Protein 5ZIQ (pdb70)

Foldseek 3Di:
DDVVQPDDPVLLVLVLVLVVQLCPPQLVLLLQLVVVLCVVPVCVVVLVVVCPPPDSVRLVPDPSSSVNSCLLRVLVVVLSVCSVPVVVNLVSLLVLLLVCLPSPPDDLVCLVSSLVSSVVSSCVRCPPVCDPSVVVSSVVNSVVSSVSSSVSNVD/DPPLQPDDPVLLVVVLVLVVQLVVPLLVLLLQLVVVLCVVPVVVCVLVVVCPPPDSVRLVVDPVNSVNSCVVSVLVVVLSVCSVPVVVSLVSLLVLLLVCLPRPPDDLVSLVSSLVSSVRSSCVRCVVPCDPSVSVSSNRNSVSSSVSNSVSNVD/DDVVQPDDPVLLVLVLVLVVQLVVCQLVLLLQLVVVLCVVPVVVLVLPVVCPPQDSVRLVVDPVSSVNSCVVRVLVVVLSVCSVPVVVNLVSLLVLLCVCLPRPPDDLVSLVSSLVSSVSSSCVRCPVPCDPSVSVSSNVNSVVSSVSSSVSNVD/DQLDDPVLLVLVLVLVVQLVPPQLVLLLQLVVVLCVVPVVVLVLVVVSRPHDSVCLVPDPVSSVNSCLLRVLVVVLSVCSPPVVVNLVSLLVLLLVCLPSPPDDLVCLVSSLVSSLVSSCVRCPVPCDPSVNVSSVRNSVVSSVSSNVSVVD

B-factor: mean 19.45, std 9.3, range [6.14, 70.82]

Secondary structure (DSSP, 8-state):
--TTSSS-HHHHHHHHHHHHHHGGGHHHHHHHHHHHHHHH-GGGGGG-GGGTT--HHHHHT-HHHHHHHHHHHHHHHHHHHTTT-HHHHHHHHHHHHHHTTTSTT--GGGHHHHHHHHHHHHHHHHGGGS-HHHHHHHHHHHHHHHHHHHHHHH-/--TTS-S-HHHHHHHHHHHHHHGGGHHHHHHHHHHHHHHH-GGGGGG-GGGTT--HHHHHT-HHHHHHHHHHHHHHHHHHHTTT-HHHHHHHHHHHHHTTTTSTT--TTHHHHHHHHHHHHHHHHHGGG--HHHHHHHHHHHHHHHHHHHHHHH-/--TTSSS-HHHHHHHHHHHHHHGGGHHHHHHHHHHHHHHH-HHHHTTSGGGTT--HHHHHT-HHHHHHHHHHHHHHHHHHHTTT-HHHHHHHHHHHHHTTTTSTT--GGGTTHHHHHHHHHHHHHHGGG--HHHHHHHHHHHHHHHHHHHHHHH-/--SS-HHHHHHHHHHHHHHGGGHHHHHHHHHHHHHHH-HHHHTTSGGGTT--HHHHHT-HHHHHHHHHHHHHHHHHHHTTT-HHHHHHHHHHHHHTTTTSTT--GGGHHHHHHHHHHHHHHHHGGGS-HHHHHHHHHHHHHHHHHHHHHHH-

Radius of gyration: 27.05 Å; Cα contacts (8 Å, |Δi|>4): 712; chains: 4; bounding box: 53×70×78 Å

Sequence (617 aa):
SSDPRFPLTARDKFSLVKSWKTFSRNLESSAGKEEMLLKLFIEHPDMKDLFPKFKAKTPDQLRNDESSFEEAALAHITPYDQAVQDSDNNVDDIILLTNLKKRVGRRQHKTVPPGFQESYFERMEKCLVFALQTTLADAYTENMERIYKIWISSWTTEKIREGFRESDPRFPLTARRDKFSLVKKSWKTFSRRNLESSAGKEEMLLKLFIEHPDMKDLFPKFKAKTPDQLRRNDESSFEEAALAHITPYDQAVQDSSDNVDILLTNLKRVGRRQHKTVPGFQESYFEERMEKCLVFALQTTLADAYTENMERIYKKIWWISWTTEKIREEGFRESDPRFPLTARDKKFSLVKSWKTFSRNLLESSAGKEMLLKLFIEHPDMKDLFPKFKAKTPDQLRNDEESFEEAALAHITPYDQAVQDSDNVDILLTNLKRVGRQHKTVPGFQESYFERMEKCLVFALQQTTLADDAYTENMERIYKIWISSWTTEKIREGFRERFPLTARDKFSSLVKSWKKTTFSRNLESSAGKEMMLLKLFIEHPDDMKDLFPKFKAKTPDQLRNDESFEEEAALAHITPYDQAVQDSDNVDILLTNLKRVGRQHKTVPGFQESYFERMEKCLVFALQTTLADAYTENMERIYKIWWISSWTTEKIREGFRE

Nearest PDB structures (foldseek):
  5ziq-assembly3_C  TM=9.885E-01  e=3.196E-20  Ramazzottius varieornatus
  4b3w-assembly1_B  TM=9.236E-01  e=1.335E-05  Homo sapiens
  1umo-assembly1_A  TM=9.166E-01  e=1.620E-05  Homo sapiens
  1ux9-assembly2_B  TM=9.139E-01  e=1.873E-05  Homo sapiens
  1ury-assembly1_A  TM=9.165E-01  e=3.870E-05  Homo sapiens

Structure (mmCIF, N/CA/C/O backbone):
data_5ZIQ
#
_entry.id   5ZIQ
#
_cell.length_a   43.359
_cell.length_b   59.185
_cell.length_c   67.521
_cell.angle_alpha   115.36
_cell.angle_beta   97.98
_cell.angle_gamma   97.43
#
_symmetry.space_group_name_H-M   'P 1'
#
loop_
_entity.id
_entity.type
_entity.pdbx_description
1 polymer 'Globin protein'
2 non-polymer 'PROTOPORPHYRIN IX CONTAINING FE'
3 non-polymer 'SULFATE ION'
4 non-polymer 1,2-ETHANEDIOL
5 water water
#
loop_
_atom_site.group_PDB
_atom_site.id
_atom_site.type_symbol
_atom_site.label_atom_id
_atom_site.label_alt_id
_atom_site.label_comp_id
_atom_site.label_asym_id
_atom_site.label_entity_id
_atom_site.label_seq_id
_atom_site.pdbx_PDB_ins_code
_atom_site.Cartn_x
_atom_site.Cartn_y
_atom_site.Cartn_z
_atom_site.occupancy
_atom_site.B_iso_or_equiv
_atom_site.auth_seq_id
_atom_site.auth_comp_id
_atom_site.auth_asym_id
_atom_site.auth_atom_id
_atom_site.pdbx_PDB_model_num
ATOM 1 N N A SER A 1 17 ? 22.782 -30.070 12.694 0.70 32.59 36 SER A N 1
ATOM 2 N N B SER A 1 17 ? 23.210 -30.862 11.773 0.30 20.59 36 SER A N 1
ATOM 3 C CA A SER A 1 17 ? 21.774 -30.470 11.669 0.70 26.54 36 SER A CA 1
ATOM 4 C CA B SER A 1 17 ? 21.850 -30.755 11.173 0.30 22.74 36 SER A CA 1
ATOM 5 C C A SER A 1 17 ? 20.919 -31.630 12.161 0.70 22.23 36 SER A C 1
ATOM 6 C C B SER A 1 17 ? 20.963 -31.886 11.676 0.30 19.57 36 SER A C 1
ATOM 7 O O A SER A 1 17 ? 21.406 -32.502 12.880 0.70 25.76 36 SER A O 1
ATOM 8 O O B SER A 1 17 ? 21.463 -32.960 11.999 0.30 19.63 36 SER A O 1
ATOM 13 N N . ASP A 1 18 ? 19.656 -31.631 11.740 1.00 16.06 37 ASP A N 1
ATOM 14 C CA . ASP A 1 18 ? 18.658 -32.639 12.116 1.00 13.87 37 ASP A CA 1
ATOM 15 C C . ASP A 1 18 ? 17.893 -33.020 10.844 1.00 13.83 37 ASP A C 1
ATOM 16 O O . ASP A 1 18 ? 17.245 -32.149 10.238 1.00 12.98 37 ASP A O 1
ATOM 21 N N . PRO A 1 19 ? 17.958 -34.302 10.417 1.00 14.49 38 PRO A N 1
ATOM 22 C CA . PRO A 1 19 ? 17.340 -34.704 9.139 1.00 15.67 38 PRO A CA 1
ATOM 23 C C . PRO A 1 19 ? 15.818 -34.587 9.094 1.00 14.25 38 PRO A C 1
ATOM 24 O O . PRO A 1 19 ? 15.242 -34.713 8.011 1.00 15.65 38 PRO A O 1
ATOM 28 N N . ARG A 1 20 ? 15.163 -34.336 10.235 1.00 12.37 39 ARG A N 1
ATOM 29 C CA . ARG A 1 20 ? 13.722 -34.046 10.235 1.00 11.94 39 ARG A CA 1
ATOM 30 C C . ARG A 1 20 ? 13.422 -32.680 9.604 1.00 11.31 39 ARG A C 1
ATOM 31 O O . ARG A 1 20 ? 12.321 -32.453 9.118 1.00 12.63 39 ARG A O 1
ATOM 39 N N . PHE A 1 21 ? 14.406 -31.783 9.639 1.00 11.04 40 PHE A N 1
ATOM 40 C CA . PHE A 1 21 ? 14.292 -30.452 9.056 1.00 10.59 40 PHE A CA 1
ATOM 41 C C . PHE A 1 21 ? 14.590 -30.598 7.559 1.00 9.90 40 PHE A C 1
ATOM 42 O O . PHE A 1 21 ? 15.508 -31.301 7.203 1.00 9.68 40 PHE A O 1
ATOM 50 N N . PRO A 1 22 ? 13.789 -29.947 6.683 1.00 9.23 41 PRO A N 1
ATOM 51 C CA . PRO A 1 22 ? 13.930 -30.269 5.249 1.00 8.43 41 PRO A CA 1
ATOM 52 C C . PRO A 1 22 ? 15.229 -29.787 4.614 1.00 8.52 41 PRO A C 1
ATOM 53 O O . PRO A 1 22 ? 15.740 -30.420 3.705 1.00 8.70 41 PRO A O 1
ATOM 57 N N . LEU A 1 23 ? 15.736 -28.631 5.043 1.00 8.48 42 LEU A N 1
ATOM 58 C CA . LEU A 1 23 ? 16.866 -28.012 4.335 1.00 8.28 42 LEU A CA 1
ATOM 59 C C . LEU A 1 23 ? 18.211 -28.590 4.723 1.00 8.81 42 LEU A C 1
ATOM 60 O O . LEU A 1 23 ? 18.440 -28.892 5.902 1.00 10.13 42 LEU A O 1
ATOM 65 N N . THR A 1 24 ? 19.108 -28.705 3.749 1.00 10.10 43 THR A N 1
ATOM 66 C CA . THR A 1 24 ? 20.505 -29.037 4.053 1.00 10.78 43 THR A CA 1
ATOM 67 C C . THR A 1 24 ? 21.119 -27.944 4.913 1.00 11.04 43 THR A C 1
ATOM 68 O O . THR A 1 24 ? 20.548 -26.854 5.011 1.00 10.96 43 THR A O 1
ATOM 72 N N . ALA A 1 25 ? 22.292 -28.204 5.505 1.00 12.59 44 ALA A N 1
ATOM 73 C CA . ALA A 1 25 ? 22.931 -27.164 6.322 1.00 12.50 44 ALA A CA 1
ATOM 74 C C . ALA A 1 25 ? 23.167 -25.891 5.539 1.00 11.64 44 ALA A C 1
ATOM 75 O O . ALA A 1 25 ? 22.908 -24.788 6.055 1.00 12.78 44 ALA A O 1
ATOM 77 N N . ARG A 1 26 ? 23.629 -26.012 4.295 1.00 13.31 45 ARG A N 1
ATOM 78 C CA . ARG A 1 26 ? 23.867 -24.835 3.461 1.00 13.51 45 ARG A CA 1
ATOM 79 C C . ARG A 1 26 ? 22.568 -24.070 3.185 1.00 12.53 45 ARG A C 1
ATOM 80 O O . ARG A 1 26 ? 22.529 -22.846 3.319 1.00 12.97 45 ARG A O 1
ATOM 88 N N . ASP A 1 27 ? 21.501 -24.787 2.860 1.00 11.81 46 ASP A N 1
ATOM 89 C CA . ASP A 1 27 ? 20.220 -24.121 2.583 1.00 10.35 46 ASP A CA 1
ATOM 90 C C . ASP A 1 27 ? 19.599 -23.503 3.834 1.00 9.25 46 ASP A C 1
ATOM 91 O O . ASP A 1 27 ? 18.988 -22.426 3.759 1.00 9.04 46 ASP A O 1
ATOM 96 N N . LYS A 1 28 ? 19.780 -24.166 4.971 1.00 9.42 47 LYS A N 1
ATOM 97 C CA . LYS A 1 28 ? 19.312 -23.631 6.240 1.00 9.43 47 LYS A CA 1
ATOM 98 C C . LYS A 1 28 ? 20.005 -22.323 6.569 1.00 9.60 47 LYS A C 1
ATOM 99 O O . LYS A 1 28 ? 19.349 -21.382 6.998 1.00 9.83 47 LYS A O 1
ATOM 105 N N . PHE A 1 29 ? 21.326 -22.255 6.368 1.00 10.08 48 PHE A N 1
ATOM 106 C CA . PHE A 1 29 ? 22.016 -21.001 6.632 1.00 10.35 48 PHE A CA 1
ATOM 107 C C . PHE A 1 29 ? 21.510 -19.901 5.702 1.00 10.19 48 PHE A C 1
ATOM 108 O O . PHE A 1 29 ? 21.292 -18.768 6.162 1.00 11.58 48 PHE A O 1
ATOM 116 N N . SER A 1 30 ? 21.264 -20.239 4.427 1.00 10.30 49 SER A N 1
ATOM 117 C CA . SER A 1 30 ? 20.725 -19.253 3.466 1.00 10.56 49 SER A CA 1
ATOM 118 C C . SER A 1 30 ? 19.361 -18.724 3.936 1.00 10.80 49 SER A C 1
ATOM 119 O O . SER A 1 30 ? 19.082 -17.516 3.862 1.00 11.35 49 SER A O 1
ATOM 122 N N . LEU A 1 31 ? 18.508 -19.625 4.416 1.00 10.27 50 LEU A N 1
ATOM 123 C CA . LEU A 1 31 ? 17.218 -19.247 4.993 1.00 9.24 50 LEU A CA 1
ATOM 124 C C . LEU A 1 31 ? 17.377 -18.277 6.178 1.00 9.34 50 LEU A C 1
ATOM 125 O O . LEU A 1 31 ? 16.766 -17.223 6.196 1.00 9.71 50 LEU A O 1
ATOM 130 N N . VAL A 1 32 ? 18.199 -18.654 7.157 1.00 9.80 51 VAL A N 1
ATOM 131 C CA . VAL A 1 32 ? 18.386 -17.841 8.355 1.00 11.31 51 VAL A CA 1
ATOM 132 C C . VAL A 1 32 ? 18.929 -16.446 7.988 1.00 11.91 51 VAL A C 1
ATOM 133 O O . VAL A 1 32 ? 18.439 -15.440 8.517 1.00 11.92 51 VAL A O 1
ATOM 137 N N . LYS A 1 33 ? 19.930 -16.381 7.094 1.00 11.53 52 LYS A N 1
ATOM 138 C CA . LYS A 1 33 ? 20.483 -15.069 6.686 1.00 13.13 52 LYS A CA 1
ATOM 139 C C . LYS A 1 33 ? 19.446 -14.207 5.985 1.00 11.50 52 LYS A C 1
ATOM 140 O O . LYS A 1 33 ? 19.329 -13.007 6.265 1.00 13.30 52 LYS A O 1
ATOM 146 N N . SER A 1 34 ? 18.706 -14.809 5.055 1.00 10.18 53 SER A N 1
ATOM 147 C CA . SER A 1 34 ? 17.704 -14.085 4.290 1.00 9.70 53 SER A CA 1
ATOM 148 C C . SER A 1 34 ? 16.570 -13.593 5.184 1.00 9.89 53 SER A C 1
ATOM 149 O O . SER A 1 34 ? 16.135 -12.432 5.110 1.00 10.97 53 SER A O 1
ATOM 152 N N . TRP A 1 35 ? 16.126 -14.469 6.073 1.00 9.82 54 TRP A N 1
ATOM 153 C CA . TRP A 1 35 ? 15.047 -14.127 6.981 1.00 9.28 54 TRP A CA 1
ATOM 154 C C . TRP A 1 35 ? 15.452 -13.005 7.920 1.00 10.81 54 TRP A C 1
ATOM 155 O O . TRP A 1 35 ? 14.602 -12.199 8.285 1.00 11.12 54 TRP A O 1
ATOM 166 N N . LYS A 1 36 ? 16.726 -12.984 8.330 1.00 11.59 55 LYS A N 1
ATOM 167 C CA . LYS A 1 36 ? 17.188 -11.943 9.252 1.00 13.80 55 LYS A CA 1
ATOM 168 C C . LYS A 1 36 ? 16.909 -10.583 8.619 1.00 14.43 55 LYS A C 1
ATOM 169 O O . LYS A 1 36 ? 16.355 -9.686 9.271 1.00 15.80 55 LYS A O 1
ATOM 175 N N . THR A 1 37 ? 17.230 -10.453 7.332 1.00 13.52 56 THR A N 1
ATOM 176 C CA . THR A 1 37 ? 16.916 -9.234 6.583 1.00 13.81 56 THR A CA 1
ATOM 177 C C . THR A 1 37 ? 15.404 -8.935 6.542 1.00 12.95 56 THR A C 1
ATOM 178 O O . THR A 1 37 ? 14.957 -7.823 6.871 1.00 15.08 56 THR A O 1
ATOM 182 N N . PHE A 1 38 ? 14.619 -9.932 6.159 1.00 12.03 57 PHE A N 1
ATOM 183 C CA . PHE A 1 38 ? 13.165 -9.783 6.052 1.00 12.16 57 PHE A CA 1
ATOM 184 C C . PHE A 1 38 ? 12.504 -9.385 7.371 1.00 12.64 57 PHE A C 1
ATOM 185 O O . PHE A 1 38 ? 11.514 -8.633 7.389 1.00 14.23 57 PHE A O 1
ATOM 193 N N . SER A 1 39 ? 13.059 -9.891 8.470 1.00 11.65 58 SER A N 1
ATOM 194 C CA . SER A 1 39 ? 12.444 -9.745 9.784 1.00 11.62 58 SER A CA 1
ATOM 195 C C . SER A 1 39 ? 12.580 -8.360 10.364 1.00 11.35 58 SER A C 1
ATOM 196 O O . SER A 1 39 ? 12.065 -8.123 11.445 1.00 11.91 58 SER A O 1
ATOM 199 N N . ARG A 1 40 ? 13.260 -7.456 9.651 1.00 11.10 59 ARG A N 1
ATOM 200 C CA . ARG A 1 40 ? 13.471 -6.097 10.171 1.00 9.88 59 ARG A CA 1
ATOM 201 C C . ARG A 1 40 ? 12.130 -5.384 10.443 1.00 9.80 59 ARG A C 1
ATOM 202 O O . ARG A 1 40 ? 12.004 -4.606 11.403 1.00 10.28 59 ARG A O 1
ATOM 210 N N . ASN A 1 41 ? 11.124 -5.642 9.600 1.00 10.25 60 ASN A N 1
ATOM 211 C CA . ASN A 1 41 ? 9.807 -5.023 9.769 1.00 9.99 60 ASN A CA 1
ATOM 212 C C . ASN A 1 41 ? 8.732 -6.099 9.729 1.00 9.78 60 ASN A C 1
ATOM 213 O O . ASN A 1 41 ? 7.921 -6.174 8.800 1.00 11.09 60 ASN A O 1
ATOM 218 N N . LEU A 1 42 ? 8.691 -6.908 10.782 1.00 8.71 61 LEU A N 1
ATOM 219 C CA . LEU A 1 42 ? 7.756 -8.051 10.807 1.00 8.56 61 LEU A CA 1
ATOM 220 C C . LEU A 1 42 ? 6.279 -7.637 10.777 1.00 8.91 61 LEU A C 1
ATOM 221 O O . LEU A 1 42 ? 5.492 -8.234 10.051 1.00 9.21 61 LEU A O 1
ATOM 226 N N . GLU A 1 43 ? 5.902 -6.608 11.539 1.00 8.88 62 GLU A N 1
ATOM 227 C CA . GLU A 1 43 ? 4.505 -6.214 11.588 1.00 8.87 62 GLU A CA 1
ATOM 228 C C . GLU A 1 43 ? 4.057 -5.728 10.199 1.00 9.25 62 GLU A C 1
ATOM 229 O O . GLU A 1 43 ? 2.987 -6.108 9.716 1.00 9.56 62 GLU A O 1
ATOM 235 N N A SER A 1 44 ? 4.892 -4.922 9.553 0.70 9.66 63 SER A N 1
ATOM 236 N N B SER A 1 44 ? 4.899 -4.920 9.556 0.30 9.73 63 SER A N 1
ATOM 237 C CA A SER A 1 44 ? 4.607 -4.475 8.199 0.70 10.85 63 SER A CA 1
ATOM 238 C CA B SER A 1 44 ? 4.651 -4.456 8.191 0.30 10.58 63 SER A CA 1
ATOM 239 C C A SER A 1 44 ? 4.440 -5.645 7.236 0.70 9.98 63 SER A C 1
ATOM 240 C C B SER A 1 44 ? 4.479 -5.615 7.207 0.30 10.12 63 SER A C 1
ATOM 241 O O A SER A 1 44 ? 3.518 -5.638 6.412 0.70 10.95 63 SER A O 1
ATOM 242 O O B SER A 1 44 ? 3.602 -5.568 6.339 0.30 10.74 63 SER A O 1
ATOM 247 N N . ALA A 1 45 ? 5.299 -6.654 7.364 1.00 9.55 64 ALA A N 1
ATOM 248 C CA . ALA A 1 45 ? 5.221 -7.870 6.517 1.00 9.70 64 ALA A CA 1
ATOM 249 C C . ALA A 1 45 ? 3.882 -8.574 6.720 1.00 10.16 64 ALA A C 1
ATOM 250 O O . ALA A 1 45 ? 3.240 -8.956 5.762 1.00 10.58 64 ALA A O 1
ATOM 252 N N . GLY A 1 46 ? 3.470 -8.742 7.979 1.00 9.59 65 GLY A N 1
ATOM 253 C CA . GLY A 1 46 ? 2.177 -9.338 8.293 1.00 9.92 65 GLY A CA 1
ATOM 254 C C . GLY A 1 46 ? 1.011 -8.579 7.681 1.00 9.65 65 GLY A C 1
ATOM 255 O O . GLY A 1 46 ? 0.075 -9.190 7.161 1.00 10.26 65 GLY A O 1
ATOM 256 N N . LYS A 1 47 ? 1.060 -7.243 7.745 1.00 10.10 66 LYS A N 1
ATOM 257 C CA . LYS A 1 47 ? 0.022 -6.412 7.125 1.00 10.72 66 LYS A CA 1
ATOM 258 C C . LYS A 1 47 ? -0.015 -6.654 5.616 1.00 10.76 66 LYS A C 1
ATOM 259 O O . LYS A 1 47 ? -1.093 -6.850 5.044 1.00 11.73 66 LYS A O 1
ATOM 265 N N A GLU A 1 48 ? 1.160 -6.678 4.986 0.50 11.39 67 GLU A N 1
ATOM 266 N N B GLU A 1 48 ? 1.152 -6.706 4.987 0.50 11.22 67 GLU A N 1
ATOM 267 C CA A GLU A 1 48 ? 1.281 -6.943 3.546 0.50 12.29 67 GLU A CA 1
ATOM 268 C CA B GLU A 1 48 ? 1.239 -6.925 3.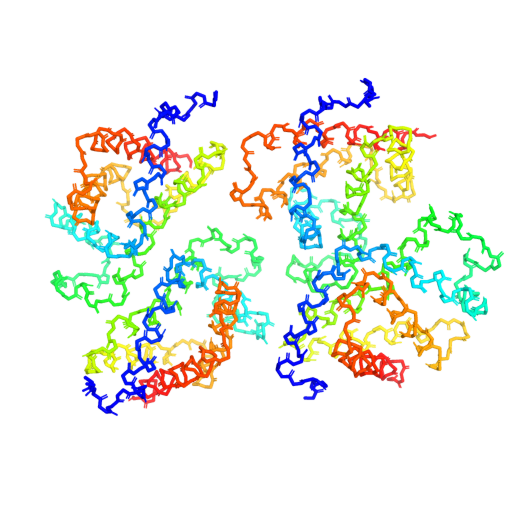544 0.50 12.22 67 GLU A CA 1
ATOM 269 C C A GLU A 1 48 ? 0.659 -8.293 3.190 0.50 12.27 67 GLU A C 1
ATOM 270 C C B GLU A 1 48 ? 0.752 -8.321 3.131 0.50 12.40 67 GLU A C 1
ATOM 271 O O A GLU A 1 48 ? -0.101 -8.399 2.227 0.50 12.82 67 GLU A O 1
ATOM 272 O O B GLU A 1 48 ? 0.177 -8.493 2.057 0.50 13.25 67 GLU A O 1
ATOM 283 N N . MET A 1 49 ? 0.951 -9.306 4.003 1.00 11.85 68 MET A N 1
ATOM 284 C CA . MET A 1 49 ? 0.437 -10.666 3.754 1.00 11.57 68 MET A CA 1
ATOM 285 C C . MET A 1 49 ? -1.066 -10.712 3.753 1.00 12.06 68 MET A C 1
ATOM 286 O O . MET A 1 49 ? -1.655 -11.295 2.824 1.00 12.39 68 MET A O 1
ATOM 291 N N . LEU A 1 50 ? -1.682 -10.145 4.797 1.00 11.91 69 LEU A N 1
ATOM 292 C CA . LEU A 1 50 ? -3.147 -10.184 4.897 1.00 12.47 69 LEU A CA 1
ATOM 293 C C . LEU A 1 50 ? -3.825 -9.386 3.801 1.00 13.14 69 LEU A C 1
ATOM 294 O O . LEU A 1 50 ? -4.802 -9.852 3.234 1.00 13.67 69 LEU A O 1
ATOM 299 N N . LEU A 1 51 ? -3.296 -8.204 3.484 1.00 13.19 70 LEU A N 1
ATOM 300 C CA . LEU A 1 51 ? -3.836 -7.415 2.376 1.00 13.91 70 LEU A CA 1
ATOM 301 C C . LEU A 1 51 ? -3.732 -8.182 1.059 1.00 14.10 70 LEU A C 1
ATOM 302 O O . LEU A 1 51 ? -4.678 -8.148 0.259 1.00 16.60 70 LEU A O 1
ATOM 307 N N . LYS A 1 52 ? -2.637 -8.920 0.856 1.00 13.20 71 LYS A N 1
ATOM 308 C CA . LYS A 1 52 ? -2.495 -9.738 -0.352 1.00 13.76 71 LYS A CA 1
ATOM 309 C C . LYS A 1 52 ? -3.511 -10.884 -0.351 1.00 14.05 71 LYS A C 1
ATOM 310 O O . LYS A 1 52 ? -4.134 -11.174 -1.385 1.00 17.08 71 LYS A O 1
ATOM 316 N N . LEU A 1 53 ? -3.706 -11.513 0.812 1.00 13.04 72 LEU A N 1
ATOM 317 C CA . LEU A 1 53 ? -4.716 -12.581 0.909 1.00 14.27 72 LEU A CA 1
ATOM 318 C C . LEU A 1 53 ? -6.086 -12.103 0.448 1.00 15.09 72 LEU A C 1
ATOM 319 O O . LEU A 1 53 ? -6.799 -12.805 -0.287 1.00 18.23 72 LEU A O 1
ATOM 324 N N . PHE A 1 54 ? -6.436 -10.891 0.869 1.00 15.85 73 PHE A N 1
ATOM 325 C CA . PHE A 1 54 ? -7.751 -10.342 0.588 1.00 17.70 73 PHE A CA 1
ATOM 326 C C . PHE A 1 54 ? -7.897 -9.984 -0.891 1.00 18.59 73 PHE A C 1
ATOM 327 O O . PHE A 1 54 ? -9.016 -9.987 -1.399 1.00 22.07 73 PHE A O 1
ATOM 335 N N . ILE A 1 55 ? -6.777 -9.700 -1.571 1.00 18.53 74 ILE A N 1
ATOM 336 C CA . ILE A 1 55 ? -6.769 -9.441 -3.028 1.00 21.66 74 ILE A CA 1
ATOM 337 C C . ILE A 1 55 ? -6.985 -10.759 -3.768 1.00 21.46 74 ILE A C 1
ATOM 338 O O . ILE A 1 55 ? -7.838 -10.854 -4.655 1.00 24.77 74 ILE A O 1
ATOM 343 N N . GLU A 1 56 ? -6.229 -11.778 -3.383 1.00 19.81 75 GLU A N 1
ATOM 344 C CA . GLU A 1 56 ? -6.265 -13.061 -4.076 1.00 20.44 75 GLU A CA 1
ATOM 345 C C . GLU A 1 56 ? -7.557 -13.822 -3.819 1.00 19.67 75 GLU A C 1
ATOM 346 O O . GLU A 1 56 ? -8.046 -14.544 -4.697 1.00 21.21 75 GLU A O 1
ATOM 352 N N . HIS A 1 57 ? -8.110 -13.638 -2.626 1.00 20.14 76 HIS A N 1
ATOM 353 C CA . HIS A 1 57 ? -9.294 -14.366 -2.187 1.00 19.54 76 HIS A CA 1
ATOM 354 C C . HIS A 1 57 ? -10.145 -13.442 -1.315 1.00 20.24 76 HIS A C 1
ATOM 355 O O . HIS A 1 57 ? -10.082 -13.532 -0.091 1.00 18.54 76 HIS A O 1
ATOM 362 N N . PRO A 1 58 ? -10.948 -12.546 -1.940 1.00 22.48 77 PRO A N 1
ATOM 363 C CA . PRO A 1 58 ? -11.761 -11.586 -1.164 1.00 22.90 77 PRO A CA 1
ATOM 364 C C . PRO A 1 58 ? -12.650 -12.194 -0.070 1.00 22.51 77 PRO A C 1
ATOM 365 O O . PRO A 1 58 ? -12.829 -11.566 0.970 1.00 23.29 77 PRO A O 1
ATOM 369 N N . ASP A 1 59 ? -13.158 -13.416 -0.271 1.00 23.49 78 ASP A N 1
ATOM 370 C CA . ASP A 1 59 ? -13.978 -14.082 0.758 1.00 24.90 78 ASP A CA 1
ATOM 371 C C . ASP A 1 59 ? -13.218 -14.412 2.059 1.00 25.55 78 ASP A C 1
ATOM 372 O O . ASP A 1 59 ? -13.846 -14.660 3.097 1.00 24.57 78 ASP A O 1
ATOM 377 N N . MET A 1 60 ? -11.879 -14.375 2.006 1.00 22.53 79 MET A N 1
ATOM 378 C CA . MET A 1 60 ? -11.056 -14.608 3.195 1.00 20.39 79 MET A CA 1
ATOM 379 C C . MET A 1 60 ? -11.182 -13.455 4.191 1.00 19.05 79 MET A C 1
ATOM 380 O O . MET A 1 60 ? -11.107 -13.672 5.398 1.00 17.92 79 MET A O 1
ATOM 385 N N . LYS A 1 61 ? -11.403 -12.241 3.677 1.00 19.80 80 LYS A N 1
ATOM 386 C CA . LYS A 1 61 ? -11.668 -11.086 4.534 1.00 20.18 80 LYS A CA 1
ATOM 387 C C . LYS A 1 61 ? -12.900 -11.311 5.436 1.00 20.01 80 LYS A C 1
ATOM 388 O O . LYS A 1 61 ? -12.892 -10.900 6.587 1.00 19.52 80 LYS A O 1
ATOM 394 N N . ASP A 1 62 ? -13.919 -11.996 4.907 1.00 20.53 81 ASP A N 1
ATOM 395 C CA . ASP A 1 62 ? -15.130 -12.351 5.648 1.00 21.48 81 ASP A CA 1
ATOM 396 C C . ASP A 1 62 ? -14.900 -13.233 6.871 1.00 19.30 81 ASP A C 1
ATOM 397 O O . ASP A 1 62 ? -15.761 -13.284 7.757 1.00 20.54 81 ASP A O 1
ATOM 402 N N . LEU A 1 63 ? -13.767 -13.941 6.916 1.00 17.74 82 LEU A N 1
ATOM 403 C CA . LEU A 1 63 ? -13.421 -14.733 8.111 1.00 18.29 82 LEU A CA 1
ATOM 404 C C . LEU A 1 63 ? -12.933 -13.845 9.254 1.00 18.73 82 LEU A C 1
ATOM 405 O O . LEU A 1 63 ? -12.804 -14.308 10.384 1.00 19.98 82 LEU A O 1
ATOM 410 N N . PHE A 1 64 ? -12.689 -12.568 8.952 1.00 17.66 83 PHE A N 1
ATOM 411 C CA . PHE A 1 64 ? -12.283 -11.583 9.953 1.00 19.72 83 PHE A CA 1
ATOM 412 C C . PHE A 1 64 ? -13.360 -10.488 10.020 1.00 22.84 83 PHE A C 1
ATOM 413 O O . PHE A 1 64 ? -13.212 -9.420 9.392 1.00 21.55 83 PHE A O 1
ATOM 421 N N . PRO A 1 65 ? -14.456 -10.733 10.768 1.00 25.15 84 PRO A N 1
ATOM 422 C CA . PRO A 1 65 ? -15.574 -9.768 10.781 1.00 25.68 84 PRO A CA 1
ATOM 423 C C . PRO A 1 65 ? -15.193 -8.342 11.237 1.00 24.57 84 PRO A C 1
ATOM 424 O O . PRO A 1 65 ? -15.848 -7.375 10.831 1.00 26.38 84 PRO A O 1
ATOM 428 N N . LYS A 1 66 ? -14.130 -8.217 12.034 1.00 25.25 85 LYS A N 1
ATOM 429 C CA . LYS A 1 66 ? -13.646 -6.908 12.512 1.00 25.51 85 LYS A CA 1
ATOM 430 C C . LYS A 1 66 ? -13.145 -5.970 11.401 1.00 25.62 85 LYS A C 1
ATOM 431 O O . LYS A 1 66 ? -12.974 -4.760 11.637 1.00 27.72 85 LYS A O 1
ATOM 437 N N . PHE A 1 67 ? -12.925 -6.524 10.203 1.00 21.71 86 PHE A N 1
ATOM 438 C CA . PHE A 1 67 ? -12.370 -5.761 9.067 1.00 22.80 86 PHE A CA 1
ATOM 439 C C . PHE A 1 67 ? -13.421 -5.311 8.051 1.00 26.76 86 PHE A C 1
ATOM 440 O O . PHE A 1 67 ? -13.087 -4.593 7.107 1.00 29.51 86 PHE A O 1
ATOM 448 N N . LYS A 1 68 ? -14.674 -5.729 8.239 1.00 31.71 87 LYS A N 1
ATOM 449 C CA . LYS A 1 68 ? -15.738 -5.484 7.256 1.00 37.92 87 LYS A CA 1
ATOM 450 C C . LYS A 1 68 ? -15.861 -4.008 6.891 1.00 37.82 87 LYS A C 1
ATOM 451 O O . LYS A 1 68 ? -15.814 -3.135 7.766 1.00 36.11 87 LYS A O 1
ATOM 457 N N . ALA A 1 69 ? -15.965 -3.760 5.584 1.00 38.59 88 ALA A N 1
ATOM 458 C CA . ALA A 1 69 ? -16.100 -2.415 4.977 1.00 45.88 88 ALA A CA 1
ATOM 459 C C . ALA A 1 69 ? -14.930 -1.443 5.212 1.00 47.33 88 ALA A C 1
ATOM 460 O O . ALA A 1 69 ? -15.057 -0.248 4.923 1.00 51.49 88 ALA A O 1
ATOM 462 N N . LYS A 1 70 ? -13.796 -1.951 5.706 1.00 43.82 89 LYS A N 1
ATOM 463 C CA . LYS A 1 70 ? -12.594 -1.131 5.899 1.00 35.05 89 LYS A CA 1
ATOM 464 C C . LYS A 1 70 ? -11.618 -1.294 4.730 1.00 32.26 89 LYS A C 1
ATOM 465 O O . LYS A 1 70 ? -11.320 -2.420 4.303 1.00 32.79 89 LYS A O 1
ATOM 471 N N . THR A 1 71 ? -11.129 -0.166 4.219 1.00 28.94 90 THR A N 1
ATOM 472 C CA . THR A 1 71 ? -10.145 -0.148 3.133 1.00 26.06 90 THR A CA 1
ATOM 473 C C . THR A 1 71 ? -8.771 -0.543 3.667 1.00 26.13 90 THR A C 1
ATOM 474 O O . THR A 1 71 ? -8.543 -0.456 4.881 1.00 27.01 90 THR A O 1
ATOM 478 N N . PRO A 1 72 ? -7.852 -0.981 2.777 1.00 24.74 91 PRO A N 1
ATOM 479 C CA . PRO A 1 72 ? -6.457 -1.189 3.190 1.00 25.63 91 PRO A CA 1
ATOM 480 C C . PRO A 1 72 ? -5.819 -0.018 3.962 1.00 28.74 91 PRO A C 1
ATOM 481 O O . PRO A 1 72 ? -5.099 -0.268 4.939 1.00 29.52 91 PRO A O 1
ATOM 485 N N . ASP A 1 73 ? -6.098 1.226 3.561 1.00 29.88 92 ASP A N 1
ATOM 486 C CA . ASP A 1 73 ? -5.616 2.399 4.314 1.00 34.03 92 ASP A CA 1
ATOM 487 C C . ASP A 1 73 ? -6.200 2.482 5.734 1.00 32.97 92 ASP A C 1
ATOM 488 O O . ASP A 1 73 ? -5.466 2.757 6.687 1.00 35.93 92 ASP A O 1
ATOM 493 N N . GLN A 1 74 ? -7.502 2.211 5.861 1.00 31.31 93 GLN A N 1
ATOM 494 C CA . GLN A 1 74 ? -8.199 2.197 7.156 1.00 32.38 93 GLN A CA 1
ATOM 495 C C . GLN A 1 74 ? -7.754 1.038 8.044 1.00 30.15 93 GLN A C 1
ATOM 496 O O . GLN A 1 74 ? -7.789 1.130 9.281 1.00 30.96 93 GLN A O 1
ATOM 502 N N . LEU A 1 75 ? -7.348 -0.053 7.402 1.00 20.47 94 LEU A N 1
ATOM 503 C CA . LEU A 1 75 ? -6.809 -1.208 8.115 1.00 17.75 94 LEU A CA 1
ATOM 504 C C . LEU A 1 75 ? -5.395 -1.021 8.633 1.00 19.42 94 LEU A C 1
ATOM 505 O O . LEU A 1 75 ? -5.090 -1.550 9.695 1.00 17.84 94 LEU A O 1
ATOM 510 N N . ARG A 1 76 ? -4.539 -0.289 7.903 1.00 22.20 95 ARG A N 1
ATOM 511 C CA . ARG A 1 76 ? -3.092 -0.270 8.225 1.00 23.77 95 ARG A CA 1
ATOM 512 C C . ARG A 1 76 ? -2.815 0.251 9.623 1.00 20.61 95 ARG A C 1
ATOM 513 O O . ARG A 1 76 ? -1.837 -0.162 10.244 1.00 22.52 95 ARG A O 1
ATOM 521 N N . ASN A 1 77 ? -3.697 1.116 10.126 1.00 17.08 96 ASN A N 1
ATOM 522 C CA . ASN A 1 77 ? -3.528 1.723 11.437 1.00 19.10 96 ASN A CA 1
ATOM 523 C C . ASN A 1 77 ? -4.523 1.148 12.463 1.00 16.47 96 ASN A C 1
ATOM 524 O O . ASN A 1 77 ? -4.561 1.590 13.606 1.00 20.85 96 ASN A O 1
ATOM 529 N N . ASP A 1 78 ? -5.354 0.197 12.044 1.00 14.71 97 ASP A N 1
ATOM 530 C CA . ASP A 1 78 ? -6.378 -0.368 12.909 1.00 14.33 97 ASP A CA 1
ATOM 531 C C . ASP A 1 78 ? -5.791 -1.382 13.884 1.00 13.18 97 ASP A C 1
ATOM 532 O O . ASP A 1 78 ? -5.052 -2.277 13.465 1.00 12.24 97 ASP A O 1
ATOM 537 N N . GLU A 1 79 ? -6.151 -1.261 15.163 1.00 12.34 98 GLU A N 1
ATOM 538 C CA . GLU A 1 79 ? -5.621 -2.130 16.208 1.00 12.65 98 GLU A CA 1
ATOM 539 C C . GLU A 1 79 ? -5.907 -3.613 15.977 1.00 12.58 98 GLU A C 1
ATOM 540 O O . GLU A 1 79 ? -5.011 -4.447 16.160 1.00 12.21 98 GLU A O 1
ATOM 546 N N A SER A 1 80 ? -7.133 -3.935 15.580 0.70 12.11 99 SER A N 1
ATOM 547 N N B SER A 1 80 ? -7.140 -3.939 15.583 0.30 12.46 99 SER A N 1
ATOM 548 C CA A SER A 1 80 ? -7.482 -5.336 15.332 0.70 12.14 99 SER A CA 1
ATOM 549 C CA B SER A 1 80 ? -7.520 -5.336 15.325 0.30 12.50 99 SER A CA 1
ATOM 550 C C A SER A 1 80 ? -6.706 -5.908 14.154 0.70 11.81 99 SER A C 1
ATOM 551 C C B SER A 1 80 ? -6.757 -5.920 14.138 0.30 12.01 99 SER A C 1
ATOM 552 O O A SER A 1 80 ? -6.276 -7.059 14.185 0.70 13.38 99 SER A O 1
ATOM 553 O O B SER A 1 80 ? -6.384 -7.093 14.152 0.30 12.89 99 SER A O 1
ATOM 558 N N . PHE A 1 81 ? -6.523 -5.095 13.119 1.00 11.48 100 PHE A N 1
ATOM 559 C CA . PHE A 1 81 ? -5.708 -5.500 11.979 1.00 10.67 100 PHE A CA 1
ATOM 560 C C . PHE A 1 81 ? -4.233 -5.721 12.337 1.00 10.46 100 PHE A C 1
ATOM 561 O O . PHE A 1 81 ? -3.643 -6.721 11.899 1.00 11.40 100 PHE A O 1
ATOM 569 N N . GLU A 1 82 ? -3.670 -4.820 13.149 1.00 10.94 101 GLU A N 1
ATOM 570 C CA . GLU A 1 82 ? -2.304 -4.970 13.680 1.00 11.07 101 GLU A CA 1
ATOM 571 C C . GLU A 1 82 ? -2.181 -6.317 14.418 1.00 11.38 101 GLU A C 1
ATOM 572 O O . GLU A 1 82 ? -1.211 -7.053 14.195 1.00 12.90 101 GLU A O 1
ATOM 578 N N . GLU A 1 83 ? -3.204 -6.673 15.221 1.00 10.63 102 GLU A N 1
ATOM 579 C CA . GLU A 1 83 ? -3.166 -7.940 15.973 1.00 10.19 102 GLU A CA 1
ATOM 580 C C . GLU A 1 83 ? -3.184 -9.127 15.020 1.00 10.29 102 GLU A C 1
ATOM 581 O O . GLU A 1 83 ? -2.401 -10.060 15.189 1.00 11.02 102 GLU A O 1
ATOM 587 N N . ALA A 1 84 ? -4.066 -9.081 14.014 1.00 10.38 103 ALA A N 1
ATOM 588 C CA . ALA A 1 84 ? -4.182 -10.186 13.061 1.00 10.17 103 ALA A CA 1
ATOM 589 C C . ALA A 1 84 ? -2.929 -10.322 12.192 1.00 10.14 103 ALA A C 1
ATOM 590 O O . ALA A 1 84 ? -2.470 -11.432 11.916 1.00 10.90 103 ALA A O 1
ATOM 592 N N . ALA A 1 85 ? -2.369 -9.183 11.806 1.00 10.10 104 ALA A N 1
ATOM 593 C CA . ALA A 1 85 ? -1.148 -9.166 11.011 1.00 10.39 104 ALA A CA 1
ATOM 594 C C . ALA A 1 85 ? -0.002 -9.827 11.777 1.00 10.91 104 ALA A C 1
ATOM 595 O O . ALA A 1 85 ? 0.725 -10.667 11.218 1.00 10.70 104 ALA A O 1
ATOM 597 N N . LEU A 1 86 ? 0.126 -9.481 13.068 1.00 10.07 105 LEU A N 1
ATOM 598 C CA . LEU A 1 86 ? 1.168 -10.089 13.887 1.00 9.80 105 LEU A CA 1
ATOM 599 C C . LEU A 1 86 ? 0.932 -11.578 14.086 1.00 9.91 105 LEU A C 1
ATOM 600 O O . LEU A 1 86 ? 1.881 -12.345 14.092 1.00 9.85 105 LEU A O 1
ATOM 605 N N . ALA A 1 87 ? -0.342 -11.988 14.214 1.00 9.16 106 ALA A N 1
ATOM 606 C CA . ALA A 1 87 ? -0.651 -13.416 14.375 1.00 9.15 106 ALA A CA 1
ATOM 607 C C . ALA A 1 87 ? -0.256 -14.219 13.144 1.00 10.06 106 ALA A C 1
ATOM 608 O O . ALA A 1 87 ? 0.179 -15.364 13.269 1.00 11.49 106 ALA A O 1
ATOM 610 N N . HIS A 1 88 ? -0.319 -13.587 11.971 1.00 10.36 107 HIS A N 1
ATOM 611 C CA . HIS A 1 88 ? -0.055 -14.292 10.717 1.00 11.04 107 HIS A CA 1
ATOM 612 C C . HIS A 1 88 ? 1.382 -14.357 10.253 1.00 12.07 107 HIS A C 1
ATOM 613 O O . HIS A 1 88 ? 1.756 -15.232 9.480 1.00 17.05 107 HIS A O 1
ATOM 620 N N . ILE A 1 89 ? 2.200 -13.449 10.770 1.00 8.93 108 ILE A N 1
ATOM 621 C CA . ILE A 1 89 ? 3.620 -13.474 10.462 1.00 9.75 108 ILE A CA 1
ATOM 622 C C . ILE A 1 89 ? 4.419 -14.169 11.578 1.00 9.89 108 ILE A C 1
ATOM 623 O O . ILE A 1 89 ? 5.425 -14.812 11.306 1.00 9.76 108 ILE A O 1
ATOM 628 N N . THR A 1 90 ? 3.981 -13.997 12.826 1.00 9.82 109 THR A N 1
ATOM 629 C CA . THR A 1 90 ? 4.786 -14.434 13.970 1.00 9.87 109 THR A CA 1
ATOM 630 C C . THR A 1 90 ? 5.182 -15.915 13.894 1.00 8.42 109 THR A C 1
ATOM 631 O O . THR A 1 90 ? 6.348 -16.215 14.112 1.00 8.41 109 THR A O 1
ATOM 635 N N . PRO A 1 91 ? 4.237 -16.828 13.576 1.00 8.29 110 PRO A N 1
ATOM 636 C CA . PRO A 1 91 ? 4.667 -18.247 13.586 1.00 8.82 110 PRO A CA 1
ATOM 637 C C . PRO A 1 91 ? 5.762 -18.575 12.565 1.00 9.20 110 PRO A C 1
ATOM 638 O O . PRO A 1 91 ? 6.549 -19.477 12.791 1.00 9.82 110 PRO A O 1
ATOM 642 N N . TYR A 1 92 ? 5.806 -17.857 11.438 1.00 8.73 111 TYR A N 1
ATOM 643 C CA . TYR A 1 92 ? 6.864 -18.059 10.452 1.00 8.60 111 TYR A CA 1
ATOM 644 C C . TYR A 1 92 ? 8.197 -17.592 11.006 1.00 8.62 111 TYR A C 1
ATOM 645 O O . TYR A 1 92 ? 9.209 -18.272 10.864 1.00 9.62 111 TYR A O 1
ATOM 654 N N . ASP A 1 93 ? 8.193 -16.440 11.681 1.00 8.58 112 ASP A N 1
ATOM 655 C CA . ASP A 1 93 ? 9.406 -15.947 12.324 1.00 8.67 112 ASP A CA 1
ATOM 656 C C . ASP A 1 93 ? 9.858 -16.851 13.468 1.00 8.67 112 ASP A C 1
ATOM 657 O O . ASP A 1 93 ? 11.060 -17.129 13.615 1.00 8.90 112 ASP A O 1
ATOM 662 N N . GLN A 1 94 ? 8.904 -17.280 14.292 1.00 8.94 113 GLN A N 1
ATOM 663 C CA . GLN A 1 94 ? 9.220 -18.203 15.382 1.00 9.50 113 GLN A CA 1
ATOM 664 C C . GLN A 1 94 ? 9.757 -19.506 14.819 1.00 9.94 113 GLN A C 1
ATOM 665 O O . GLN A 1 94 ? 10.652 -20.101 15.410 1.00 9.50 113 GLN A O 1
ATOM 671 N N . ALA A 1 95 ? 9.202 -19.948 13.687 1.00 9.65 114 ALA A N 1
ATOM 672 C CA . ALA A 1 95 ? 9.731 -21.134 13.020 1.00 9.06 114 ALA A CA 1
ATOM 673 C C . ALA A 1 95 ? 11.209 -20.997 12.605 1.00 8.86 114 ALA A C 1
ATOM 674 O O . ALA A 1 95 ? 12.023 -21.871 12.889 1.00 9.82 114 ALA A O 1
ATOM 676 N N . VAL A 1 96 ? 11.569 -19.868 11.986 1.00 9.17 115 VAL A N 1
ATOM 677 C CA . VAL A 1 96 ? 12.968 -19.661 11.605 1.00 9.01 115 VAL A CA 1
ATOM 678 C C . VAL A 1 96 ? 13.883 -19.665 12.832 1.00 9.86 115 VAL A C 1
ATOM 679 O O . VAL A 1 96 ? 14.940 -20.306 12.801 1.00 11.47 115 VAL A O 1
ATOM 683 N N . GLN A 1 97 ? 13.465 -18.965 13.902 1.00 10.73 116 GLN A N 1
ATOM 684 C CA . GLN A 1 97 ? 14.202 -18.969 15.174 1.00 12.09 116 GLN A CA 1
ATOM 685 C C . GLN A 1 97 ? 14.467 -20.345 15.729 1.00 11.22 116 GLN A C 1
ATOM 686 O O . GLN A 1 97 ? 15.505 -20.559 16.352 1.00 12.50 116 GLN A O 1
ATOM 692 N N . ASP A 1 98 ? 13.546 -21.268 15.467 1.00 10.87 117 ASP A N 1
ATOM 693 C CA . ASP A 1 98 ? 13.610 -22.618 16.011 1.00 11.37 117 ASP A CA 1
ATOM 694 C C . ASP A 1 98 ? 14.077 -23.652 15.002 1.00 10.31 117 ASP A C 1
ATOM 695 O O . ASP A 1 98 ? 13.831 -24.877 15.170 1.00 11.47 117 ASP A O 1
ATOM 700 N N . SER A 1 99 ? 14.780 -23.196 13.969 1.00 10.58 118 SER A N 1
ATOM 701 C CA . SER A 1 99 ? 15.252 -24.108 12.905 1.00 11.69 118 SER A CA 1
ATOM 702 C C . SER A 1 99 ? 16.153 -25.230 13.431 1.00 11.78 118 SER A C 1
ATOM 703 O O . SER A 1 99 ? 16.205 -26.300 12.841 1.00 13.67 118 SER A O 1
ATOM 706 N N . ASP A 1 100 ? 16.854 -24.976 14.532 1.00 11.75 119 ASP A N 1
ATOM 707 C CA . ASP A 1 100 ? 17.737 -25.982 15.129 1.00 12.29 119 ASP A CA 1
ATOM 708 C C . ASP A 1 100 ? 17.124 -26.722 16.306 1.00 13.08 119 ASP A C 1
ATOM 709 O O . ASP A 1 100 ? 17.825 -27.486 16.993 1.00 17.75 119 ASP A O 1
ATOM 714 N N A ASN A 1 101 ? 15.825 -26.539 16.513 0.70 12.44 120 ASN A N 1
ATOM 715 N N B ASN A 1 101 ? 15.848 -26.484 16.585 0.30 12.40 120 ASN A N 1
ATOM 716 C CA A ASN A 1 101 ? 15.084 -27.300 17.522 0.70 12.82 120 ASN A CA 1
ATOM 717 C CA B ASN A 1 101 ? 15.123 -27.369 17.491 0.30 12.24 120 ASN A CA 1
ATOM 718 C C A ASN A 1 101 ? 13.781 -27.792 16.903 0.70 11.63 120 ASN A C 1
ATOM 719 C C B ASN A 1 101 ? 13.817 -27.774 16.870 0.30 11.56 120 ASN A C 1
ATOM 720 O O A ASN A 1 101 ? 12.707 -27.229 17.134 0.70 11.32 120 ASN A O 1
ATOM 721 O O B ASN A 1 101 ? 12.786 -27.127 17.070 0.30 11.49 120 ASN A O 1
ATOM 730 N N . VAL A 1 102 ? 13.887 -28.861 16.109 1.00 10.99 121 VAL A N 1
ATOM 731 C CA . VAL A 1 102 ? 12.742 -29.386 15.391 1.00 10.89 121 VAL A CA 1
ATOM 732 C C . VAL A 1 102 ? 11.610 -29.757 16.343 1.00 11.18 121 VAL A C 1
ATOM 733 O O . VAL A 1 102 ? 10.442 -29.603 15.993 1.00 11.03 121 VAL A O 1
ATOM 737 N N A ASP A 1 103 ? 11.920 -30.304 17.517 0.70 11.67 122 ASP A N 1
ATOM 738 N N B ASP A 1 103 ? 11.994 -30.163 17.561 0.30 11.17 122 ASP A N 1
ATOM 739 C CA A ASP A 1 103 ? 10.819 -30.759 18.376 0.70 11.99 122 ASP A CA 1
ATOM 740 C CA B ASP A 1 103 ? 11.053 -30.400 18.657 0.30 11.42 122 ASP A CA 1
ATOM 741 C C A ASP A 1 103 ? 9.882 -29.625 18.764 0.70 10.36 122 ASP A C 1
ATOM 742 C C B ASP A 1 103 ? 10.116 -29.215 18.919 0.30 10.60 122 ASP A C 1
ATOM 743 O O A ASP A 1 103 ? 8.660 -29.740 18.691 0.70 10.65 122 ASP A O 1
ATOM 744 O O B ASP A 1 103 ? 8.902 -29.379 18.824 0.30 9.19 122 ASP A O 1
ATOM 753 N N A ILE A 1 104 ? 10.492 -28.487 19.113 0.50 11.16 123 ILE A N 1
ATOM 754 N N B ILE A 1 104 ? 10.640 -28.022 19.220 0.50 10.82 123 ILE A N 1
ATOM 755 C CA A ILE A 1 104 ? 9.787 -27.240 19.472 0.50 12.24 123 ILE A CA 1
ATOM 756 C CA B ILE A 1 104 ? 9.700 -26.968 19.543 0.50 11.44 123 ILE A CA 1
ATOM 757 C C A ILE A 1 104 ? 9.068 -26.612 18.270 0.50 11.30 123 ILE A C 1
ATOM 758 C C B ILE A 1 104 ? 9.050 -26.454 18.256 0.50 10.93 123 ILE A C 1
ATOM 759 O O A ILE A 1 104 ? 7.916 -26.202 18.373 0.50 11.62 123 ILE A O 1
ATOM 760 O O B ILE A 1 104 ? 7.894 -26.040 18.273 0.50 10.98 123 ILE A O 1
ATOM 769 N N . LEU A 1 105 ? 9.756 -26.590 17.131 1.00 10.81 124 LEU A N 1
ATOM 770 C CA . LEU A 1 105 ? 9.219 -26.127 15.841 1.00 11.38 124 LEU A CA 1
ATOM 771 C C . LEU A 1 105 ? 7.938 -26.895 15.511 1.00 10.54 124 LEU A C 1
ATOM 772 O O . LEU A 1 105 ? 6.904 -26.296 15.172 1.00 11.29 124 LEU A O 1
ATOM 777 N N . LEU A 1 106 ? 7.972 -28.218 15.714 1.00 10.51 125 LEU A N 1
ATOM 778 C CA . LEU A 1 106 ? 6.777 -29.032 15.459 1.00 11.38 125 LEU A CA 1
ATOM 779 C C . LEU A 1 106 ? 5.620 -28.723 16.411 1.00 11.79 125 LEU A C 1
ATOM 780 O O . LEU A 1 106 ? 4.485 -28.600 15.978 1.00 13.53 125 LEU A O 1
ATOM 785 N N . THR A 1 107 ? 5.920 -28.570 17.704 1.00 11.27 126 THR A N 1
ATOM 786 C CA . THR A 1 107 ? 4.924 -28.181 18.709 1.00 11.80 126 THR A CA 1
ATOM 787 C C . THR A 1 107 ? 4.253 -26.859 18.285 1.00 11.89 126 THR A C 1
ATOM 788 O O . THR A 1 107 ? 3.015 -26.739 18.275 1.00 12.48 126 THR A O 1
ATOM 792 N N . ASN A 1 108 ? 5.071 -25.893 17.885 1.00 12.14 127 ASN A N 1
ATOM 793 C CA . ASN A 1 108 ? 4.559 -24.556 17.578 1.00 11.19 127 ASN A CA 1
ATOM 794 C C . ASN A 1 108 ? 3.702 -24.553 16.327 1.00 10.26 127 ASN A C 1
ATOM 795 O O . ASN A 1 108 ? 2.617 -23.957 16.323 1.00 11.31 127 ASN A O 1
ATOM 800 N N . LEU A 1 109 ? 4.161 -25.239 15.272 1.00 9.66 128 LEU A N 1
ATOM 801 C CA . LEU A 1 109 ? 3.392 -25.263 14.027 1.00 10.54 128 LEU A CA 1
ATOM 802 C C . LEU A 1 109 ? 2.102 -26.060 14.157 1.00 10.86 128 LEU A C 1
ATOM 803 O O . LEU A 1 109 ? 1.059 -25.645 13.635 1.00 10.79 128 LEU A O 1
ATOM 808 N N A LYS A 1 110 ? 2.184 -27.192 14.863 0.30 11.25 129 LYS A N 1
ATOM 809 N N B LYS A 1 110 ? 2.137 -27.198 14.856 0.70 10.88 129 LYS A N 1
ATOM 810 C CA A LYS A 1 110 ? 1.030 -28.029 15.206 0.30 12.82 129 LYS A CA 1
ATOM 811 C CA B LYS A 1 110 ? 0.891 -27.954 15.033 0.70 11.23 129 LYS A CA 1
ATOM 812 C C A LYS A 1 110 ? -0.062 -27.214 15.890 0.30 12.26 129 LYS A C 1
ATOM 813 C C B LYS A 1 110 ? -0.120 -27.162 15.863 0.70 11.46 129 LYS A C 1
ATOM 814 O O A LYS A 1 110 ? -1.235 -27.314 15.535 0.30 13.20 129 LYS A O 1
ATOM 815 O O B LYS A 1 110 ? -1.311 -27.202 15.567 0.70 12.96 129 LYS A O 1
ATOM 826 N N . ARG A 1 111 ? 0.346 -26.390 16.853 1.00 11.48 130 ARG A N 1
ATOM 827 C CA . ARG A 1 111 ? -0.566 -25.516 17.601 1.00 12.99 130 ARG A CA 1
ATOM 828 C C . ARG A 1 111 ? -1.298 -24.507 16.686 1.00 11.69 130 ARG A C 1
ATOM 829 O O . ARG A 1 111 ? -2.515 -24.335 16.808 1.00 12.60 130 ARG A O 1
ATOM 837 N N . VAL A 1 112 ? -0.570 -23.889 15.750 1.00 11.16 131 VAL A N 1
ATOM 838 C CA . VAL A 1 112 ? -1.177 -22.927 14.810 1.00 11.36 131 VAL A CA 1
ATOM 839 C C . VAL A 1 112 ? -2.325 -23.617 14.077 1.00 12.13 131 VAL A C 1
ATOM 840 O O . VAL A 1 112 ? -3.421 -23.068 13.968 1.00 12.44 131 VAL A O 1
ATOM 844 N N . GLY A 1 113 ? -2.079 -24.834 13.591 1.00 11.38 132 GLY A N 1
ATOM 845 C CA . GLY A 1 113 ? -3.134 -25.571 12.883 1.00 12.53 132 GLY A CA 1
ATOM 846 C C . GLY A 1 113 ? -4.337 -25.850 13.765 1.00 13.03 132 GLY A C 1
ATOM 847 O O . GLY A 1 113 ? -5.477 -25.626 13.337 1.00 13.15 132 GLY A O 1
ATOM 848 N N A ARG A 1 114 ? -4.081 -26.321 14.983 0.50 13.49 133 ARG A N 1
ATOM 849 N N B ARG A 1 114 ? -4.089 -26.334 14.987 0.50 13.47 133 ARG A N 1
ATOM 850 C CA A ARG A 1 114 ? -5.152 -26.606 15.950 0.50 15.23 133 ARG A CA 1
ATOM 851 C CA B ARG A 1 114 ? -5.179 -26.594 15.955 0.50 14.98 133 ARG A CA 1
ATOM 852 C C A ARG A 1 114 ? -5.980 -25.360 16.279 0.50 14.85 133 ARG A C 1
ATOM 853 C C B ARG A 1 114 ? -6.009 -25.343 16.200 0.50 14.61 133 ARG A C 1
ATOM 854 O O A ARG A 1 114 ? -7.181 -25.461 16.530 0.50 15.13 133 ARG A O 1
ATOM 855 O O B ARG A 1 114 ? -7.228 -25.423 16.331 0.50 14.89 133 ARG A O 1
ATOM 870 N N . GLN A 1 115 ? -5.341 -24.187 16.238 1.00 14.48 134 GLN A N 1
ATOM 871 C CA . GLN A 1 115 ? -6.011 -22.916 16.503 1.00 14.56 134 GLN A CA 1
ATOM 872 C C . GLN A 1 115 ? -7.024 -22.468 15.451 1.00 14.59 134 GLN A C 1
ATOM 873 O O . GLN A 1 115 ? -7.825 -21.596 15.745 1.00 17.89 134 GLN A O 1
ATOM 879 N N . HIS A 1 116 ? -6.985 -23.053 14.247 1.00 13.77 135 HIS A N 1
ATOM 880 C CA . HIS A 1 116 ? -7.996 -22.751 13.202 1.00 14.00 135 HIS A CA 1
ATOM 881 C C . HIS A 1 116 ? -9.182 -23.703 13.137 1.00 15.76 135 HIS A C 1
ATOM 882 O O . HIS A 1 116 ? -10.104 -23.463 12.369 1.00 18.18 135 HIS A O 1
ATOM 889 N N . LYS A 1 117 ? -9.167 -24.768 13.940 1.00 16.25 136 LYS A N 1
ATOM 890 C CA . LYS A 1 117 ? -10.220 -25.792 13.883 1.00 19.77 136 LYS A CA 1
ATOM 891 C C . LYS A 1 117 ? -11.643 -25.269 13.986 1.00 23.91 136 LYS A C 1
ATOM 892 O O . LYS A 1 117 ? -12.548 -25.736 13.270 1.00 28.13 136 LYS A O 1
ATOM 898 N N . THR A 1 118 ? -11.813 -24.290 14.866 1.00 26.23 137 THR A N 1
ATOM 899 C CA . THR A 1 118 ? -13.110 -23.701 15.181 1.00 30.24 137 THR A CA 1
ATOM 900 C C . THR A 1 118 ? -13.362 -22.299 14.625 1.00 26.47 137 THR A C 1
ATOM 901 O O . THR A 1 118 ? -14.378 -21.680 14.966 1.00 29.13 137 THR A O 1
ATOM 905 N N . VAL A 1 119 ? -12.436 -21.783 13.814 1.00 20.79 138 VAL A N 1
ATOM 906 C CA . VAL A 1 119 ? -12.658 -20.519 13.115 1.00 17.79 138 VAL A CA 1
ATOM 907 C C . VAL A 1 119 ? -13.845 -20.762 12.176 1.00 19.78 138 VAL A C 1
ATOM 908 O O . VAL A 1 119 ? -13.761 -21.664 11.335 1.00 20.36 138 VAL A O 1
ATOM 912 N N A PRO A 1 120 ? -14.942 -19.972 12.321 0.50 19.66 139 PRO A N 1
ATOM 913 N N B PRO A 1 120 ? -14.957 -20.004 12.341 0.50 20.85 139 PRO A N 1
ATOM 914 C CA A PRO A 1 120 ? -16.085 -20.113 11.411 0.50 20.53 139 PRO A CA 1
ATOM 915 C CA B PRO A 1 120 ? -16.092 -20.252 11.447 0.50 22.31 139 PRO A CA 1
ATOM 916 C C A PRO A 1 120 ? -15.664 -19.985 9.963 0.50 20.10 139 PRO A C 1
ATOM 917 C C B PRO A 1 120 ? -15.741 -19.977 9.994 0.50 21.19 139 PRO A C 1
ATOM 918 O O A PRO A 1 120 ? -14.862 -19.108 9.637 0.50 21.20 139 PRO A O 1
ATOM 919 O O B PRO A 1 120 ? -15.070 -18.990 9.698 0.50 22.61 139 PRO A O 1
ATOM 926 N N . GLY A 1 121 ? -16.169 -20.883 9.118 1.00 20.82 140 GLY A N 1
ATOM 927 C CA . GLY A 1 121 ? -15.892 -20.827 7.685 1.00 20.21 140 GLY A CA 1
ATOM 928 C C . GLY A 1 121 ? -14.528 -21.337 7.252 1.00 20.28 140 GLY A C 1
ATOM 929 O O . GLY A 1 121 ? -14.240 -21.345 6.068 1.00 21.45 140 GLY A O 1
ATOM 930 N N . PHE A 1 122 ? -13.691 -21.756 8.201 1.00 19.37 141 PHE A N 1
ATOM 931 C CA . PHE A 1 122 ? -12.340 -22.182 7.863 1.00 18.92 141 PHE A CA 1
ATOM 932 C C . PHE A 1 122 ? -12.323 -23.597 7.305 1.00 20.19 141 PHE A C 1
ATOM 933 O O . PHE A 1 122 ? -13.023 -24.478 7.813 1.00 22.77 141 PHE A O 1
ATOM 941 N N . GLN A 1 123 ? -11.520 -23.776 6.262 1.00 19.73 142 GLN A N 1
ATOM 942 C CA . GLN A 1 123 ? -11.256 -25.069 5.628 1.00 22.20 142 GLN A CA 1
ATOM 943 C C . GLN A 1 123 ? -9.761 -25.325 5.665 1.00 20.97 142 GLN A C 1
ATOM 944 O O . GLN A 1 123 ? -8.984 -24.393 5.471 1.00 18.52 142 GLN A O 1
ATOM 950 N N . GLU A 1 124 ? -9.351 -26.579 5.866 1.00 19.39 143 GLU A N 1
ATOM 951 C CA . GLU A 1 124 ? -7.919 -26.949 5.844 1.00 19.75 143 GLU A CA 1
ATOM 952 C C . GLU A 1 124 ? -7.179 -26.480 4.571 1.00 18.20 143 GLU A C 1
ATOM 953 O O . GLU A 1 124 ? -5.976 -26.150 4.605 1.00 17.96 143 GLU A O 1
ATOM 959 N N . SER A 1 125 ? -7.885 -26.471 3.446 1.00 18.79 144 SER A N 1
ATOM 960 C CA . SER A 1 125 ? -7.289 -26.068 2.193 1.00 18.63 144 SER A CA 1
ATOM 961 C C . SER A 1 125 ? -6.879 -24.602 2.154 1.00 17.86 144 SER A C 1
ATOM 962 O O . SER A 1 125 ? -6.118 -24.203 1.271 1.00 21.42 144 SER A O 1
ATOM 965 N N . TYR A 1 126 ? -7.357 -23.806 3.119 1.00 17.63 145 TYR A N 1
ATOM 966 C CA . TYR A 1 126 ? -7.007 -22.382 3.156 1.00 17.28 145 TYR A CA 1
ATOM 967 C C . TYR A 1 126 ? -5.567 -22.117 3.581 1.00 15.46 145 TYR A C 1
ATOM 968 O O . TYR A 1 126 ? -5.014 -21.116 3.192 1.00 17.36 145 TYR A O 1
ATOM 977 N N . PHE A 1 127 ? -4.948 -22.994 4.374 1.00 14.94 146 PHE A N 1
ATOM 978 C CA . PHE A 1 127 ? -3.592 -22.698 4.839 1.00 14.76 146 PHE A CA 1
ATOM 979 C C . PHE A 1 127 ? -2.624 -22.405 3.686 1.00 14.24 146 PHE A C 1
ATOM 980 O O . PHE A 1 127 ? -1.844 -21.453 3.748 1.00 15.44 146 PHE A O 1
ATOM 988 N N . GLU A 1 128 ? -2.703 -23.204 2.621 1.00 15.70 147 GLU A N 1
ATOM 989 C CA . GLU A 1 128 ? -1.835 -23.033 1.454 1.00 16.42 147 GLU A CA 1
ATOM 990 C C . GLU A 1 128 ? -1.974 -21.639 0.806 1.00 15.47 147 GLU A C 1
ATOM 991 O O . GLU A 1 128 ? -1.022 -21.128 0.229 1.00 16.33 147 GLU A O 1
ATOM 997 N N . ARG A 1 129 ? -3.134 -21.002 0.953 1.00 14.14 148 ARG A N 1
ATOM 998 C CA . ARG A 1 129 ? -3.347 -19.648 0.426 1.00 14.56 148 ARG A CA 1
ATOM 999 C C . ARG A 1 129 ? -2.423 -18.627 1.077 1.00 15.04 148 ARG A C 1
ATOM 1000 O O . ARG A 1 129 ? -2.055 -17.636 0.463 1.00 15.51 148 ARG A O 1
ATOM 1008 N N . MET A 1 130 ? -2.037 -18.871 2.320 1.00 14.93 149 MET A N 1
ATOM 1009 C CA . MET A 1 130 ? -1.147 -17.952 3.004 1.00 16.49 149 MET A CA 1
ATOM 1010 C C . MET A 1 130 ? 0.264 -18.029 2.426 1.00 17.52 149 MET A C 1
ATOM 1011 O O . MET A 1 130 ? 0.999 -17.046 2.498 1.00 16.78 149 MET A O 1
ATOM 1016 N N . GLU A 1 131 ? 0.636 -19.178 1.846 1.00 19.01 150 GLU A N 1
ATOM 1017 C CA . GLU A 1 131 ? 1.978 -19.352 1.233 1.00 18.74 150 GLU A CA 1
ATOM 1018 C C . GLU A 1 131 ? 2.316 -18.308 0.184 1.00 17.75 150 GLU A C 1
ATOM 1019 O O . GLU A 1 131 ? 3.365 -17.693 0.262 1.00 15.66 150 GLU A O 1
ATOM 1025 N N . LYS A 1 132 ? 1.419 -18.117 -0.793 1.00 16.38 151 LYS A N 1
ATOM 1026 C CA . LYS A 1 132 ? 1.610 -17.125 -1.855 1.00 17.62 151 LYS A CA 1
ATOM 1027 C C . LYS A 1 132 ? 1.728 -15.735 -1.261 1.00 13.46 151 LYS A C 1
ATOM 1028 O O . LYS A 1 132 ? 2.447 -14.914 -1.784 1.00 15.24 151 LYS A O 1
ATOM 1034 N N . CYS A 1 133 ? 1.010 -15.487 -0.171 1.00 13.68 152 CYS A N 1
ATOM 1035 C CA . CYS A 1 133 ? 1.032 -14.174 0.492 1.00 12.54 152 CYS A CA 1
ATOM 1036 C C . CYS A 1 133 ? 2.357 -13.908 1.178 1.00 12.42 152 CYS A C 1
ATOM 1037 O O . CYS A 1 133 ? 2.894 -12.806 1.066 1.00 11.44 152 CYS A O 1
ATOM 1040 N N . LEU A 1 134 ? 2.890 -14.921 1.871 1.00 11.03 153 LEU A N 1
ATOM 1041 C CA . LEU A 1 134 ? 4.230 -14.817 2.436 1.00 9.73 153 LEU A CA 1
ATOM 1042 C C . LEU A 1 134 ? 5.271 -14.652 1.342 1.00 10.82 153 LEU A C 1
ATOM 1043 O O . LEU A 1 134 ? 6.136 -13.793 1.453 1.00 10.88 153 LEU A O 1
ATOM 1048 N N . VAL A 1 135 ? 5.174 -15.455 0.281 1.00 11.98 154 VAL A N 1
ATOM 1049 C CA . VAL A 1 135 ? 6.078 -15.282 -0.875 1.00 13.48 154 VAL A CA 1
ATOM 1050 C C . VAL A 1 135 ? 6.023 -13.852 -1.438 1.00 13.27 154 VAL A C 1
ATOM 1051 O O . VAL A 1 135 ? 7.061 -13.242 -1.704 1.00 14.08 154 VAL A O 1
ATOM 1055 N N . PHE A 1 136 ? 4.816 -13.320 -1.596 1.00 14.34 155 PHE A N 1
ATOM 1056 C CA . PHE A 1 136 ? 4.645 -11.936 -2.051 1.00 15.15 155 PHE A CA 1
ATOM 1057 C C . PHE A 1 136 ? 5.387 -10.951 -1.157 1.00 14.64 155 PHE A C 1
ATOM 1058 O O . PHE A 1 136 ? 6.089 -10.066 -1.648 1.00 16.73 155 PHE A O 1
ATOM 1066 N N . ALA A 1 137 ? 5.212 -11.093 0.156 1.00 12.95 156 ALA A N 1
ATOM 1067 C CA . ALA A 1 137 ? 5.880 -10.191 1.087 1.00 12.58 156 ALA A CA 1
ATOM 1068 C C . ALA A 1 137 ? 7.394 -10.345 1.012 1.00 13.02 156 ALA A C 1
ATOM 1069 O O . ALA A 1 137 ? 8.118 -9.354 1.049 1.00 13.57 156 ALA A O 1
ATOM 1071 N N . LEU A 1 138 ? 7.862 -11.590 0.921 1.00 11.09 157 LEU A N 1
ATOM 1072 C CA . LEU A 1 138 ? 9.298 -11.859 0.736 1.00 11.19 157 LEU A CA 1
ATOM 1073 C C . LEU A 1 138 ? 9.854 -11.212 -0.537 1.00 13.04 157 LEU A C 1
ATOM 1074 O O . LEU A 1 138 ? 10.855 -10.522 -0.479 1.00 13.98 157 LEU A O 1
ATOM 1079 N N . GLN A 1 139 ? 9.189 -11.430 -1.674 1.00 14.54 158 GLN A N 1
ATOM 1080 C CA . GLN A 1 139 ? 9.630 -10.845 -2.963 1.00 17.06 158 GLN A CA 1
ATOM 1081 C C . GLN A 1 139 ? 9.696 -9.339 -2.874 1.00 17.16 158 GLN A C 1
ATOM 1082 O O . GLN A 1 139 ? 10.680 -8.725 -3.277 1.00 20.53 158 GLN A O 1
ATOM 1088 N N . THR A 1 140 ? 8.618 -8.750 -2.372 1.00 18.13 159 THR A N 1
ATOM 1089 C CA . THR A 1 140 ? 8.464 -7.293 -2.359 1.00 20.95 159 THR A CA 1
ATOM 1090 C C . THR A 1 140 ? 9.491 -6.649 -1.432 1.00 19.63 159 THR A C 1
ATOM 1091 O O . THR A 1 140 ? 10.099 -5.628 -1.766 1.00 22.83 159 THR A O 1
ATOM 1095 N N . THR A 1 141 ? 9.709 -7.266 -0.279 1.00 17.29 160 THR A N 1
ATOM 1096 C CA . THR A 1 141 ? 10.572 -6.686 0.738 1.00 18.12 160 THR A CA 1
ATOM 1097 C C . THR A 1 141 ? 12.035 -6.927 0.411 1.00 17.72 160 THR A C 1
ATOM 1098 O O . THR A 1 141 ? 12.865 -6.020 0.518 1.00 20.38 160 THR A O 1
ATOM 1102 N N . LEU A 1 142 ? 12.358 -8.165 0.037 1.00 15.23 161 LEU A N 1
ATOM 1103 C CA . LEU A 1 142 ? 13.742 -8.510 -0.249 1.00 14.94 161 LEU A CA 1
ATOM 1104 C C . LEU A 1 142 ? 14.210 -8.013 -1.618 1.00 16.15 161 LEU A C 1
ATOM 1105 O O . LEU A 1 142 ? 15.413 -7.858 -1.833 1.00 18.25 161 LEU A O 1
ATOM 1110 N N . ALA A 1 143 ? 13.259 -7.776 -2.532 1.00 17.08 162 ALA A N 1
ATOM 1111 C CA . ALA A 1 143 ? 13.549 -7.242 -3.883 1.00 18.98 162 ALA A CA 1
ATOM 1112 C C . ALA A 1 143 ? 14.643 -8.084 -4.571 1.00 19.72 162 ALA A C 1
ATOM 1113 O O . ALA A 1 143 ? 14.477 -9.311 -4.661 1.00 19.89 162 ALA A O 1
ATOM 1115 N N . ASP A 1 144 ? 15.766 -7.487 -4.983 1.00 22.23 163 ASP A N 1
ATOM 1116 C CA . ASP A 1 144 ? 16.849 -8.258 -5.649 1.00 23.75 163 ASP A CA 1
ATOM 1117 C C . ASP A 1 144 ? 17.498 -9.350 -4.798 1.00 22.69 163 ASP A C 1
ATOM 1118 O O . ASP A 1 144 ? 18.077 -10.292 -5.349 1.00 26.38 163 ASP A O 1
ATOM 1123 N N . ALA A 1 145 ? 17.388 -9.233 -3.473 1.00 20.09 164 ALA A N 1
ATOM 1124 C CA . ALA A 1 145 ? 17.856 -10.283 -2.569 1.00 19.59 164 ALA A CA 1
ATOM 1125 C C . ALA A 1 145 ? 16.990 -11.550 -2.638 1.00 19.31 164 ALA A C 1
ATOM 1126 O O . ALA A 1 145 ? 17.408 -12.591 -2.159 1.00 19.12 164 ALA A O 1
ATOM 1128 N N . TYR A 1 146 ? 15.789 -11.456 -3.207 1.00 17.56 165 TYR A N 1
ATOM 1129 C CA . TYR A 1 146 ? 14.967 -12.653 -3.453 1.00 14.79 165 TYR A CA 1
ATOM 1130 C C . TYR A 1 146 ? 15.458 -13.308 -4.755 1.00 15.92 165 TYR A C 1
ATOM 1131 O O . TYR A 1 146 ? 14.880 -13.155 -5.837 1.00 18.06 165 TYR A O 1
ATOM 1140 N N . THR A 1 147 ? 16.568 -14.016 -4.623 1.00 14.76 166 THR A N 1
ATOM 1141 C CA . THR A 1 147 ? 17.241 -14.661 -5.749 1.00 14.48 166 THR A CA 1
ATOM 1142 C C . THR A 1 147 ? 16.516 -15.952 -6.135 1.00 13.62 166 THR A C 1
ATOM 1143 O O . THR A 1 147 ? 15.638 -16.416 -5.405 1.00 13.53 166 THR A O 1
ATOM 1147 N N . GLU A 1 148 ? 16.890 -16.529 -7.270 1.00 14.07 167 GLU A N 1
ATOM 1148 C CA . GLU A 1 148 ? 16.357 -17.826 -7.681 1.00 14.71 167 GLU A CA 1
ATOM 1149 C C . GLU A 1 148 ? 16.660 -18.893 -6.619 1.00 13.06 167 GLU A C 1
ATOM 1150 O O . GLU A 1 148 ? 15.814 -19.749 -6.333 1.00 13.85 167 GLU A O 1
ATOM 1156 N N . ASN A 1 149 ? 17.856 -18.823 -6.029 1.00 12.59 168 ASN A N 1
ATOM 1157 C CA . ASN A 1 149 ? 18.222 -19.762 -4.975 1.00 11.09 168 ASN A CA 1
ATOM 1158 C C . ASN A 1 149 ? 17.316 -19.610 -3.749 1.00 10.59 168 ASN A C 1
ATOM 1159 O O . ASN A 1 149 ? 16.824 -20.609 -3.178 1.00 10.25 168 ASN A O 1
ATOM 1164 N N . MET A 1 150 ? 17.096 -18.365 -3.317 1.00 10.70 169 MET A N 1
ATOM 1165 C CA . MET A 1 150 ? 16.207 -18.159 -2.187 1.00 10.36 169 MET A CA 1
ATOM 1166 C C . MET A 1 150 ? 14.773 -18.561 -2.475 1.00 9.36 169 MET A C 1
ATOM 1167 O O . MET A 1 150 ? 14.106 -19.096 -1.593 1.00 11.15 169 MET A O 1
ATOM 1172 N N . GLU A 1 151 ? 14.293 -18.288 -3.687 1.00 10.06 170 GLU A N 1
ATOM 1173 C CA . GLU A 1 151 ? 12.963 -18.717 -4.107 1.00 9.34 170 GLU A CA 1
ATOM 1174 C C . GLU A 1 151 ? 12.798 -20.234 -3.936 1.00 9.69 170 GLU A C 1
ATOM 1175 O O . GLU A 1 151 ? 11.789 -20.695 -3.387 1.00 9.68 170 GLU A O 1
ATOM 1181 N N . ARG A 1 152 ? 13.785 -20.981 -4.411 1.00 9.07 171 ARG A N 1
ATOM 1182 C CA . ARG A 1 152 ? 13.778 -22.447 -4.292 1.00 8.79 171 ARG A CA 1
ATOM 1183 C C . ARG A 1 152 ? 13.671 -22.857 -2.817 1.00 9.13 171 ARG A C 1
ATOM 1184 O O . ARG A 1 152 ? 12.851 -23.710 -2.446 1.00 9.45 171 ARG A O 1
ATOM 1192 N N . ILE A 1 153 ? 14.514 -22.249 -1.986 1.00 8.83 172 ILE A N 1
ATOM 1193 C CA . ILE A 1 153 ? 14.585 -22.623 -0.557 1.00 7.91 172 ILE A CA 1
ATOM 1194 C C . ILE A 1 153 ? 13.288 -22.245 0.153 1.00 8.01 172 ILE A C 1
ATOM 1195 O O . ILE A 1 153 ? 12.747 -23.048 0.944 1.00 8.38 172 ILE A O 1
ATOM 1200 N N . TYR A 1 154 ? 12.790 -21.030 -0.102 1.00 8.22 173 TYR A N 1
ATOM 1201 C CA . TYR A 1 154 ? 11.527 -20.623 0.523 1.00 8.34 173 TYR A CA 1
ATOM 1202 C C . TYR A 1 154 ? 10.362 -21.520 0.128 1.00 8.10 173 TYR A C 1
ATOM 1203 O O . TYR A 1 154 ? 9.533 -21.838 0.973 1.00 9.40 173 TYR A O 1
ATOM 1212 N N . LYS A 1 155 ? 10.329 -21.977 -1.123 1.00 8.55 174 LYS A N 1
ATOM 1213 C CA . LYS A 1 155 ? 9.231 -22.843 -1.559 1.00 9.47 174 LYS A CA 1
ATOM 1214 C C . LYS A 1 155 ? 9.285 -24.159 -0.764 1.00 8.90 174 LYS A C 1
ATOM 1215 O O . LYS A 1 155 ? 8.239 -24.631 -0.308 1.00 10.01 174 LYS A O 1
ATOM 1221 N N . ILE A 1 156 ? 10.491 -24.707 -0.551 1.00 8.64 175 ILE A N 1
ATOM 1222 C CA . ILE A 1 156 ? 10.627 -25.956 0.208 1.00 7.75 175 ILE A CA 1
ATOM 1223 C C . ILE A 1 156 ? 10.201 -25.756 1.660 1.00 7.76 175 ILE A C 1
ATOM 1224 O O . ILE A 1 156 ? 9.422 -26.545 2.238 1.00 8.49 175 ILE A O 1
ATOM 1229 N N . TRP A 1 157 ? 10.737 -24.702 2.264 1.00 7.05 176 TRP A N 1
ATOM 1230 C CA . TRP A 1 157 ? 10.524 -24.484 3.688 1.00 8.23 176 TRP A CA 1
ATOM 1231 C C . TRP A 1 157 ? 9.081 -24.056 3.972 1.00 7.85 176 TRP A C 1
ATOM 1232 O O . TRP A 1 157 ? 8.453 -24.561 4.908 1.00 8.28 176 TRP A O 1
ATOM 1243 N N . ILE A 1 158 ? 8.538 -23.140 3.173 1.00 8.57 177 ILE A N 1
ATOM 1244 C CA . ILE A 1 158 ? 7.142 -22.717 3.399 1.00 8.97 177 ILE A CA 1
ATOM 1245 C C . ILE A 1 158 ? 6.202 -23.913 3.228 1.00 9.33 177 ILE A C 1
ATOM 1246 O O . ILE A 1 158 ? 5.294 -24.091 4.048 1.00 10.79 177 ILE A O 1
ATOM 1251 N N A SER A 1 159 ? 6.430 -24.730 2.196 0.50 9.65 178 SER A N 1
ATOM 1252 N N B SER A 1 159 ? 6.432 -24.730 2.197 0.50 9.73 178 SER A N 1
ATOM 1253 C CA A SER A 1 159 ? 5.622 -25.950 1.993 0.50 9.58 178 SER A CA 1
ATOM 1254 C CA B SER A 1 159 ? 5.616 -25.941 1.992 0.50 9.90 178 SER A CA 1
ATOM 1255 C C A SER A 1 159 ? 5.670 -26.878 3.207 0.50 9.14 178 SER A C 1
ATOM 1256 C C B SER A 1 159 ? 5.670 -26.879 3.204 0.50 9.39 178 SER A C 1
ATOM 1257 O O A SER A 1 159 ? 4.636 -27.366 3.663 0.50 10.71 178 SER A O 1
ATOM 1258 O O B SER A 1 159 ? 4.638 -27.377 3.652 0.50 11.02 178 SER A O 1
ATOM 1263 N N . TRP A 1 160 ? 6.871 -27.078 3.743 1.00 8.85 179 TRP A N 1
ATOM 1264 C CA . TRP A 1 160 ? 7.058 -27.964 4.885 1.00 8.90 179 TRP A CA 1
ATOM 1265 C C . TRP A 1 160 ? 6.311 -27.409 6.108 1.00 9.65 179 TRP A C 1
ATOM 1266 O O . TRP A 1 160 ? 5.602 -28.158 6.801 1.00 10.70 179 TRP A O 1
ATOM 1277 N N . THR A 1 161 ? 6.430 -26.102 6.366 1.00 9.79 180 THR A N 1
ATOM 1278 C CA . THR A 1 161 ? 5.655 -25.521 7.478 1.00 10.36 180 THR A CA 1
ATOM 1279 C C . THR A 1 161 ? 4.153 -25.720 7.308 1.00 10.72 180 THR A C 1
ATOM 1280 O O . THR A 1 161 ? 3.476 -26.029 8.290 1.00 12.51 180 THR A O 1
ATOM 1284 N N . THR A 1 162 ? 3.625 -25.543 6.090 1.00 11.90 181 THR A N 1
ATOM 1285 C CA . THR A 1 162 ? 2.172 -25.738 5.849 1.00 13.53 181 THR A CA 1
ATOM 1286 C C . THR A 1 162 ? 1.729 -27.152 6.174 1.00 14.18 181 THR A C 1
ATOM 1287 O O . THR A 1 162 ? 0.650 -27.347 6.766 1.00 15.86 181 THR A O 1
ATOM 1291 N N . GLU A 1 163 ? 2.545 -28.126 5.771 1.00 13.74 182 GLU A N 1
ATOM 1292 C CA . GLU A 1 163 ? 2.254 -29.515 6.074 1.00 15.85 182 GLU A CA 1
ATOM 1293 C C . GLU A 1 163 ? 2.132 -29.733 7.587 1.00 15.26 182 GLU A C 1
ATOM 1294 O O . GLU A 1 163 ? 1.211 -30.421 8.033 1.00 15.61 182 GLU A O 1
ATOM 1300 N N . LYS A 1 164 ? 3.008 -29.104 8.371 1.00 13.18 183 LYS A N 1
ATOM 1301 C CA . LYS A 1 164 ? 2.956 -29.289 9.834 1.00 12.59 183 LYS A CA 1
ATOM 1302 C C . LYS A 1 164 ? 1.761 -28.587 10.445 1.00 12.43 183 LYS A C 1
ATOM 1303 O O . LYS A 1 164 ? 1.128 -29.113 11.367 1.00 13.44 183 LYS A O 1
ATOM 1309 N N . ILE A 1 165 ? 1.462 -27.395 9.940 1.00 11.42 184 ILE A N 1
ATOM 1310 C CA . ILE A 1 165 ? 0.262 -26.671 10.366 1.00 10.95 184 ILE A CA 1
ATOM 1311 C C . ILE A 1 165 ? -0.975 -27.516 10.050 1.00 13.02 184 ILE A C 1
ATOM 1312 O O . ILE A 1 165 ? -1.827 -27.682 10.908 1.00 12.77 184 ILE A O 1
ATOM 1317 N N . ARG A 1 166 ? -1.033 -28.095 8.852 1.00 14.58 185 ARG A N 1
ATOM 1318 C CA . ARG A 1 166 ? -2.161 -28.946 8.475 1.00 16.98 185 ARG A CA 1
ATOM 1319 C C . ARG A 1 166 ? -2.309 -30.175 9.373 1.00 18.66 185 ARG A C 1
ATOM 1320 O O . ARG A 1 166 ? -3.435 -30.539 9.726 1.00 21.15 185 ARG A O 1
ATOM 1328 N N . GLU A 1 167 ? -1.179 -30.781 9.763 1.00 18.07 186 GLU A N 1
ATOM 1329 C CA . GLU A 1 167 ? -1.173 -31.913 10.719 1.00 19.85 186 GLU A CA 1
ATOM 1330 C C . GLU A 1 167 ? -1.837 -31.526 12.029 1.00 19.23 186 GLU A C 1
ATOM 1331 O O . GLU A 1 167 ? -2.649 -32.278 12.567 1.00 21.42 186 GLU A O 1
ATOM 1337 N N . GLY A 1 168 ? -1.509 -30.335 12.530 1.00 17.45 187 GLY A N 1
ATOM 1338 C CA . GLY A 1 168 ? -2.109 -29.835 13.751 1.00 17.18 187 GLY A CA 1
ATOM 1339 C C . GLY A 1 168 ? -3.599 -29.628 13.601 1.00 18.27 187 GLY A C 1
ATOM 1340 O O . GLY A 1 168 ? -4.349 -29.953 14.502 1.00 18.65 187 GLY A O 1
ATOM 1341 N N . PHE A 1 169 ? -4.025 -29.079 12.463 1.00 16.62 188 PHE A N 1
ATOM 1342 C CA . PHE A 1 169 ? -5.445 -28.904 12.181 1.00 18.44 188 PHE A CA 1
ATOM 1343 C C . PHE A 1 169 ? -6.207 -30.230 12.188 1.00 19.23 188 PHE A C 1
ATOM 1344 O O . PHE A 1 169 ? -7.342 -30.280 12.666 1.00 20.76 188 PHE A O 1
ATOM 1352 N N . ARG A 1 170 ? -5.580 -31.283 11.665 1.00 20.39 189 ARG A N 1
ATOM 1353 C CA . ARG A 1 170 ? -6.230 -32.600 11.494 1.00 23.29 189 ARG A CA 1
ATOM 1354 C C . ARG A 1 170 ? -6.198 -33.482 12.740 1.00 27.52 189 ARG A C 1
ATOM 1355 O O . ARG A 1 170 ? -6.811 -34.564 12.759 1.00 30.89 189 ARG A O 1
ATOM 1363 N N . GLU A 1 171 ? -5.517 -33.014 13.787 1.00 31.07 190 GLU A N 1
ATOM 1364 C CA . GLU A 1 171 ? -5.490 -33.725 15.065 1.00 38.54 190 GLU A CA 1
ATOM 1365 C C . GLU A 1 171 ? -6.814 -33.678 15.819 1.00 38.85 190 GLU A C 1
ATOM 1366 O O . GLU A 1 171 ? -7.124 -34.605 16.568 1.00 44.47 190 GLU A O 1
ATOM 1373 N N . SER B 1 17 ? 15.320 23.908 13.116 1.00 25.59 36 SER B N 1
ATOM 1374 C CA . SER B 1 17 ? 14.480 22.681 13.059 1.00 21.53 36 SER B CA 1
ATOM 1375 C C . SER B 1 17 ? 13.221 22.861 13.914 1.00 17.71 36 SER B C 1
ATOM 1376 O O . SER B 1 17 ? 13.032 23.902 14.537 1.00 18.32 36 SER B O 1
ATOM 1379 N N . ASP B 1 18 ? 12.334 21.877 13.901 1.00 14.58 37 ASP B N 1
ATOM 1380 C CA . ASP B 1 18 ? 11.075 21.953 14.656 1.00 13.24 37 ASP B CA 1
ATOM 1381 C C . ASP B 1 18 ? 11.396 21.830 16.149 1.00 12.11 37 ASP B C 1
ATOM 1382 O O . ASP B 1 18 ? 11.917 20.796 16.589 1.00 13.71 37 ASP B O 1
ATOM 1387 N N . PRO B 1 19 ? 11.110 22.887 16.935 1.00 11.37 38 PRO B N 1
ATOM 1388 C CA . PRO B 1 19 ? 11.547 22.891 18.325 1.00 11.86 38 PRO B CA 1
ATOM 1389 C C . PRO B 1 19 ? 10.750 21.916 19.192 1.00 11.66 38 PRO B C 1
ATOM 1390 O O . PRO B 1 19 ? 11.114 21.687 20.357 1.00 11.36 38 PRO B O 1
ATOM 1394 N N . ARG B 1 20 ? 9.671 21.348 18.639 1.00 11.10 39 ARG B N 1
ATOM 1395 C CA . ARG B 1 20 ? 8.914 20.325 19.365 1.00 11.33 39 ARG B CA 1
ATOM 1396 C C . ARG B 1 20 ? 9.706 19.032 19.464 1.00 11.08 39 ARG B C 1
ATOM 1397 O O . ARG B 1 20 ? 9.416 18.216 20.336 1.00 12.67 39 ARG B O 1
ATOM 1405 N N . PHE B 1 21 ? 10.701 18.829 18.589 1.00 10.25 40 PHE B N 1
ATOM 1406 C CA . PHE B 1 21 ? 11.548 17.621 18.709 1.00 9.99 40 PHE B CA 1
ATOM 1407 C C . PHE B 1 21 ? 12.475 17.819 19.920 1.00 10.51 40 PHE B C 1
ATOM 1408 O O . PHE B 1 21 ? 13.018 18.888 20.085 1.00 11.58 40 PHE B O 1
ATOM 1416 N N . PRO B 1 22 ? 12.592 16.826 20.814 1.00 9.71 41 PRO B N 1
ATOM 1417 C CA . PRO B 1 22 ? 13.288 17.084 22.074 1.00 9.98 41 PRO B CA 1
ATOM 1418 C C . PRO B 1 22 ? 14.805 17.128 22.027 1.00 9.96 41 PRO B C 1
ATOM 1419 O O . PRO B 1 22 ? 15.395 17.568 22.999 1.00 12.67 41 PRO B O 1
ATOM 1423 N N . LEU B 1 23 ? 15.423 16.672 20.940 1.00 10.69 42 LEU B N 1
ATOM 1424 C CA . LEU B 1 23 ? 16.890 16.539 20.860 1.00 11.01 42 LEU B CA 1
ATOM 1425 C C . LEU B 1 23 ? 17.525 17.551 19.940 1.00 12.70 42 LEU B C 1
ATOM 1426 O O . LEU B 1 23 ? 16.927 17.945 18.939 1.00 13.31 42 LEU B O 1
ATOM 1431 N N . THR B 1 24 ? 18.746 17.949 20.279 1.00 13.03 43 THR B N 1
ATOM 1432 C CA . THR B 1 24 ? 19.588 18.713 19.363 1.00 14.65 43 THR B CA 1
ATOM 1433 C C . THR B 1 24 ? 19.856 17.905 18.098 1.00 14.92 43 THR B C 1
ATOM 1434 O O . THR B 1 24 ? 19.680 16.672 18.063 1.00 15.11 43 THR B O 1
ATOM 1438 N N . ALA B 1 25 ? 20.301 18.594 17.051 1.00 15.43 44 ALA B N 1
ATOM 1439 C CA . ALA B 1 25 ? 20.703 17.908 15.809 1.00 15.23 44 ALA B CA 1
ATOM 1440 C C . ALA B 1 25 ? 21.750 16.825 16.035 1.00 15.25 44 ALA B C 1
ATOM 1441 O O . ALA B 1 25 ? 21.615 15.713 15.489 1.00 16.27 44 ALA B O 1
ATOM 1443 N N A ARG B 1 26 ? 22.778 17.113 16.836 0.50 15.35 45 ARG B N 1
ATOM 1444 N N B ARG B 1 26 ? 22.761 17.152 16.842 0.50 14.88 45 ARG B N 1
ATOM 1445 C CA A ARG B 1 26 ? 23.839 16.129 17.083 0.50 16.94 45 ARG B CA 1
ATOM 1446 C CA B ARG B 1 26 ? 23.858 16.259 17.217 0.50 16.75 45 ARG B CA 1
ATOM 1447 C C A ARG B 1 26 ? 23.338 14.933 17.883 0.50 16.29 45 ARG B C 1
ATOM 1448 C C B ARG B 1 26 ? 23.290 14.993 17.830 0.50 16.21 45 ARG B C 1
ATOM 1449 O O A ARG B 1 26 ? 23.720 13.796 17.597 0.50 16.31 45 ARG B O 1
ATOM 1450 O O B ARG B 1 26 ? 23.571 13.885 17.370 0.50 15.79 45 ARG B O 1
ATOM 1465 N N . ASP B 1 27 ? 22.456 15.179 18.852 1.00 15.69 46 ASP B N 1
ATOM 1466 C CA . ASP B 1 27 ? 21.841 14.064 19.590 1.00 14.12 46 ASP B CA 1
ATOM 1467 C C . ASP B 1 27 ? 20.865 13.262 18.730 1.00 12.97 46 ASP B C 1
ATOM 1468 O O . ASP B 1 27 ? 20.815 12.040 18.861 1.00 13.14 46 ASP B O 1
ATOM 1473 N N . LYS B 1 28 ? 20.135 13.926 17.832 1.00 12.52 47 LYS B N 1
ATOM 1474 C CA . LYS B 1 28 ? 19.266 13.211 16.907 1.00 12.63 47 LYS B CA 1
ATOM 1475 C C . LYS B 1 28 ? 20.101 12.295 16.000 1.00 12.34 47 LYS B C 1
ATOM 1476 O O . LYS B 1 28 ? 19.742 11.121 15.804 1.00 12.62 47 LYS B O 1
ATOM 1482 N N . PHE B 1 29 ? 21.227 12.800 15.482 1.00 13.82 48 PHE B N 1
ATOM 1483 C CA . PHE B 1 29 ? 22.134 11.972 14.673 1.00 15.38 48 PHE B CA 1
ATOM 1484 C C . PHE B 1 29 ? 22.581 10.742 15.473 1.00 13.44 48 PHE B C 1
ATOM 1485 O O . PHE B 1 29 ? 22.547 9.618 14.956 1.00 15.08 48 PHE B O 1
ATOM 1493 N N . SER B 1 30 ? 22.968 10.945 16.733 1.00 13.92 49 SER B N 1
ATOM 1494 C CA . SER B 1 30 ? 23.423 9.854 17.598 1.00 14.92 49 SER B CA 1
ATOM 1495 C C . SER B 1 30 ? 22.324 8.851 17.887 1.00 14.06 49 SER B C 1
ATOM 1496 O O . SER B 1 30 ? 22.593 7.657 17.887 1.00 15.43 49 SER B O 1
ATOM 1499 N N . LEU B 1 31 ? 21.098 9.333 18.106 1.00 13.71 50 LEU B N 1
ATOM 1500 C CA . LEU B 1 31 ? 19.920 8.453 18.249 1.00 11.17 50 LEU B CA 1
ATOM 1501 C C . LEU B 1 31 ? 19.748 7.554 17.020 1.00 12.70 50 LEU B C 1
ATOM 1502 O O . LEU B 1 31 ? 19.624 6.316 17.148 1.00 12.76 50 LEU B O 1
ATOM 1507 N N . VAL B 1 32 ? 19.724 8.178 15.844 1.00 12.63 51 VAL B N 1
ATOM 1508 C CA . VAL B 1 32 ? 19.479 7.445 14.593 1.00 12.19 51 VAL B CA 1
ATOM 1509 C C . VAL B 1 32 ? 20.558 6.382 14.348 1.00 12.97 51 VAL B C 1
ATOM 1510 O O . VAL B 1 32 ? 20.243 5.256 13.951 1.00 13.73 51 VAL B O 1
ATOM 1514 N N A LYS B 1 33 ? 21.814 6.753 14.591 0.70 13.74 52 LYS B N 1
ATOM 1515 N N B LYS B 1 33 ? 21.819 6.729 14.604 0.30 13.81 52 LYS B N 1
ATOM 1516 C CA A LYS B 1 33 ? 22.953 5.842 14.458 0.70 14.75 52 LYS B CA 1
ATOM 1517 C CA B LYS B 1 33 ? 22.931 5.790 14.411 0.30 15.04 52 LYS B CA 1
ATOM 1518 C C A LYS B 1 33 ? 22.834 4.633 15.395 0.70 14.36 52 LYS B C 1
ATOM 1519 C C B LYS B 1 33 ? 22.942 4.629 15.417 0.30 14.60 52 LYS B C 1
ATOM 1520 O O A LYS B 1 33 ? 22.924 3.468 14.955 0.70 15.12 52 LYS B O 1
ATOM 1521 O O B LYS B 1 33 ? 23.244 3.487 15.048 0.30 15.28 52 LYS B O 1
ATOM 1532 N N . SER B 1 34 ? 22.600 4.916 16.672 1.00 13.53 53 SER B N 1
ATOM 1533 C CA . SER B 1 34 ? 22.508 3.883 17.714 1.00 13.18 53 SER B CA 1
ATOM 1534 C C . SER B 1 34 ? 21.316 2.963 17.449 1.00 12.20 53 SER B C 1
ATOM 1535 O O . SER B 1 34 ? 21.426 1.743 17.556 1.00 13.38 53 SER B O 1
ATOM 1538 N N . TRP B 1 35 ? 20.186 3.569 17.094 1.00 12.28 54 TRP B N 1
ATOM 1539 C CA . TRP B 1 35 ? 18.987 2.793 16.859 1.00 12.11 54 TRP B CA 1
ATOM 1540 C C . TRP B 1 35 ? 19.123 1.844 15.673 1.00 12.50 54 TRP B C 1
ATOM 1541 O O . TRP B 1 35 ? 18.580 0.720 15.698 1.00 13.47 54 TRP B O 1
ATOM 1552 N N . LYS B 1 36 ? 19.851 2.273 14.646 1.00 12.57 55 LYS B N 1
ATOM 1553 C CA . LYS B 1 36 ? 20.085 1.417 13.483 1.00 14.88 55 LYS B CA 1
ATOM 1554 C C . LYS B 1 36 ? 20.779 0.118 13.918 1.00 15.85 55 LYS B C 1
ATOM 1555 O O . LYS B 1 36 ? 20.389 -0.968 13.454 1.00 18.17 55 LYS B O 1
ATOM 1561 N N . THR B 1 37 ? 21.762 0.216 14.822 1.00 14.15 56 THR B N 1
ATOM 1562 C CA . THR B 1 37 ? 22.438 -0.980 15.362 1.00 15.70 56 THR B CA 1
ATOM 1563 C C . THR B 1 37 ? 21.485 -1.810 16.215 1.00 14.41 56 THR B C 1
ATOM 1564 O O . THR B 1 37 ? 21.339 -3.023 16.001 1.00 16.65 56 THR B O 1
ATOM 1568 N N . PHE B 1 38 ? 20.826 -1.142 17.165 1.00 13.76 57 PHE B N 1
ATOM 1569 C CA . PHE B 1 38 ? 19.866 -1.759 18.075 1.00 12.33 57 PHE B CA 1
ATOM 1570 C C . PHE B 1 38 ? 18.813 -2.533 17.311 1.00 12.63 57 PHE B C 1
ATOM 1571 O O . PHE B 1 38 ? 18.503 -3.680 17.651 1.00 12.64 57 PHE B O 1
ATOM 1579 N N . SER B 1 39 ? 18.303 -1.917 16.248 1.00 12.94 58 SER B N 1
ATOM 1580 C CA . SER B 1 39 ? 17.162 -2.481 15.530 1.00 12.87 58 SER B CA 1
ATOM 1581 C C . SER B 1 39 ? 17.443 -3.775 14.743 1.00 13.97 58 SER B C 1
ATOM 1582 O O . SER B 1 39 ? 16.497 -4.428 14.301 1.00 15.55 58 SER B O 1
ATOM 1585 N N A ARG B 1 40 ? 18.720 -4.129 14.578 0.50 14.07 59 ARG B N 1
ATOM 1586 N N B ARG B 1 40 ? 18.715 -4.124 14.577 0.50 13.81 59 ARG B N 1
ATOM 1587 C CA A ARG B 1 40 ? 19.097 -5.457 14.045 0.50 14.64 59 ARG B CA 1
ATOM 1588 C CA B ARG B 1 40 ? 19.080 -5.440 14.027 0.50 13.99 59 ARG B CA 1
ATOM 1589 C C A ARG B 1 40 ? 18.493 -6.566 14.907 0.50 15.15 59 ARG B C 1
ATOM 1590 C C B ARG B 1 40 ? 18.653 -6.589 14.951 0.50 14.96 59 ARG B C 1
ATOM 1591 O O A ARG B 1 40 ? 18.223 -7.658 14.418 0.50 15.66 59 ARG B O 1
ATOM 1592 O O B ARG B 1 40 ? 18.668 -7.745 14.546 0.50 15.29 59 ARG B O 1
ATOM 1607 N N . ASN B 1 41 ? 18.259 -6.260 16.181 1.00 15.31 60 ASN B N 1
ATOM 1608 C CA . ASN B 1 41 ? 17.750 -7.244 17.155 1.00 15.45 60 ASN B CA 1
ATOM 1609 C C . ASN B 1 41 ? 16.487 -6.721 17.830 1.00 13.13 60 ASN B C 1
ATOM 1610 O O . ASN B 1 41 ? 16.252 -6.893 19.037 1.00 12.10 60 ASN B O 1
ATOM 1615 N N . LEU B 1 42 ? 15.650 -6.087 17.018 1.00 12.88 61 LEU B N 1
ATOM 1616 C CA . LEU B 1 42 ? 14.451 -5.431 17.513 1.00 12.40 61 LEU B CA 1
ATOM 1617 C C . LEU B 1 42 ? 13.520 -6.392 18.251 1.00 11.99 61 LEU B C 1
ATOM 1618 O O . LEU B 1 42 ? 12.995 -6.056 19.311 1.00 12.43 61 LEU B O 1
ATOM 1623 N N . GLU B 1 43 ? 13.338 -7.604 17.708 1.00 11.74 62 GLU B N 1
ATOM 1624 C CA . GLU B 1 43 ? 12.435 -8.564 18.340 1.00 11.43 62 GLU B CA 1
ATOM 1625 C C . GLU B 1 43 ? 12.921 -9.035 19.713 1.00 10.96 62 GLU B C 1
ATOM 1626 O O . GLU B 1 43 ? 12.128 -9.060 20.671 1.00 10.81 62 GLU B O 1
ATOM 1632 N N A SER B 1 44 ? 14.197 -9.416 19.796 0.70 11.31 63 SER B N 1
ATOM 1633 N N B SER B 1 44 ? 14.199 -9.405 19.824 0.30 11.13 63 SER B N 1
ATOM 1634 C CA A SER B 1 44 ? 14.786 -9.829 21.083 0.70 11.52 63 SER B CA 1
ATOM 1635 C CA B SER B 1 44 ? 14.740 -9.860 21.119 0.30 10.98 63 SER B CA 1
ATOM 1636 C C A SER B 1 44 ? 14.596 -8.706 22.107 0.70 10.96 63 SER B C 1
ATOM 1637 C C B SER B 1 44 ? 14.809 -8.727 22.149 0.30 11.19 63 SER B C 1
ATOM 1638 O O A SER B 1 44 ? 14.178 -8.937 23.245 0.70 10.99 63 SER B O 1
ATOM 1639 O O B SER B 1 44 ? 14.799 -8.979 23.352 0.30 11.84 63 SER B O 1
ATOM 1644 N N . ALA B 1 45 ? 14.876 -7.490 21.664 1.00 11.54 64 ALA B N 1
ATOM 1645 C CA . ALA B 1 45 ? 14.754 -6.314 22.512 1.00 11.84 64 ALA B CA 1
ATOM 1646 C C . ALA B 1 45 ? 13.321 -6.134 23.012 1.00 10.86 64 ALA B C 1
ATOM 1647 O O . ALA B 1 45 ? 13.114 -5.852 24.189 1.00 12.06 64 ALA B O 1
ATOM 1649 N N . GLY B 1 46 ? 12.330 -6.331 22.130 1.00 10.54 65 GLY B N 1
ATOM 1650 C CA . GLY B 1 46 ? 10.924 -6.237 22.526 1.00 10.66 65 GLY B CA 1
ATOM 1651 C C . GLY B 1 46 ? 10.571 -7.271 23.586 1.00 10.54 65 GLY B C 1
ATOM 1652 O O . GLY B 1 46 ? 9.864 -6.969 24.538 1.00 10.42 65 GLY B O 1
ATOM 1653 N N . LYS B 1 47 ? 11.073 -8.498 23.407 1.00 10.62 66 LYS B N 1
ATOM 1654 C CA . LYS B 1 47 ? 10.905 -9.556 24.404 1.00 11.43 66 LYS B CA 1
ATOM 1655 C C . LYS B 1 47 ? 11.514 -9.175 25.742 1.00 11.42 66 LYS B C 1
ATOM 1656 O O . LYS B 1 47 ? 10.862 -9.334 26.776 1.00 11.45 66 LYS B O 1
ATOM 1662 N N A GLU B 1 48 ? 12.756 -8.686 25.724 0.50 11.21 67 GLU B N 1
ATOM 1663 N N B GLU B 1 48 ? 12.755 -8.684 25.708 0.50 11.00 67 GLU B N 1
ATOM 1664 C CA A GLU B 1 48 ? 13.411 -8.252 26.964 0.50 11.94 67 GLU B CA 1
ATOM 1665 C CA B GLU B 1 48 ? 13.442 -8.210 26.915 0.50 11.77 67 GLU B CA 1
ATOM 1666 C C A GLU B 1 48 ? 12.655 -7.113 27.633 0.50 11.87 67 GLU B C 1
ATOM 1667 C C B GLU B 1 48 ? 12.662 -7.116 27.618 0.50 11.76 67 GLU B C 1
ATOM 1668 O O A GLU B 1 48 ? 12.553 -7.083 28.860 0.50 12.26 67 GLU B O 1
ATOM 1669 O O B GLU B 1 48 ? 12.553 -7.119 28.845 0.50 12.20 67 GLU B O 1
ATOM 1680 N N . MET B 1 49 ? 12.099 -6.203 26.827 1.00 11.01 68 MET B N 1
ATOM 1681 C CA . MET B 1 49 ? 11.380 -5.050 27.351 1.00 10.66 68 MET B CA 1
ATOM 1682 C C . MET B 1 49 ? 10.126 -5.493 28.127 1.00 10.80 68 MET B C 1
ATOM 1683 O O . MET B 1 49 ? 9.914 -5.102 29.282 1.00 10.69 68 MET B O 1
ATOM 1688 N N . LEU B 1 50 ? 9.314 -6.348 27.509 1.00 11.28 69 LEU B N 1
ATOM 1689 C CA . LEU B 1 50 ? 8.114 -6.815 28.201 1.00 11.13 69 LEU B CA 1
ATOM 1690 C C . LEU B 1 50 ? 8.404 -7.725 29.404 1.00 12.01 69 LEU B C 1
ATOM 1691 O O . LEU B 1 50 ? 7.713 -7.629 30.419 1.00 13.06 69 LEU B O 1
ATOM 1696 N N . LEU B 1 51 ? 9.405 -8.596 29.292 1.00 12.28 70 LEU B N 1
ATOM 1697 C CA . LEU B 1 51 ? 9.776 -9.444 30.445 1.00 12.71 70 LEU B CA 1
ATOM 1698 C C . LEU B 1 51 ? 10.231 -8.622 31.639 1.00 13.85 70 LEU B C 1
ATOM 1699 O O . LEU B 1 51 ? 9.899 -8.943 32.800 1.00 13.41 70 LEU B O 1
ATOM 1704 N N . LYS B 1 52 ? 10.946 -7.537 31.351 1.00 12.82 71 LYS B N 1
ATOM 1705 C CA . LYS B 1 52 ? 11.403 -6.635 32.403 1.00 12.87 71 LYS B CA 1
ATOM 1706 C C . LYS B 1 52 ? 10.214 -5.953 33.038 1.00 12.75 71 LYS B C 1
ATOM 1707 O O . LYS B 1 52 ? 10.138 -5.838 34.267 1.00 13.77 71 LYS B O 1
ATOM 1713 N N . LEU B 1 53 ? 9.259 -5.522 32.212 1.00 12.45 72 LEU B N 1
ATOM 1714 C CA . LEU B 1 53 ? 8.030 -4.934 32.736 1.00 12.52 72 LEU B CA 1
ATOM 1715 C C . LEU B 1 53 ? 7.349 -5.892 33.711 1.00 13.23 72 LEU B C 1
ATOM 1716 O O . LEU B 1 53 ? 6.911 -5.482 34.787 1.00 12.53 72 LEU B O 1
ATOM 1721 N N . PHE B 1 54 ? 7.279 -7.164 33.334 1.00 13.37 73 PHE B N 1
ATOM 1722 C CA . PHE B 1 54 ? 6.566 -8.154 34.133 1.00 13.49 73 PHE B CA 1
ATOM 1723 C C . PHE B 1 54 ? 7.297 -8.487 35.426 1.00 14.22 73 PHE B C 1
ATOM 1724 O O . PHE B 1 54 ? 6.651 -8.766 36.424 1.00 16.50 73 PHE B O 1
ATOM 1732 N N . ILE B 1 55 ? 8.627 -8.459 35.424 1.00 15.75 74 ILE B N 1
ATOM 1733 C CA . ILE B 1 55 ? 9.362 -8.705 36.667 1.00 17.73 74 ILE B CA 1
ATOM 1734 C C . ILE B 1 55 ? 9.299 -7.492 37.614 1.00 16.60 74 ILE B C 1
ATOM 1735 O O . ILE B 1 55 ? 9.195 -7.650 38.827 1.00 19.61 74 ILE B O 1
ATOM 1740 N N . GLU B 1 56 ? 9.310 -6.283 37.045 1.00 15.46 75 GLU B N 1
ATOM 1741 C CA . GLU B 1 56 ? 9.229 -5.048 37.846 1.00 16.03 75 GLU B CA 1
ATOM 1742 C C . GLU B 1 56 ? 7.825 -4.825 38.390 1.00 16.29 75 GLU B C 1
ATOM 1743 O O . GLU B 1 56 ? 7.650 -4.311 39.499 1.00 19.28 75 GLU B O 1
ATOM 1749 N N . HIS B 1 57 ? 6.827 -5.240 37.612 1.00 15.49 76 HIS B N 1
ATOM 1750 C CA . HIS B 1 57 ? 5.430 -4.979 37.920 1.00 15.83 76 HIS B CA 1
ATOM 1751 C C . HIS B 1 57 ? 4.627 -6.197 37.476 1.00 16.56 76 HIS B C 1
ATOM 1752 O O . HIS B 1 57 ? 4.045 -6.203 36.386 1.00 16.06 76 HIS B O 1
ATOM 1759 N N . PRO B 1 58 ? 4.595 -7.251 38.319 1.00 17.54 77 PRO B N 1
ATOM 1760 C CA . PRO B 1 58 ? 3.872 -8.463 37.898 1.00 16.74 77 PRO B CA 1
ATOM 1761 C C . PRO B 1 58 ? 2.396 -8.241 37.592 1.00 16.64 77 PRO B C 1
ATOM 1762 O O . PRO B 1 58 ? 1.817 -8.998 36.803 1.00 18.11 77 PRO B O 1
ATOM 1766 N N . ASP B 1 59 ? 1.801 -7.206 38.201 1.00 17.06 78 ASP B N 1
ATOM 1767 C CA . ASP B 1 59 ? 0.418 -6.796 37.909 1.00 17.71 78 ASP B CA 1
ATOM 1768 C C . ASP B 1 59 ? 0.160 -6.467 36.433 1.00 17.15 78 ASP B C 1
ATOM 1769 O O . ASP B 1 59 ? -0.964 -6.604 35.957 1.00 18.28 78 ASP B O 1
ATOM 1774 N N . MET B 1 60 ? 1.195 -6.042 35.719 1.00 17.63 79 MET B N 1
ATOM 1775 C CA . MET B 1 60 ? 1.060 -5.724 34.292 1.00 16.84 79 MET B CA 1
ATOM 1776 C C . MET B 1 60 ? 0.765 -6.970 33.452 1.00 18.16 79 MET B C 1
ATOM 1777 O O . MET B 1 60 ? 0.115 -6.876 32.415 1.00 19.34 79 MET B O 1
ATOM 1782 N N . LYS B 1 61 ? 1.191 -8.144 33.934 1.00 20.95 80 LYS B N 1
ATOM 1783 C CA . LYS B 1 61 ? 0.801 -9.421 33.312 1.00 22.64 80 LYS B CA 1
ATOM 1784 C C . LYS B 1 61 ? -0.717 -9.666 33.317 1.00 22.77 80 LYS B C 1
ATOM 1785 O O . LYS B 1 61 ? -1.226 -10.331 32.416 1.00 27.78 80 LYS B O 1
ATOM 1791 N N . ASP B 1 62 ? -1.424 -9.141 34.330 1.00 23.78 81 ASP B N 1
ATOM 1792 C CA . ASP B 1 62 ? -2.888 -9.260 34.454 1.00 24.96 81 ASP B CA 1
ATOM 1793 C C . ASP B 1 62 ? -3.616 -8.716 33.238 1.00 21.68 81 ASP B C 1
ATOM 1794 O O . ASP B 1 62 ? -4.721 -9.158 32.915 1.00 22.77 81 ASP B O 1
ATOM 1799 N N . LEU B 1 63 ? -2.986 -7.752 32.566 1.00 19.19 82 LEU B N 1
ATOM 1800 C CA . LEU B 1 63 ? -3.593 -7.122 31.422 1.00 17.94 82 LEU B CA 1
ATOM 1801 C C . LEU B 1 63 ? -3.448 -7.985 30.174 1.00 16.26 82 LEU B C 1
ATOM 1802 O O . LEU B 1 63 ? -4.100 -7.712 29.173 1.00 17.84 82 LEU B O 1
ATOM 1807 N N . PHE B 1 64 ? -2.608 -9.025 30.248 1.00 16.17 83 PHE B N 1
ATOM 1808 C CA . PHE B 1 64 ? -2.475 -10.022 29.178 1.00 16.87 83 PHE B CA 1
ATOM 1809 C C . PHE B 1 64 ? -2.884 -11.407 29.726 1.00 19.35 83 PHE B C 1
ATOM 1810 O O . PHE B 1 64 ? -2.016 -12.207 30.101 1.00 19.01 83 PHE B O 1
ATOM 1818 N N . PRO B 1 65 ? -4.192 -11.703 29.765 1.00 21.56 84 PRO B N 1
ATOM 1819 C CA . PRO B 1 65 ? -4.663 -12.976 30.349 1.00 24.27 84 PRO B CA 1
ATOM 1820 C C . PRO B 1 65 ? -4.004 -14.237 29.775 1.00 23.70 84 PRO B C 1
ATOM 1821 O O . PRO B 1 65 ? -3.886 -15.235 30.497 1.00 27.50 84 PRO B O 1
ATOM 1825 N N . LYS B 1 66 ? -3.558 -14.186 28.515 1.00 23.84 85 LYS B N 1
ATOM 1826 C CA . LYS B 1 66 ? -2.861 -15.329 27.892 1.00 23.81 85 LYS B CA 1
ATOM 1827 C C . LYS B 1 66 ? -1.519 -15.672 28.560 1.00 23.29 85 LYS B C 1
ATOM 1828 O O . LYS B 1 66 ? -1.009 -16.789 28.397 1.00 26.80 85 LYS B O 1
ATOM 1834 N N . PHE B 1 67 ? -0.953 -14.722 29.304 1.00 21.06 86 PHE B N 1
ATOM 1835 C CA . PHE B 1 67 ? 0.347 -14.913 29.951 1.00 22.28 86 PHE B CA 1
ATOM 1836 C C . PHE B 1 67 ? 0.256 -15.353 31.421 1.00 25.62 86 PHE B C 1
ATOM 1837 O O . PHE B 1 67 ? 1.291 -15.609 32.046 1.00 25.25 86 PHE B O 1
ATOM 1845 N N . LYS B 1 68 ? -0.968 -15.446 31.947 1.00 29.99 87 LYS B N 1
ATOM 1846 C CA . LYS B 1 68 ? -1.230 -15.898 33.329 1.00 33.88 87 LYS B CA 1
ATOM 1847 C C . LYS B 1 68 ? -0.514 -17.214 33.644 1.00 31.05 87 LYS B C 1
ATOM 1848 O O . LYS B 1 68 ? -0.609 -18.178 32.879 1.00 32.45 87 LYS B O 1
ATOM 1854 N N . ALA B 1 69 ? 0.206 -17.229 34.769 1.00 30.08 88 ALA B N 1
ATOM 1855 C CA . ALA B 1 69 ? 0.907 -18.421 35.290 1.00 31.60 88 ALA B CA 1
ATOM 1856 C C . ALA B 1 69 ? 1.950 -19.023 34.334 1.00 29.39 88 ALA B C 1
ATOM 1857 O O . ALA B 1 69 ? 2.307 -20.200 34.439 1.00 38.22 88 ALA B O 1
ATOM 1859 N N . LYS B 1 70 ? 2.437 -18.221 33.392 1.00 25.80 89 LYS B N 1
ATOM 1860 C CA . LYS B 1 70 ? 3.532 -18.677 32.558 1.00 22.51 89 LYS B CA 1
ATOM 1861 C C . LYS B 1 70 ? 4.837 -18.143 33.126 1.00 21.71 89 LYS B C 1
ATOM 1862 O O . LYS B 1 70 ? 4.925 -16.977 33.535 1.00 24.93 89 LYS B O 1
ATOM 1868 N N . THR B 1 71 ? 5.842 -19.006 33.169 1.00 20.42 90 THR B N 1
ATOM 1869 C CA . THR B 1 71 ? 7.179 -18.601 33.607 1.00 20.82 90 THR B CA 1
ATOM 1870 C C . THR B 1 71 ? 7.823 -17.709 32.528 1.00 19.47 90 THR B C 1
ATOM 1871 O O . THR B 1 71 ? 7.357 -17.708 31.388 1.00 17.79 90 THR B O 1
ATOM 1875 N N . PRO B 1 72 ? 8.894 -16.958 32.884 1.00 18.99 91 PRO B N 1
ATOM 1876 C CA . PRO B 1 72 ? 9.626 -16.195 31.872 1.00 19.11 91 PRO B CA 1
ATOM 1877 C C . PRO B 1 72 ? 10.120 -17.086 30.717 1.00 18.38 91 PRO B C 1
ATOM 1878 O O . PRO B 1 72 ? 9.977 -16.695 29.553 1.00 17.82 91 PRO B O 1
ATOM 1882 N N . ASP B 1 73 ? 10.638 -18.284 31.021 1.00 17.98 92 ASP B N 1
ATOM 1883 C CA . ASP B 1 73 ? 11.098 -19.190 29.958 1.00 18.19 92 ASP B CA 1
ATOM 1884 C C . ASP B 1 73 ? 9.938 -19.640 29.063 1.00 16.52 92 ASP B C 1
ATOM 1885 O O . ASP B 1 73 ? 10.097 -19.760 27.841 1.00 16.93 92 ASP B O 1
ATOM 1890 N N . GLN B 1 74 ? 8.780 -19.864 29.677 1.00 16.26 93 GLN B N 1
ATOM 1891 C CA . GLN B 1 74 ? 7.592 -20.221 28.921 1.00 14.69 93 GLN B CA 1
ATOM 1892 C C . GLN B 1 74 ? 7.164 -19.050 28.034 1.00 14.69 93 GLN B C 1
ATOM 1893 O O . GLN B 1 74 ? 6.892 -19.236 26.861 1.00 16.17 93 GLN B O 1
ATOM 1899 N N . LEU B 1 75 ? 7.183 -17.834 28.567 1.00 14.42 94 LEU B N 1
ATOM 1900 C CA . LEU B 1 75 ? 6.897 -16.667 27.716 1.00 13.38 94 LEU B CA 1
ATOM 1901 C C . LEU B 1 75 ? 7.875 -16.542 26.551 1.00 12.84 94 LEU B C 1
ATOM 1902 O O . LEU B 1 75 ? 7.455 -16.257 25.433 1.00 12.57 94 LEU B O 1
ATOM 1907 N N A ARG B 1 76 ? 9.170 -16.762 26.801 0.70 13.79 95 ARG B N 1
ATOM 1908 N N B ARG B 1 76 ? 9.165 -16.776 26.815 0.30 12.70 95 ARG B N 1
ATOM 1909 C CA A ARG B 1 76 ? 10.165 -16.654 25.722 0.70 14.54 95 ARG B CA 1
ATOM 1910 C CA B ARG B 1 76 ? 10.214 -16.702 25.783 0.30 12.69 95 ARG B CA 1
ATOM 1911 C C A ARG B 1 76 ? 9.877 -17.574 24.546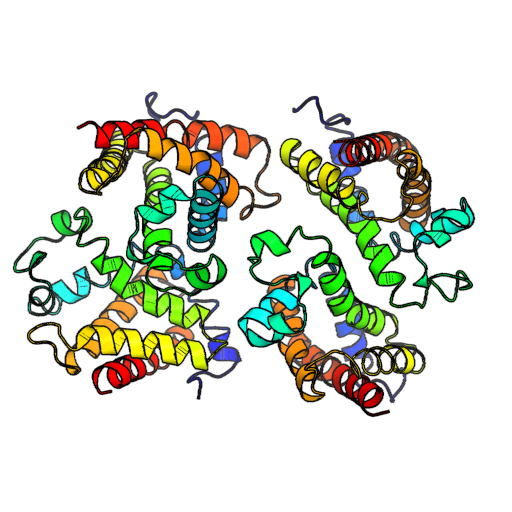 0.70 13.73 95 ARG B C 1
ATOM 1912 C C B ARG B 1 76 ? 9.988 -17.626 24.589 0.30 12.66 95 ARG B C 1
ATOM 1913 O O A ARG B 1 76 ? 10.145 -17.214 23.394 0.70 14.77 95 ARG B O 1
ATOM 1914 O O B ARG B 1 76 ? 10.421 -17.321 23.474 0.30 13.13 95 ARG B O 1
ATOM 1929 N N . ASN B 1 77 ? 9.305 -18.741 24.825 1.00 12.87 96 ASN B N 1
ATOM 1930 C CA . ASN B 1 77 ? 8.938 -19.660 23.764 1.00 14.28 96 ASN B CA 1
ATOM 1931 C C . ASN B 1 77 ? 7.484 -19.588 23.359 1.00 12.51 96 ASN B C 1
ATOM 1932 O O . ASN B 1 77 ? 7.039 -20.414 22.574 1.00 14.49 96 ASN B O 1
ATOM 1937 N N . ASP B 1 78 ? 6.759 -18.589 23.852 1.00 12.88 97 ASP B N 1
ATOM 1938 C CA . ASP B 1 78 ? 5.314 -18.491 23.631 1.00 12.07 97 ASP B CA 1
ATOM 1939 C C . ASP B 1 78 ? 5.006 -17.630 22.405 1.00 12.07 97 ASP B C 1
ATOM 1940 O O . ASP B 1 78 ? 5.457 -16.499 22.303 1.00 11.37 97 ASP B O 1
ATOM 1945 N N . GLU B 1 79 ? 4.216 -18.183 21.486 1.00 11.66 98 GLU B N 1
ATOM 1946 C CA . GLU B 1 79 ? 3.857 -17.486 20.249 1.00 11.81 98 GLU B CA 1
ATOM 1947 C C . GLU B 1 79 ? 3.110 -16.176 20.524 1.00 11.41 98 GLU B C 1
ATOM 1948 O O . GLU B 1 79 ? 3.414 -15.137 19.906 1.00 10.77 98 GLU B O 1
ATOM 1954 N N A SER B 1 80 ? 2.138 -16.214 21.426 0.70 11.62 99 SER B N 1
ATOM 1955 N N B SER B 1 80 ? 2.133 -16.223 21.428 0.30 10.22 99 SER B N 1
ATOM 1956 C CA A SER B 1 80 ? 1.369 -15.001 21.737 0.70 12.07 99 SER B CA 1
ATOM 1957 C CA B SER B 1 80 ? 1.351 -15.030 21.781 0.30 9.10 99 SER B CA 1
ATOM 1958 C C A SER B 1 80 ? 2.243 -13.924 22.391 0.70 11.88 99 SER B C 1
ATOM 1959 C C B SER B 1 80 ? 2.224 -13.939 22.409 0.30 10.07 99 SER B C 1
ATOM 1960 O O A SER B 1 80 ? 2.003 -12.719 22.200 0.70 11.33 99 SER B O 1
ATOM 1961 O O B SER B 1 80 ? 1.962 -12.744 22.220 0.30 10.31 99 SER B O 1
ATOM 1966 N N . PHE B 1 81 ? 3.263 -14.357 23.135 1.00 10.70 100 PHE B N 1
ATOM 1967 C CA . PHE B 1 81 ? 4.204 -13.426 23.743 1.00 10.18 100 PHE B CA 1
ATOM 1968 C C . PHE B 1 81 ? 5.043 -12.737 22.662 1.00 10.21 100 PHE B C 1
ATOM 1969 O O . PHE B 1 81 ? 5.247 -11.522 22.737 1.00 10.28 100 PHE B O 1
ATOM 1977 N N . GLU B 1 82 ? 5.498 -13.479 21.645 1.00 9.78 101 GLU B N 1
ATOM 1978 C CA . GLU B 1 82 ? 6.245 -12.831 20.567 1.00 10.10 101 GLU B CA 1
ATOM 1979 C C . GLU B 1 82 ? 5.371 -11.779 19.861 1.00 9.58 101 GLU B C 1
ATOM 1980 O O . GLU B 1 82 ? 5.860 -10.689 19.532 1.00 10.19 101 GLU B O 1
ATOM 1986 N N . GLU B 1 83 ? 4.089 -12.094 19.622 1.00 8.82 102 GLU B N 1
ATOM 1987 C CA . GLU B 1 83 ? 3.170 -11.088 19.025 1.00 8.62 102 GLU B CA 1
ATOM 1988 C C . GLU B 1 83 ? 3.153 -9.796 19.847 1.00 8.95 102 GLU B C 1
ATOM 1989 O O . GLU B 1 83 ? 3.278 -8.703 19.279 1.00 9.53 102 GLU B O 1
ATOM 1995 N N . ALA B 1 84 ? 2.972 -9.931 21.167 1.00 8.62 103 ALA B N 1
ATOM 1996 C CA . ALA B 1 84 ? 2.897 -8.754 22.056 1.00 8.77 103 ALA B CA 1
ATOM 1997 C C . ALA B 1 84 ? 4.215 -7.995 22.092 1.00 9.11 103 ALA B C 1
ATOM 1998 O O . ALA B 1 84 ? 4.212 -6.762 22.129 1.00 8.99 103 ALA B O 1
ATOM 2000 N N . ALA B 1 85 ? 5.325 -8.727 22.066 1.00 9.38 104 ALA B N 1
ATOM 2001 C CA . ALA B 1 85 ? 6.651 -8.124 22.101 1.00 9.25 104 ALA B CA 1
ATOM 2002 C C . ALA B 1 85 ? 6.867 -7.279 20.855 1.00 9.14 104 ALA B C 1
ATOM 2003 O O . ALA B 1 85 ? 7.349 -6.132 20.933 1.00 9.52 104 ALA B O 1
ATOM 2005 N N . LEU B 1 86 ? 6.496 -7.833 19.712 1.00 8.47 105 LEU B N 1
ATOM 2006 C CA . LEU B 1 86 ? 6.587 -7.100 18.446 1.00 8.61 105 LEU B CA 1
ATOM 2007 C C . LEU B 1 86 ? 5.645 -5.907 18.449 1.00 9.05 105 LEU B C 1
ATOM 2008 O O . LEU B 1 86 ? 6.029 -4.807 18.002 1.00 9.00 105 LEU B O 1
ATOM 2013 N N . ALA B 1 87 ? 4.414 -6.096 18.941 1.00 8.07 106 ALA B N 1
ATOM 2014 C CA . ALA B 1 87 ? 3.468 -4.965 18.997 1.00 8.43 106 ALA B CA 1
ATOM 2015 C C . ALA B 1 87 ? 4.000 -3.818 19.811 1.00 8.39 106 ALA B C 1
ATOM 2016 O O . ALA B 1 87 ? 3.743 -2.661 19.486 1.00 9.06 106 ALA B O 1
ATOM 2018 N N . HIS B 1 88 ? 4.762 -4.135 20.856 1.00 7.74 107 HIS B N 1
ATOM 2019 C CA . HIS B 1 88 ? 5.198 -3.110 21.804 1.00 7.82 107 HIS B CA 1
ATOM 2020 C C . HIS B 1 88 ? 6.474 -2.409 21.420 1.00 8.58 107 HIS B C 1
ATOM 2021 O O . HIS B 1 88 ? 6.626 -1.231 21.751 1.00 9.09 107 HIS B O 1
ATOM 2028 N N . ILE B 1 89 ? 7.363 -3.096 20.704 1.00 8.87 108 ILE B N 1
ATOM 2029 C CA . ILE B 1 89 ? 8.650 -2.488 20.302 1.00 8.67 108 ILE B CA 1
ATOM 2030 C C . ILE B 1 89 ? 8.488 -1.714 18.995 1.00 8.95 108 ILE B C 1
ATOM 2031 O O . ILE B 1 89 ? 9.151 -0.699 18.776 1.00 9.38 108 ILE B O 1
ATOM 2036 N N . THR B 1 90 ? 7.564 -2.165 18.137 1.00 8.66 109 THR B N 1
ATOM 2037 C CA . THR B 1 90 ? 7.439 -1.578 16.790 1.00 8.20 109 THR B CA 1
ATOM 2038 C C . THR B 1 90 ? 7.181 -0.056 16.783 1.00 8.28 109 THR B C 1
ATOM 2039 O O . THR B 1 90 ? 7.805 0.642 15.979 1.00 8.66 109 THR B O 1
ATOM 2043 N N . PRO B 1 91 ? 6.310 0.463 17.668 1.00 7.84 110 PRO B N 1
ATOM 2044 C CA . PRO B 1 91 ? 6.076 1.917 17.611 1.00 8.23 110 PRO B CA 1
ATOM 2045 C C . PRO B 1 91 ? 7.243 2.762 18.084 1.00 8.12 110 PRO B C 1
ATOM 2046 O O . PRO B 1 91 ? 7.363 3.910 17.646 1.00 9.11 110 PRO B O 1
ATOM 2050 N N . TYR B 1 92 ? 8.106 2.224 18.941 1.00 8.44 111 TYR B N 1
ATOM 2051 C CA . TYR B 1 92 ? 9.342 2.941 19.268 1.00 8.05 111 TYR B CA 1
ATOM 2052 C C . TYR B 1 92 ? 10.256 2.991 18.039 1.00 8.02 111 TYR B C 1
ATOM 2053 O O . TYR B 1 92 ? 10.865 4.035 17.745 1.00 8.26 111 TYR B O 1
ATOM 2062 N N . ASP B 1 93 ? 10.326 1.889 17.288 1.00 7.52 112 ASP B N 1
ATOM 2063 C CA . ASP B 1 93 ? 11.053 1.913 16.029 1.00 7.76 112 ASP B CA 1
ATOM 2064 C C . ASP B 1 93 ? 10.433 2.911 15.044 1.00 7.61 112 ASP B C 1
ATOM 2065 O O . ASP B 1 93 ? 11.167 3.693 14.403 1.00 9.15 112 ASP B O 1
ATOM 2070 N N . GLN B 1 94 ? 9.099 2.922 14.940 1.00 7.21 113 GLN B N 1
ATOM 2071 C CA . GLN B 1 94 ? 8.458 3.853 14.023 1.00 7.68 113 GLN B CA 1
ATOM 2072 C C . GLN B 1 94 ? 8.770 5.280 14.418 1.00 7.84 113 GLN B C 1
ATOM 2073 O O . GLN B 1 94 ? 9.011 6.125 13.537 1.00 8.53 113 GLN B O 1
ATOM 2079 N N . ALA B 1 95 ? 8.822 5.543 15.724 1.00 7.44 114 ALA B N 1
ATOM 2080 C CA . ALA B 1 95 ? 9.099 6.886 16.200 1.00 7.64 114 ALA B CA 1
ATOM 2081 C C . ALA B 1 95 ? 10.484 7.374 15.752 1.00 7.32 114 ALA B C 1
ATOM 2082 O O . ALA B 1 95 ? 10.613 8.523 15.311 1.00 8.18 114 ALA B O 1
ATOM 2084 N N . VAL B 1 96 ? 11.496 6.505 15.799 1.00 7.19 115 VAL B N 1
ATOM 2085 C CA . VAL B 1 96 ? 12.834 6.855 15.257 1.00 7.76 115 VAL B CA 1
ATOM 2086 C C . VAL B 1 96 ? 12.746 7.128 13.762 1.00 8.80 115 VAL B C 1
ATOM 2087 O O . VAL B 1 96 ? 13.309 8.117 13.278 1.00 9.71 115 VAL B O 1
ATOM 2091 N N . GLN B 1 97 ? 12.009 6.282 13.033 1.00 9.59 116 GLN B N 1
ATOM 2092 C CA . GLN B 1 97 ? 11.887 6.497 11.575 1.00 9.46 116 GLN B CA 1
ATOM 2093 C C . GLN B 1 97 ? 11.147 7.780 11.228 1.00 9.20 116 GLN B C 1
ATOM 2094 O O . GLN B 1 97 ? 11.347 8.317 10.133 1.00 11.20 116 GLN B O 1
ATOM 2100 N N . ASP B 1 98 ? 10.299 8.255 12.148 1.00 9.42 117 ASP B N 1
ATOM 2101 C CA . ASP B 1 98 ? 9.513 9.482 11.984 1.00 9.72 117 ASP B CA 1
ATOM 2102 C C . ASP B 1 98 ? 10.243 10.752 12.454 1.00 9.60 117 ASP B C 1
ATOM 2103 O O . ASP B 1 98 ? 9.618 11.827 12.491 1.00 10.81 117 ASP B O 1
ATOM 2108 N N A SER B 1 99 ? 11.532 10.631 12.793 0.50 8.91 118 SER B N 1
ATOM 2109 N N B SER B 1 99 ? 11.526 10.646 12.808 0.50 9.37 118 SER B N 1
ATOM 2110 C CA A SER B 1 99 ? 12.290 11.720 13.445 0.50 9.44 118 SER B CA 1
ATOM 2111 C CA B SER B 1 99 ? 12.228 11.753 13.491 0.50 10.09 118 SER B CA 1
ATOM 2112 C C A SER B 1 99 ? 12.333 12.987 12.614 0.50 10.24 118 SER B C 1
ATOM 2113 C C B SER B 1 99 ? 12.526 12.950 12.591 0.50 10.43 118 SER B C 1
ATOM 2114 O O A SER B 1 99 ? 12.453 14.070 13.179 0.50 11.35 118 SER B O 1
ATOM 2115 O O B SER B 1 99 ? 13.021 13.951 13.087 0.50 11.54 118 SER B O 1
ATOM 2120 N N . ASP B 1 100 ? 12.245 12.842 11.292 1.00 10.35 119 ASP B N 1
ATOM 2121 C CA . ASP B 1 100 ? 12.343 14.006 10.354 1.00 10.89 119 ASP B CA 1
ATOM 2122 C C . ASP B 1 100 ? 10.995 14.625 9.998 1.00 9.34 119 ASP B C 1
ATOM 2123 O O . ASP B 1 100 ? 10.933 15.527 9.149 1.00 10.70 119 ASP B O 1
ATOM 2128 N N . ASN B 1 101 ? 9.931 14.212 10.677 1.00 8.95 120 ASN B N 1
ATOM 2129 C CA . ASN B 1 101 ? 8.641 14.875 10.546 1.00 9.69 120 ASN B CA 1
ATOM 2130 C C . ASN B 1 101 ? 7.885 14.806 11.866 1.00 9.25 120 ASN B C 1
ATOM 2131 O O . ASN B 1 101 ? 7.264 13.790 12.190 1.00 9.42 120 ASN B O 1
ATOM 2136 N N . VAL B 1 102 ? 7.959 15.887 12.643 1.00 9.72 121 VAL B N 1
ATOM 2137 C CA . VAL B 1 102 ? 7.360 15.893 13.974 1.00 8.98 121 VAL B CA 1
ATOM 2138 C C . VAL B 1 102 ? 5.832 15.709 13.914 1.00 9.12 121 VAL B C 1
ATOM 2139 O O . VAL B 1 102 ? 5.254 15.064 14.775 1.00 9.79 121 VAL B O 1
ATOM 2143 N N . ASP B 1 103 ? 5.176 16.247 12.884 1.00 9.29 122 ASP B N 1
ATOM 2144 C CA . ASP B 1 103 ? 3.729 16.045 12.761 1.00 9.76 122 ASP B CA 1
ATOM 2145 C C . ASP B 1 103 ? 3.376 14.549 12.715 1.00 10.14 122 ASP B C 1
ATOM 2146 O O . ASP B 1 103 ? 2.460 14.095 13.414 1.00 10.02 122 ASP B O 1
ATOM 2151 N N . ILE B 1 104 ? 4.101 13.810 11.882 1.00 10.04 123 ILE B N 1
ATOM 2152 C CA . ILE B 1 104 ? 3.869 12.374 11.705 1.00 10.64 123 ILE B CA 1
ATOM 2153 C C . ILE B 1 104 ? 4.281 11.620 12.969 1.00 10.10 123 ILE B C 1
ATOM 2154 O O . ILE B 1 104 ? 3.565 10.732 13.412 1.00 10.17 123 ILE B O 1
ATOM 2159 N N . LEU B 1 105 ? 5.440 11.974 13.532 1.00 9.06 124 LEU B N 1
ATOM 2160 C CA . LEU B 1 105 ? 5.909 11.397 14.787 1.00 8.78 124 LEU B CA 1
ATOM 2161 C C . LEU B 1 105 ? 4.832 11.477 15.880 1.00 8.95 124 LEU B C 1
ATOM 2162 O O . LEU B 1 105 ? 4.523 10.488 16.549 1.00 9.10 124 LEU B O 1
ATOM 2167 N N . LEU B 1 106 ? 4.251 12.664 16.047 1.00 9.24 125 LEU B N 1
ATOM 2168 C CA . LEU B 1 106 ? 3.230 12.856 17.063 1.00 9.21 125 LEU B CA 1
ATOM 2169 C C . LEU B 1 106 ? 1.947 12.104 16.752 1.00 10.25 125 LEU B C 1
ATOM 2170 O O . LEU B 1 106 ? 1.342 11.521 17.652 1.00 10.89 125 LEU B O 1
ATOM 2175 N N . THR B 1 107 ? 1.511 12.126 15.492 1.00 10.42 126 THR B N 1
ATOM 2176 C CA . THR B 1 107 ? 0.294 11.396 15.096 1.00 11.00 126 THR B CA 1
ATOM 2177 C C . THR B 1 107 ? 0.441 9.918 15.460 1.00 10.74 126 THR B C 1
ATOM 2178 O O . THR B 1 107 ? -0.460 9.332 16.040 1.00 11.84 126 THR B O 1
ATOM 2182 N N . ASN B 1 108 ? 1.577 9.329 15.122 1.00 9.74 127 ASN B N 1
ATOM 2183 C CA . ASN B 1 108 ? 1.733 7.905 15.358 1.00 9.19 127 ASN B CA 1
ATOM 2184 C C . ASN B 1 108 ? 1.846 7.577 16.844 1.00 9.12 127 ASN B C 1
ATOM 2185 O O . ASN B 1 108 ? 1.271 6.594 17.310 1.00 10.07 127 ASN B O 1
ATOM 2190 N N . LEU B 1 109 ? 2.552 8.423 17.605 1.00 8.41 128 LEU B N 1
ATOM 2191 C CA . LEU B 1 109 ? 2.653 8.133 19.042 1.00 8.41 128 LEU B CA 1
ATOM 2192 C C . LEU B 1 109 ? 1.300 8.293 19.743 1.00 9.88 128 LEU B C 1
ATOM 2193 O O . LEU B 1 109 ? 0.940 7.503 20.617 1.00 9.92 128 LEU B O 1
ATOM 2198 N N . LYS B 1 110 ? 0.550 9.344 19.396 1.00 9.38 129 LYS B N 1
ATOM 2199 C CA . LYS B 1 110 ? -0.766 9.570 20.000 1.00 10.13 129 LYS B CA 1
ATOM 2200 C C . LYS B 1 110 ? -1.715 8.420 19.677 1.00 10.19 129 LYS B C 1
ATOM 2201 O O . LYS B 1 110 ? -2.506 8.027 20.531 1.00 12.67 129 LYS B O 1
ATOM 2207 N N . ARG B 1 111 ? -1.597 7.837 18.477 1.00 10.23 130 ARG B N 1
ATOM 2208 C CA . ARG B 1 111 ? -2.433 6.688 18.126 1.00 10.04 130 ARG B CA 1
ATOM 2209 C C . ARG B 1 111 ? -2.153 5.515 19.065 1.00 9.36 130 ARG B C 1
ATOM 2210 O O . ARG B 1 111 ? -3.101 4.855 19.499 1.00 10.49 130 ARG B O 1
ATOM 2218 N N . VAL B 1 112 ? -0.875 5.298 19.419 1.00 9.30 131 VAL B N 1
ATOM 2219 C CA . VAL B 1 112 ? -0.525 4.218 20.346 1.00 9.15 131 VAL B CA 1
ATOM 2220 C C . VAL B 1 112 ? -1.307 4.407 21.642 1.00 9.54 131 VAL B C 1
ATOM 2221 O O . VAL B 1 112 ? -1.934 3.477 22.148 1.00 10.96 131 VAL B O 1
ATOM 2225 N N . GLY B 1 113 ? -1.264 5.624 22.186 1.00 10.11 132 GLY B N 1
ATOM 2226 C CA . GLY B 1 113 ? -1.994 5.919 23.419 1.00 11.23 132 GLY B CA 1
ATOM 2227 C C . GLY B 1 113 ? -3.480 5.685 23.290 1.00 12.00 132 GLY B C 1
ATOM 2228 O O . GLY B 1 113 ? -4.090 5.062 24.165 1.00 13.63 132 GLY B O 1
ATOM 2229 N N A ARG B 1 114 ? -4.052 6.178 22.192 0.50 11.73 133 ARG B N 1
ATOM 2230 N N B ARG B 1 114 ? -4.063 6.181 22.199 0.50 11.86 133 ARG B N 1
ATOM 2231 C CA A ARG B 1 114 ? -5.480 6.005 21.882 0.50 13.41 133 ARG B CA 1
ATOM 2232 C CA B ARG B 1 114 ? -5.500 5.997 21.935 0.50 13.69 133 ARG B CA 1
ATOM 2233 C C A ARG B 1 114 ? -5.892 4.532 21.864 0.50 13.57 133 ARG B C 1
ATOM 2234 C C B ARG B 1 114 ? -5.901 4.521 21.870 0.50 13.67 133 ARG B C 1
ATOM 2235 O O A ARG B 1 114 ? -6.978 4.171 22.341 0.50 15.10 133 ARG B O 1
ATOM 2236 O O B ARG B 1 114 ? -6.992 4.145 22.324 0.50 15.13 133 ARG B O 1
ATOM 2251 N N . GLN B 1 115 ? -5.002 3.686 21.352 1.00 13.23 134 GLN B N 1
ATOM 2252 C CA . GLN B 1 115 ? -5.231 2.237 21.249 1.00 13.05 134 GLN B CA 1
ATOM 2253 C C . GLN B 1 115 ? -5.298 1.492 22.589 1.00 14.57 134 GLN B C 1
ATOM 2254 O O . GLN B 1 115 ? -5.723 0.328 22.643 1.00 19.73 134 GLN B O 1
ATOM 2260 N N . HIS B 1 116 ? -4.914 2.160 23.673 1.00 12.89 135 HIS B N 1
ATOM 2261 C CA . HIS B 1 116 ? -5.040 1.540 24.991 1.00 13.01 135 HIS B CA 1
ATOM 2262 C C . HIS B 1 116 ? -6.320 1.919 25.684 1.00 16.18 135 HIS B C 1
ATOM 2263 O O . HIS B 1 116 ? -6.613 1.386 26.748 1.00 18.38 135 HIS B O 1
ATOM 2270 N N . LYS B 1 117 ? -7.098 2.818 25.080 1.00 17.13 136 LYS B N 1
ATOM 2271 C CA . LYS B 1 117 ? -8.419 3.161 25.653 1.00 20.36 136 LYS B CA 1
ATOM 2272 C C . LYS B 1 117 ? -9.347 1.955 25.760 1.00 22.18 136 LYS B C 1
ATOM 2273 O O . LYS B 1 117 ? -10.214 1.913 26.645 1.00 28.25 136 LYS B O 1
ATOM 2279 N N . THR B 1 118 ? -9.171 0.985 24.866 1.00 23.62 137 THR B N 1
ATOM 2280 C CA . THR B 1 118 ? -10.039 -0.200 24.810 1.00 28.37 137 THR B CA 1
ATOM 2281 C C . THR B 1 118 ? -9.435 -1.407 25.556 1.00 26.07 137 THR B C 1
ATOM 2282 O O . THR B 1 118 ? -9.913 -2.539 25.425 1.00 28.71 137 THR B O 1
ATOM 2286 N N . VAL B 1 119 ? -8.383 -1.155 26.340 1.00 21.92 138 VAL B N 1
ATOM 2287 C CA . VAL B 1 119 ? -7.805 -2.180 27.211 1.00 22.49 138 VAL B CA 1
ATOM 2288 C C . VAL B 1 119 ? -8.418 -2.076 28.618 1.00 23.84 138 VAL B C 1
ATOM 2289 O O . VAL B 1 119 ? -8.233 -1.059 29.303 1.00 21.29 138 VAL B O 1
ATOM 2293 N N . PRO B 1 120 ? -9.154 -3.128 29.056 1.00 27.40 139 PRO B N 1
ATOM 2294 C CA . PRO B 1 120 ? -9.843 -3.091 30.342 1.00 30.05 139 PRO B CA 1
ATOM 2295 C C . PRO B 1 120 ? -8.889 -2.756 31.486 1.00 29.31 139 PRO B C 1
ATOM 2296 O O . PRO B 1 120 ? -7.847 -3.399 31.642 1.00 35.34 139 PRO B O 1
ATOM 2300 N N . GLY B 1 121 ? -9.238 -1.702 32.220 1.00 32.72 140 GLY B N 1
ATOM 2301 C CA . GLY B 1 121 ? -8.524 -1.287 33.428 1.00 34.35 140 GLY B CA 1
ATOM 2302 C C . GLY B 1 121 ? -7.210 -0.571 33.171 1.00 31.68 140 GLY B C 1
ATOM 2303 O O . GLY B 1 121 ? -6.344 -0.523 34.052 1.00 35.09 140 GLY B O 1
ATOM 2304 N N . PHE B 1 122 ? -7.047 -0.006 31.978 1.00 25.63 141 PHE B N 1
ATOM 2305 C CA . PHE B 1 122 ? -5.819 0.728 31.701 1.00 19.61 141 PHE B CA 1
ATOM 2306 C C . PHE B 1 122 ? -5.780 2.073 32.432 1.00 20.89 141 PHE B C 1
ATOM 2307 O O . PHE B 1 122 ? -6.787 2.777 32.516 1.00 25.73 141 PHE B O 1
ATOM 2315 N N . GLN B 1 123 ? -4.608 2.413 32.957 1.00 19.07 142 GLN B N 1
ATOM 2316 C CA . GLN B 1 123 ? -4.403 3.652 33.701 1.00 21.36 142 GLN B CA 1
ATOM 2317 C C . GLN B 1 123 ? -3.332 4.417 32.965 1.00 19.52 142 GLN B C 1
ATOM 2318 O O . GLN B 1 123 ? -2.338 3.816 32.549 1.00 19.20 142 GLN B O 1
ATOM 2324 N N . GLU B 1 124 ? -3.517 5.731 32.815 1.00 19.23 143 GLU B N 1
ATOM 2325 C CA . GLU B 1 124 ? -2.506 6.579 32.143 1.00 19.55 143 GLU B CA 1
ATOM 2326 C C . GLU B 1 124 ? -1.098 6.438 32.746 1.00 19.49 143 GLU B C 1
ATOM 2327 O O . GLU B 1 124 ? -0.107 6.575 32.036 1.00 19.96 143 GLU B O 1
ATOM 2333 N N . SER B 1 125 ? -1.030 6.119 34.043 1.00 19.03 144 SER B N 1
ATOM 2334 C CA . SER B 1 125 ? 0.235 5.943 34.739 1.00 19.86 144 SER B CA 1
ATOM 2335 C C . SER B 1 125 ? 1.045 4.736 34.265 1.00 17.52 144 SER B C 1
ATOM 2336 O O . SER B 1 125 ? 2.255 4.691 34.486 1.00 18.10 144 SER B O 1
ATOM 2339 N N . TYR B 1 126 ? 0.396 3.763 33.617 1.00 15.41 145 TYR B N 1
ATOM 2340 C CA . TYR B 1 126 ? 1.123 2.557 33.213 1.00 14.00 145 TYR B CA 1
ATOM 2341 C C . TYR B 1 126 ? 2.151 2.823 32.110 1.00 13.07 145 TYR B C 1
ATOM 2342 O O . TYR B 1 126 ? 3.187 2.168 32.084 1.00 12.75 145 TYR B O 1
ATOM 2351 N N . PHE B 1 127 ? 1.886 3.771 31.207 1.00 12.22 146 PHE B N 1
ATOM 2352 C CA . PHE B 1 127 ? 2.832 3.985 30.107 1.00 12.02 146 PHE B CA 1
ATOM 2353 C C . PHE B 1 127 ? 4.258 4.257 30.577 1.00 11.92 146 PHE B C 1
ATOM 2354 O O . PHE B 1 127 ? 5.194 3.708 30.004 1.00 12.78 146 PHE B O 1
ATOM 2362 N N A GLU B 1 128 ? 4.419 5.104 31.603 0.50 13.02 147 GLU B N 1
ATOM 2363 N N B GLU B 1 128 ? 4.415 5.104 31.605 0.50 13.14 147 GLU B N 1
ATOM 2364 C CA A GLU B 1 128 ? 5.749 5.485 32.077 0.50 13.15 147 GLU B CA 1
ATOM 2365 C CA B GLU B 1 128 ? 5.740 5.469 32.116 0.50 13.37 147 GLU B CA 1
ATOM 2366 C C A GLU B 1 128 ? 6.560 4.296 32.603 0.50 12.20 147 GLU B C 1
ATOM 2367 C C B GLU B 1 128 ? 6.558 4.268 32.555 0.50 12.24 147 GLU B C 1
ATOM 2368 O O A GLU B 1 128 ? 7.785 4.336 32.566 0.50 12.80 147 GLU B O 1
ATOM 2369 O O B GLU B 1 128 ? 7.777 4.274 32.426 0.50 12.58 147 GLU B O 1
ATOM 2380 N N . ARG B 1 129 ? 5.880 3.229 33.041 1.00 11.79 148 ARG B N 1
ATOM 2381 C CA . ARG B 1 129 ? 6.556 2.000 33.466 1.00 11.93 148 ARG B CA 1
ATOM 2382 C C . ARG B 1 129 ? 7.338 1.347 32.329 1.00 11.03 148 ARG B C 1
ATOM 2383 O O . ARG B 1 129 ? 8.307 0.653 32.575 1.00 12.58 148 ARG B O 1
ATOM 2391 N N . MET B 1 130 ? 6.957 1.611 31.076 1.00 10.67 149 MET B N 1
ATOM 2392 C CA . MET B 1 130 ? 7.679 1.015 29.959 1.00 11.57 149 MET B CA 1
ATOM 2393 C C . MET B 1 130 ? 9.060 1.626 29.774 1.00 11.16 149 MET B C 1
ATOM 2394 O O . MET B 1 130 ? 9.947 0.984 29.213 1.00 12.55 149 MET B O 1
ATOM 2399 N N . GLU B 1 131 ? 9.257 2.852 30.278 1.00 12.22 150 GLU B N 1
ATOM 2400 C CA . GLU B 1 131 ? 10.486 3.577 29.967 1.00 11.54 150 GLU B CA 1
ATOM 2401 C C . GLU B 1 131 ? 11.744 2.848 30.438 1.00 11.25 150 GLU B C 1
ATOM 2402 O O . GLU B 1 131 ? 12.665 2.633 29.649 1.00 12.03 150 GLU B O 1
ATOM 2408 N N . LYS B 1 132 ? 11.776 2.449 31.718 1.00 11.49 151 LYS B N 1
ATOM 2409 C CA . LYS B 1 132 ? 12.967 1.766 32.254 1.00 14.15 151 LYS B CA 1
ATOM 2410 C C . LYS B 1 132 ? 13.139 0.384 31.623 1.00 12.17 151 LYS B C 1
ATOM 2411 O O . LYS B 1 132 ? 14.249 -0.153 31.557 1.00 13.25 151 LYS B O 1
ATOM 2417 N N . CYS B 1 133 ? 12.030 -0.169 31.126 1.00 12.30 152 CYS B N 1
ATOM 2418 C CA . CYS B 1 133 ? 12.072 -1.450 30.435 1.00 11.65 152 CYS B CA 1
ATOM 2419 C C . CYS B 1 133 ? 12.686 -1.340 29.039 1.00 11.24 152 CYS B C 1
ATOM 2420 O O . CYS B 1 133 ? 13.468 -2.195 28.642 1.00 11.23 152 CYS B O 1
ATOM 2423 N N . LEU B 1 134 ? 12.354 -0.280 28.296 1.00 9.46 153 LEU B N 1
ATOM 2424 C CA . LEU B 1 134 ? 13.052 -0.023 27.045 1.00 9.92 153 LEU B CA 1
ATOM 2425 C C . LEU B 1 134 ? 14.544 0.284 27.295 1.00 10.17 153 LEU B C 1
ATOM 2426 O O . LEU B 1 134 ? 15.396 -0.182 26.548 1.00 11.94 153 LEU B O 1
ATOM 2431 N N . VAL B 1 135 ? 14.833 1.053 28.349 1.00 11.52 154 VAL B N 1
ATOM 2432 C CA . VAL B 1 135 ? 16.234 1.304 28.738 1.00 12.89 154 VAL B CA 1
ATOM 2433 C C . VAL B 1 135 ? 16.955 -0.020 28.974 1.00 13.08 154 VAL B C 1
ATOM 2434 O O . VAL B 1 135 ? 18.037 -0.246 28.422 1.00 13.32 154 VAL B O 1
ATOM 2438 N N . PHE B 1 136 ? 16.325 -0.915 29.731 1.00 12.85 155 PHE B N 1
ATOM 2439 C CA . PHE B 1 136 ? 16.902 -2.229 29.975 1.00 14.27 155 PHE B CA 1
ATOM 2440 C C . PHE B 1 136 ? 17.140 -3.018 28.687 1.00 14.01 155 PHE B C 1
ATOM 2441 O O . PHE B 1 136 ? 18.211 -3.632 28.507 1.00 15.30 155 PHE B O 1
ATOM 2449 N N . ALA B 1 137 ? 16.158 -3.001 27.783 1.00 11.97 156 ALA B N 1
ATOM 2450 C CA . ALA B 1 137 ? 16.333 -3.686 26.500 1.00 11.99 156 ALA B CA 1
ATOM 2451 C C . ALA B 1 137 ? 17.480 -3.086 25.674 1.00 12.17 156 ALA B C 1
ATOM 2452 O O . ALA B 1 137 ? 18.234 -3.811 25.036 1.00 12.53 156 ALA B O 1
ATOM 2454 N N . LEU B 1 138 ? 17.610 -1.754 25.705 1.00 12.12 157 LEU B N 1
ATOM 2455 C CA . LEU B 1 138 ? 18.712 -1.091 25.016 1.00 11.82 157 LEU B CA 1
ATOM 2456 C C . LEU B 1 138 ? 20.061 -1.464 25.628 1.00 12.72 157 LEU B C 1
ATOM 2457 O O . LEU B 1 138 ? 21.006 -1.787 24.893 1.00 14.02 157 LEU B O 1
ATOM 2462 N N . GLN B 1 139 ? 20.139 -1.422 26.962 1.00 12.87 158 GLN B N 1
ATOM 2463 C CA . GLN B 1 139 ? 21.352 -1.884 27.687 1.00 16.11 158 GLN B CA 1
ATOM 2464 C C . GLN B 1 139 ? 21.735 -3.307 27.309 1.00 16.47 158 GLN B C 1
ATOM 2465 O O . GLN B 1 139 ? 22.896 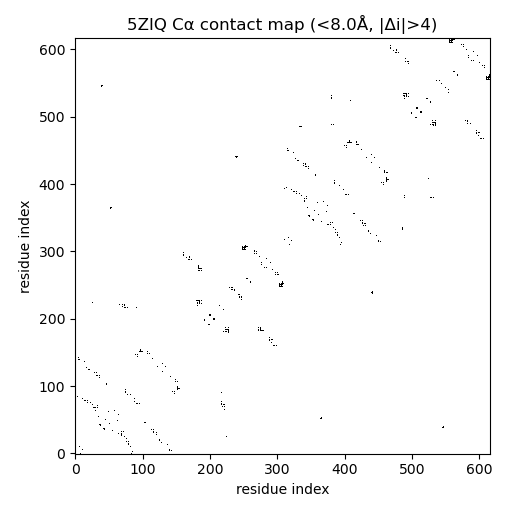-3.583 27.038 1.00 20.83 158 GLN B O 1
ATOM 2471 N N . THR B 1 140 ? 20.750 -4.199 27.265 1.00 16.95 159 THR B N 1
ATOM 2472 C CA . THR B 1 140 ? 21.009 -5.634 27.052 1.00 16.95 159 THR B CA 1
ATOM 2473 C C . THR B 1 140 ? 21.423 -5.906 25.596 1.00 17.43 159 THR B C 1
ATOM 2474 O O . THR B 1 140 ? 22.345 -6.699 25.329 1.00 19.68 159 THR B O 1
ATOM 2478 N N . THR B 1 141 ? 20.737 -5.242 24.667 1.00 16.19 160 THR B N 1
ATOM 2479 C CA . THR B 1 141 ? 20.924 -5.473 23.239 1.00 16.49 160 THR B CA 1
ATOM 2480 C C . THR B 1 141 ? 22.191 -4.808 22.741 1.00 17.57 160 THR B C 1
ATOM 2481 O O . THR B 1 141 ? 22.986 -5.447 22.048 1.00 19.21 160 THR B O 1
ATOM 2485 N N . LEU B 1 142 ? 22.365 -3.528 23.071 1.00 16.21 161 LEU B N 1
ATOM 2486 C CA . LEU B 1 142 ? 23.556 -2.805 22.638 1.00 16.64 161 LEU B CA 1
ATOM 2487 C C . LEU B 1 142 ? 24.815 -3.237 23.385 1.00 18.07 161 LEU B C 1
ATOM 2488 O O . LEU B 1 142 ? 25.918 -3.137 22.828 1.00 20.34 161 LEU B O 1
ATOM 2493 N N . ALA B 1 143 ? 24.633 -3.754 24.611 1.00 17.74 162 ALA B N 1
ATOM 2494 C CA . ALA B 1 143 ? 25.721 -4.282 25.429 1.00 19.91 162 ALA B CA 1
ATOM 2495 C C . ALA B 1 143 ? 26.804 -3.209 25.555 1.00 23.72 162 ALA B C 1
ATOM 2496 O O . ALA B 1 143 ? 26.525 -2.116 26.058 1.00 23.01 162 ALA B O 1
ATOM 2498 N N . ASP B 1 144 ? 28.002 -3.492 25.048 1.00 27.94 163 ASP B N 1
ATOM 2499 C CA . ASP B 1 144 ? 29.126 -2.543 25.086 1.00 29.16 163 ASP B CA 1
ATOM 2500 C C . ASP B 1 144 ? 28.889 -1.208 24.367 1.00 31.04 163 ASP B C 1
ATOM 2501 O O . ASP B 1 144 ? 29.475 -0.190 24.753 1.00 36.43 163 ASP B O 1
ATOM 2506 N N . ALA B 1 145 ? 28.037 -1.212 23.338 1.00 29.67 164 ALA B N 1
ATOM 2507 C CA . ALA B 1 145 ? 27.713 0.003 22.564 1.00 28.91 164 ALA B CA 1
ATOM 2508 C C . ALA B 1 145 ? 26.751 0.962 23.283 1.00 31.01 164 ALA B C 1
ATOM 2509 O O . ALA B 1 145 ? 26.450 2.049 22.771 1.00 36.34 164 ALA B O 1
ATOM 2511 N N . TYR B 1 146 ? 26.264 0.562 24.455 1.00 29.29 165 TYR B N 1
ATOM 2512 C CA . TYR B 1 146 ? 25.394 1.413 25.259 1.00 27.49 165 TYR B CA 1
ATOM 2513 C C . TYR B 1 146 ? 26.256 2.301 26.140 1.00 25.63 165 TYR B C 1
ATOM 2514 O O . TYR B 1 146 ? 26.559 1.962 27.285 1.00 28.54 165 TYR B O 1
ATOM 2523 N N . THR B 1 147 ? 26.646 3.438 25.569 1.00 21.15 166 THR B N 1
ATOM 2524 C CA . THR B 1 147 ? 27.568 4.390 26.196 1.00 20.38 166 THR B CA 1
ATOM 2525 C C . THR B 1 147 ? 26.825 5.354 27.113 1.00 20.47 166 THR B C 1
ATOM 2526 O O . THR B 1 147 ? 25.591 5.431 27.077 1.00 19.60 166 THR B O 1
ATOM 2530 N N . GLU B 1 148 ? 27.586 6.099 27.916 1.00 22.31 167 GLU B N 1
ATOM 2531 C CA . GLU B 1 148 ? 27.062 7.169 28.759 1.00 22.13 167 GLU B CA 1
ATOM 2532 C C . GLU B 1 148 ? 26.300 8.205 27.919 1.00 19.22 167 GLU B C 1
ATOM 2533 O O . GLU B 1 148 ? 25.229 8.668 28.329 1.00 18.22 167 GLU B O 1
ATOM 2539 N N . ASN B 1 149 ? 26.837 8.539 26.742 1.00 19.16 168 ASN B N 1
ATOM 2540 C CA . ASN B 1 149 ? 26.192 9.505 25.836 1.00 16.60 168 ASN B CA 1
ATOM 2541 C C . ASN B 1 149 ? 24.831 9.006 25.341 1.00 15.81 168 ASN B C 1
ATOM 2542 O O . ASN B 1 149 ? 23.861 9.761 25.328 1.00 15.99 168 ASN B O 1
ATOM 2547 N N . MET B 1 150 ? 24.761 7.736 24.958 1.00 16.51 169 MET B N 1
ATOM 2548 C CA . MET B 1 150 ? 23.486 7.190 24.508 1.00 15.32 169 MET B CA 1
ATOM 2549 C C . MET B 1 150 ? 22.514 7.070 25.671 1.00 14.74 169 MET B C 1
ATOM 2550 O O . MET B 1 150 ? 21.325 7.341 25.499 1.00 14.47 169 MET B O 1
ATOM 2555 N N . GLU B 1 151 ? 23.020 6.712 26.856 1.00 13.57 170 GLU B N 1
ATOM 2556 C CA . GLU B 1 151 ? 22.186 6.641 28.054 1.00 14.09 170 GLU B CA 1
ATOM 2557 C C . GLU B 1 151 ? 21.500 7.985 28.298 1.00 13.91 170 GLU B C 1
ATOM 2558 O O . GLU B 1 151 ? 20.296 8.045 28.515 1.00 14.69 170 GLU B O 1
ATOM 2564 N N . ARG B 1 152 ? 22.262 9.071 28.213 1.00 14.27 171 ARG B N 1
ATOM 2565 C CA . ARG B 1 152 ? 21.711 10.423 28.340 1.00 14.33 171 ARG B CA 1
ATOM 2566 C C . ARG B 1 152 ? 20.622 10.737 27.298 1.00 12.83 171 ARG B C 1
ATOM 2567 O O . ARG B 1 152 ? 19.529 11.203 27.650 1.00 12.69 171 ARG B O 1
ATOM 2575 N N . ILE B 1 153 ? 20.917 10.450 26.031 1.00 12.69 172 ILE B N 1
ATOM 2576 C CA . ILE B 1 153 ? 19.993 10.743 24.929 1.00 12.19 172 ILE B CA 1
ATOM 2577 C C . ILE B 1 153 ? 18.719 9.912 25.035 1.00 11.30 172 ILE B C 1
ATOM 2578 O O . ILE B 1 153 ? 17.614 10.440 24.914 1.00 11.69 172 ILE B O 1
ATOM 2583 N N . TYR B 1 154 ? 18.876 8.612 25.281 1.00 11.49 173 TYR B N 1
ATOM 2584 C CA . TYR B 1 154 ? 17.714 7.739 25.408 1.00 11.09 173 TYR B CA 1
ATOM 2585 C C . TYR B 1 154 ? 16.810 8.094 26.573 1.00 11.60 173 TYR B C 1
ATOM 2586 O O . TYR B 1 154 ? 15.596 7.945 26.462 1.00 12.32 173 TYR B O 1
ATOM 2595 N N A LYS B 1 155 ? 17.384 8.575 27.676 0.50 11.68 174 LYS B N 1
ATOM 2596 N N B LYS B 1 155 ? 17.377 8.567 27.684 0.50 11.96 174 LYS B N 1
ATOM 2597 C CA A LYS B 1 155 ? 16.575 9.004 28.818 0.50 13.01 174 LYS B CA 1
ATOM 2598 C CA B LYS B 1 155 ? 16.546 8.984 28.817 0.50 13.40 174 LYS B CA 1
ATOM 2599 C C A LYS B 1 155 ? 15.617 10.118 28.397 0.50 12.45 174 LYS B C 1
ATOM 2600 C C B LYS B 1 155 ? 15.608 10.119 28.395 0.50 12.56 174 LYS B C 1
ATOM 2601 O O A LYS B 1 155 ? 14.426 10.057 28.698 0.50 13.49 174 LYS B O 1
ATOM 2602 O O B LYS B 1 155 ? 14.414 10.069 28.690 0.50 13.47 174 LYS B O 1
ATOM 2613 N N . ILE B 1 156 ? 16.137 11.111 27.673 1.00 11.84 175 ILE B N 1
ATOM 2614 C CA . ILE B 1 156 ? 15.313 12.211 27.144 1.00 10.81 175 ILE B CA 1
ATOM 2615 C C . ILE B 1 156 ? 14.271 11.697 26.129 1.00 10.08 175 ILE B C 1
ATOM 2616 O O . ILE B 1 156 ? 13.067 11.958 26.284 1.00 10.81 175 ILE B O 1
ATOM 2621 N N A TRP B 1 157 ? 14.725 10.946 25.131 0.70 9.86 176 TRP B N 1
ATOM 2622 N N B TRP B 1 157 ? 14.765 10.960 25.128 0.30 10.62 176 TRP B N 1
ATOM 2623 C CA A TRP B 1 157 ? 13.857 10.604 24.012 0.70 10.39 176 TRP B CA 1
ATOM 2624 C CA B TRP B 1 157 ? 13.990 10.494 23.974 0.30 11.00 176 TRP B CA 1
ATOM 2625 C C A TRP B 1 157 ? 12.778 9.606 24.446 0.70 10.79 176 TRP B C 1
ATOM 2626 C C B TRP B 1 157 ? 12.848 9.577 24.387 0.30 11.02 176 TRP B C 1
ATOM 2627 O O A TRP B 1 157 ? 11.600 9.757 24.080 0.70 11.18 176 TRP B O 1
ATOM 2628 O O B TRP B 1 157 ? 11.707 9.752 23.943 0.30 11.53 176 TRP B O 1
ATOM 2649 N N . ILE B 1 158 ? 13.163 8.617 25.249 1.00 10.49 177 ILE B N 1
ATOM 2650 C CA . ILE B 1 158 ? 12.166 7.661 25.743 1.00 11.27 177 ILE B CA 1
ATOM 2651 C C . ILE B 1 158 ? 11.105 8.334 26.611 1.00 9.95 177 ILE B C 1
ATOM 2652 O O . ILE B 1 158 ? 9.901 8.073 26.434 1.00 10.54 177 ILE B O 1
ATOM 2657 N N . SER B 1 159 ? 11.536 9.273 27.460 1.00 10.17 178 SER B N 1
ATOM 2658 C CA . SER B 1 159 ? 10.611 10.018 28.306 1.00 10.92 178 SER B CA 1
ATOM 2659 C C . SER B 1 159 ? 9.665 10.903 27.487 1.00 9.81 178 SER B C 1
ATOM 2660 O O . SER B 1 159 ? 8.447 10.955 27.752 1.00 10.96 178 SER B O 1
ATOM 2663 N N . TRP B 1 160 ? 10.203 11.546 26.449 1.00 9.92 179 TRP B N 1
ATOM 2664 C CA . TRP B 1 160 ? 9.401 12.414 25.603 1.00 10.66 179 TRP B CA 1
ATOM 2665 C C . TRP B 1 160 ? 8.373 11.582 24.837 1.00 10.44 179 TRP B C 1
ATOM 2666 O O . TRP B 1 160 ? 7.186 11.925 24.823 1.00 10.10 179 TRP B O 1
ATOM 2677 N N . THR B 1 161 ? 8.829 10.484 24.221 1.00 10.94 180 THR B N 1
ATOM 2678 C CA . THR B 1 161 ? 7.919 9.689 23.381 1.00 11.79 180 THR B CA 1
ATOM 2679 C C . THR B 1 161 ? 6.798 9.141 24.236 1.00 12.51 180 THR B C 1
ATOM 2680 O O . THR B 1 161 ? 5.628 9.129 23.848 1.00 13.65 180 THR B O 1
ATOM 2684 N N . THR B 1 162 ? 7.156 8.699 25.427 1.00 14.56 181 THR B N 1
ATOM 2685 C CA . THR B 1 162 ? 6.202 8.048 26.271 1.00 16.75 181 THR B CA 1
ATOM 2686 C C . THR B 1 162 ? 5.146 9.060 26.800 1.00 15.50 181 THR B C 1
ATOM 2687 O O . THR B 1 162 ? 3.959 8.730 26.851 1.00 20.67 181 THR B O 1
ATOM 2691 N N . GLU B 1 163 ? 5.555 10.320 27.042 1.00 15.47 182 GLU B N 1
ATOM 2692 C CA . GLU B 1 163 ? 4.651 11.459 27.296 1.00 15.89 182 GLU B CA 1
ATOM 2693 C C . GLU B 1 163 ? 3.621 11.700 26.158 1.00 14.22 182 GLU B C 1
ATOM 2694 O O . GLU B 1 163 ? 2.428 11.936 26.401 1.00 15.77 182 GLU B O 1
ATOM 2700 N N . LYS B 1 164 ? 4.079 11.614 24.915 1.00 12.99 183 LYS B N 1
ATOM 2701 C CA . LYS B 1 164 ? 3.167 11.788 23.784 1.00 12.21 183 LYS B CA 1
ATOM 2702 C C . LYS B 1 164 ? 2.194 10.620 23.631 1.00 12.42 183 LYS B C 1
ATOM 2703 O O . LYS B 1 164 ? 1.041 10.830 23.246 1.00 12.57 183 LYS B O 1
ATOM 2709 N N . ILE B 1 165 ? 2.655 9.402 23.932 1.00 12.66 184 ILE B N 1
ATOM 2710 C CA . ILE B 1 165 ? 1.741 8.247 23.984 1.00 12.51 184 ILE B CA 1
ATOM 2711 C C . ILE B 1 165 ? 0.641 8.512 25.014 1.00 11.57 184 ILE B C 1
ATOM 2712 O O . ILE B 1 165 ? -0.554 8.387 24.713 1.00 12.34 184 ILE B O 1
ATOM 2717 N N . ARG B 1 166 ? 1.037 8.920 26.214 1.00 13.12 185 ARG B N 1
ATOM 2718 C CA . ARG B 1 166 ? 0.064 9.280 27.260 1.00 14.35 185 ARG B CA 1
ATOM 2719 C C . ARG B 1 166 ? -0.936 10.368 26.802 1.00 14.04 185 ARG B C 1
ATOM 2720 O O . ARG B 1 166 ? -2.145 10.263 27.089 1.00 14.98 185 ARG B O 1
ATOM 2728 N N A GLU B 1 167 ? -0.449 11.374 26.069 0.70 15.46 186 GLU B N 1
ATOM 2729 N N B GLU B 1 167 ? -0.441 11.378 26.076 0.30 15.06 186 GLU B N 1
ATOM 2730 C CA A GLU B 1 167 ? -1.337 12.412 25.537 0.70 16.10 186 GLU B CA 1
ATOM 2731 C CA B GLU B 1 167 ? -1.293 12.432 25.494 0.30 15.59 186 GLU B CA 1
ATOM 2732 C C A GLU B 1 167 ? -2.446 11.829 24.658 0.70 15.51 186 GLU B C 1
ATOM 2733 C C B GLU B 1 167 ? -2.413 11.878 24.611 0.30 15.19 186 GLU B C 1
ATOM 2734 O O A GLU B 1 167 ? -3.604 12.249 24.753 0.70 15.77 186 GLU B O 1
ATOM 2735 O O B GLU B 1 167 ? -3.547 12.360 24.669 0.30 15.50 186 GLU B O 1
ATOM 2746 N N . GLY B 1 168 ? -2.083 10.864 23.808 1.00 14.06 187 GLY B N 1
ATOM 2747 C CA . GLY B 1 168 ? -3.042 10.184 22.937 1.00 14.82 187 GLY B CA 1
ATOM 2748 C C . GLY B 1 168 ? -4.127 9.462 23.716 1.00 13.87 187 GLY B C 1
ATOM 2749 O O . GLY B 1 168 ? -5.283 9.422 23.306 1.00 15.91 187 GLY B O 1
ATOM 2750 N N . PHE B 1 169 ? -3.732 8.879 24.844 1.00 13.33 188 PHE B N 1
ATOM 2751 C CA . PHE B 1 169 ? -4.660 8.161 25.733 1.00 14.16 188 PHE B CA 1
ATOM 2752 C C . PHE B 1 169 ? -5.639 9.121 26.406 1.00 15.83 188 PHE B C 1
ATOM 2753 O O . PHE B 1 169 ? -6.830 8.788 26.570 1.00 19.63 188 PHE B O 1
ATOM 2761 N N . ARG B 1 170 ? -5.140 10.308 26.766 1.00 18.40 189 ARG B N 1
ATOM 2762 C CA . ARG B 1 17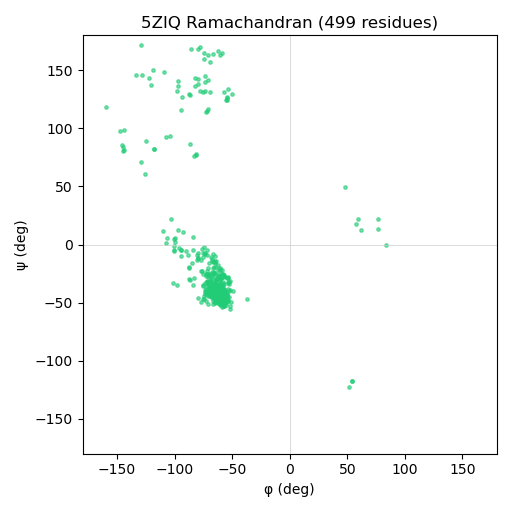0 ? -5.950 11.348 27.425 1.00 21.42 189 ARG B CA 1
ATOM 2763 C C . ARG B 1 170 ? -6.966 12.028 26.509 1.00 26.97 189 ARG B C 1
ATOM 2764 O O . ARG B 1 170 ? -8.032 12.460 26.964 1.00 29.36 189 ARG B O 1
ATOM 2772 N N . GLU B 1 171 ? -6.614 12.145 25.232 1.00 30.69 190 GLU B N 1
ATOM 2773 C CA . GLU B 1 171 ? -7.372 12.938 24.262 1.00 34.28 190 GLU B CA 1
ATOM 2774 C C . GLU B 1 171 ? -8.290 12.055 23.433 1.00 44.89 190 GLU B C 1
ATOM 2775 O O . GLU B 1 171 ? -7.885 10.988 22.961 1.00 47.21 190 GLU B O 1
ATOM 2782 N N . SER C 1 17 ? 14.556 30.457 -13.846 1.00 50.25 36 SER C N 1
ATOM 2783 C CA . SER C 1 17 ? 13.774 31.009 -12.698 1.00 45.48 36 SER C CA 1
ATOM 2784 C C . SER C 1 17 ? 12.731 32.030 -13.162 1.00 45.56 36 SER C C 1
ATOM 2785 O O . SER C 1 17 ? 12.837 32.586 -14.261 1.00 48.37 36 SER C O 1
ATOM 2788 N N . ASP C 1 18 ? 11.734 32.266 -12.305 1.00 35.64 37 ASP C N 1
ATOM 2789 C CA . ASP C 1 18 ? 10.603 33.148 -12.585 1.00 27.55 37 ASP C CA 1
ATOM 2790 C C . ASP C 1 18 ? 10.008 33.539 -11.238 1.00 26.45 37 ASP C C 1
ATOM 2791 O O . ASP C 1 18 ? 9.539 32.675 -10.512 1.00 24.09 37 ASP C O 1
ATOM 2796 N N . PRO C 1 19 ? 9.999 34.844 -10.894 1.00 27.17 38 PRO C N 1
ATOM 2797 C CA . PRO C 1 19 ? 9.438 35.179 -9.576 1.00 25.25 38 PRO C CA 1
ATOM 2798 C C . PRO C 1 19 ? 7.938 34.933 -9.401 1.00 22.32 38 PRO C C 1
ATOM 2799 O O . PRO C 1 19 ? 7.438 35.026 -8.274 1.00 26.89 38 PRO C O 1
ATOM 2803 N N . ARG C 1 20 ? 7.216 34.598 -10.478 1.00 18.37 39 ARG C N 1
ATOM 2804 C CA . ARG C 1 20 ? 5.809 34.222 -10.332 1.00 19.22 39 ARG C CA 1
ATOM 2805 C C . ARG C 1 20 ? 5.695 32.841 -9.685 1.00 18.10 39 ARG C C 1
ATOM 2806 O O . ARG C 1 20 ? 4.667 32.541 -9.086 1.00 20.05 39 ARG C O 1
ATOM 2814 N N . PHE C 1 21 ? 6.730 32.004 -9.837 1.00 14.96 40 PHE C N 1
ATOM 2815 C CA . PHE C 1 21 ? 6.700 30.639 -9.258 1.00 13.85 40 PHE C CA 1
ATOM 2816 C C . PHE C 1 21 ? 6.938 30.766 -7.748 1.00 12.51 40 PHE C C 1
ATOM 2817 O O . PHE C 1 21 ? 7.860 31.452 -7.352 1.00 12.04 40 PHE C O 1
ATOM 2825 N N . PRO C 1 22 ? 6.105 30.126 -6.898 1.00 11.48 41 PRO C N 1
ATOM 2826 C CA . PRO C 1 22 ? 6.229 30.457 -5.463 1.00 10.83 41 PRO C CA 1
ATOM 2827 C C . PRO C 1 22 ? 7.539 29.986 -4.823 1.00 9.63 41 PRO C C 1
ATOM 2828 O O . PRO C 1 22 ? 8.088 30.666 -3.980 1.00 9.76 41 PRO C O 1
ATOM 2832 N N . LEU C 1 23 ? 8.037 28.826 -5.232 1.00 9.99 42 LEU C N 1
ATOM 2833 C CA . LEU C 1 23 ? 9.193 28.232 -4.568 1.00 10.07 42 LEU C CA 1
ATOM 2834 C C . LEU C 1 23 ? 10.505 28.843 -5.000 1.00 10.01 42 LEU C C 1
ATOM 2835 O O . LEU C 1 23 ? 10.697 29.172 -6.176 1.00 12.00 42 LEU C O 1
ATOM 2840 N N . THR C 1 24 ? 11.413 28.980 -4.033 1.00 9.55 43 THR C N 1
ATOM 2841 C CA . THR C 1 24 ? 12.807 29.266 -4.337 1.00 10.37 43 THR C CA 1
ATOM 2842 C C . THR C 1 24 ? 13.408 28.167 -5.220 1.00 11.22 43 THR C C 1
ATOM 2843 O O . THR C 1 24 ? 12.860 27.064 -5.328 1.00 10.54 43 THR C O 1
ATOM 2847 N N . ALA C 1 25 ? 14.564 28.441 -5.835 1.00 11.98 44 ALA C N 1
ATOM 2848 C CA . ALA C 1 25 ? 15.202 27.410 -6.636 1.00 11.41 44 ALA C CA 1
ATOM 2849 C C . ALA C 1 25 ? 15.435 26.108 -5.834 1.00 10.41 44 ALA C C 1
ATOM 2850 O O . ALA C 1 25 ? 15.159 25.005 -6.336 1.00 11.04 44 ALA C O 1
ATOM 2852 N N . ARG C 1 26 ? 15.948 26.235 -4.612 1.00 11.16 45 ARG C N 1
ATOM 2853 C CA . ARG C 1 26 ? 16.238 25.074 -3.774 1.00 11.91 45 ARG C CA 1
ATOM 2854 C C . ARG C 1 26 ? 14.959 24.307 -3.432 1.00 11.03 45 ARG C C 1
ATOM 2855 O O . ARG C 1 26 ? 14.920 23.068 -3.542 1.00 11.61 45 ARG C O 1
ATOM 2863 N N . ASP C 1 27 ? 13.902 25.038 -3.089 1.00 10.52 46 ASP C N 1
ATOM 2864 C CA . ASP C 1 27 ? 12.619 24.403 -2.783 1.00 10.47 46 ASP C CA 1
ATOM 2865 C C . ASP C 1 27 ? 11.999 23.748 -4.020 1.00 9.98 46 ASP C C 1
ATOM 2866 O O . ASP C 1 27 ? 11.435 22.658 -3.914 1.00 9.34 46 ASP C O 1
ATOM 2871 N N A LYS C 1 28 ? 12.132 24.395 -5.180 0.50 9.17 47 LYS C N 1
ATOM 2872 N N B LYS C 1 28 ? 12.126 24.395 -5.183 0.50 9.51 47 LYS C N 1
ATOM 2873 C CA A LYS C 1 28 ? 11.653 23.810 -6.433 0.50 9.15 47 LYS C CA 1
ATOM 2874 C CA B LYS C 1 28 ? 11.650 23.801 -6.437 0.50 9.91 47 LYS C CA 1
ATOM 2875 C C A LYS C 1 28 ? 12.355 22.484 -6.734 0.50 8.99 47 LYS C C 1
ATOM 2876 C C B LYS C 1 28 ? 12.353 22.474 -6.722 0.50 9.35 47 LYS C C 1
ATOM 2877 O O A LYS C 1 28 ? 11.703 21.509 -7.111 0.50 9.09 47 LYS C O 1
ATOM 2878 O O B LYS C 1 28 ? 11.702 21.491 -7.080 0.50 9.35 47 LYS C O 1
ATOM 2889 N N . PHE C 1 29 ? 13.673 22.424 -6.536 1.00 9.11 48 PHE C N 1
ATOM 2890 C CA . PHE C 1 29 ? 14.393 21.174 -6.792 1.00 9.53 48 PHE C CA 1
ATOM 2891 C C . PHE C 1 29 ? 13.969 20.098 -5.788 1.00 8.89 48 PHE C C 1
ATOM 2892 O O . PHE C 1 29 ? 13.784 18.933 -6.156 1.00 9.40 48 PHE C O 1
ATOM 2900 N N . SER C 1 30 ? 13.761 20.493 -4.537 1.00 8.77 49 SER C N 1
ATOM 2901 C CA . SER C 1 30 ? 13.253 19.539 -3.532 1.00 8.91 49 SER C CA 1
ATOM 2902 C C . SER C 1 30 ? 11.888 18.960 -3.938 1.00 8.87 49 SER C C 1
ATOM 2903 O O . SER C 1 30 ? 11.665 17.757 -3.826 1.00 9.55 49 SER C O 1
ATOM 2906 N N . LEU C 1 31 ? 11.001 19.808 -4.461 1.00 9.28 50 LEU C N 1
ATOM 2907 C CA . LEU C 1 31 ? 9.711 19.344 -5.011 1.00 8.51 50 LEU C CA 1
ATOM 2908 C C . LEU C 1 31 ? 9.924 18.332 -6.137 1.00 9.18 50 LEU C C 1
ATOM 2909 O O . LEU C 1 31 ? 9.316 17.254 -6.155 1.00 9.23 50 LEU C O 1
ATOM 2914 N N . VAL C 1 32 ? 10.772 18.696 -7.099 1.00 9.40 51 VAL C N 1
ATOM 2915 C CA . VAL C 1 32 ? 11.029 17.809 -8.239 1.00 10.05 51 VAL C CA 1
ATOM 2916 C C . VAL C 1 32 ? 11.552 16.448 -7.798 1.00 9.87 51 VAL C C 1
ATOM 2917 O O . VAL C 1 32 ? 11.058 15.411 -8.285 1.00 11.09 51 VAL C O 1
ATOM 2921 N N . LYS C 1 33 ? 12.536 16.430 -6.894 1.00 10.75 52 LYS C N 1
ATOM 2922 C CA . LYS C 1 33 ? 13.093 15.162 -6.377 1.00 11.61 52 LYS C CA 1
ATOM 2923 C C . LYS C 1 33 ? 12.052 14.330 -5.640 1.00 10.67 52 LYS C C 1
ATOM 2924 O O . LYS C 1 33 ? 11.947 13.108 -5.856 1.00 11.15 52 LYS C O 1
ATOM 2930 N N . SER C 1 34 ? 11.267 14.978 -4.778 1.00 10.17 53 SER C N 1
ATOM 2931 C CA . SER C 1 34 ? 10.261 14.286 -3.978 1.00 9.16 53 SER C CA 1
ATOM 2932 C C . SER C 1 34 ? 9.148 13.743 -4.872 1.00 9.13 53 SER C C 1
ATOM 2933 O O . SER C 1 34 ? 8.705 12.587 -4.711 1.00 9.66 53 SER C O 1
ATOM 2936 N N . TRP C 1 35 ? 8.738 14.557 -5.843 1.00 8.66 54 TRP C N 1
ATOM 2937 C CA . TRP C 1 35 ? 7.647 14.139 -6.716 1.00 9.16 54 TRP C CA 1
ATOM 2938 C C . TRP C 1 35 ? 8.082 12.971 -7.603 1.00 10.33 54 TRP C C 1
ATOM 2939 O O . TRP C 1 35 ? 7.265 12.095 -7.917 1.00 11.06 54 TRP C O 1
ATOM 2950 N N . LYS C 1 36 ? 9.358 12.932 -7.995 1.00 11.08 55 LYS C N 1
ATOM 2951 C CA . LYS C 1 36 ? 9.856 11.782 -8.765 1.00 11.22 55 LYS C CA 1
ATOM 2952 C C . LYS C 1 36 ? 9.616 10.481 -7.989 1.00 10.82 55 LYS C C 1
ATOM 2953 O O . LYS C 1 36 ? 9.146 9.495 -8.575 1.00 13.24 55 LYS C O 1
ATOM 2959 N N . THR C 1 37 ? 9.894 10.487 -6.688 1.00 10.32 56 THR C N 1
ATOM 2960 C CA . THR C 1 37 ? 9.645 9.319 -5.828 1.00 11.98 56 THR C CA 1
ATOM 2961 C C . THR C 1 37 ? 8.159 9.009 -5.726 1.00 12.77 56 THR C C 1
ATOM 2962 O O . THR C 1 37 ? 7.752 7.868 -5.977 1.00 14.02 56 THR C O 1
ATOM 2966 N N . PHE C 1 38 ? 7.354 10.020 -5.418 1.00 11.77 57 PHE C N 1
ATOM 2967 C CA . PHE C 1 38 ? 5.894 9.872 -5.286 1.00 11.50 57 PHE C CA 1
ATOM 2968 C C . PHE C 1 38 ? 5.265 9.298 -6.542 1.00 12.78 57 PHE C C 1
ATOM 2969 O O . PHE C 1 38 ? 4.391 8.419 -6.474 1.00 13.28 57 PHE C O 1
ATOM 2977 N N . SER C 1 39 ? 5.728 9.790 -7.689 1.00 12.35 58 SER C N 1
ATOM 2978 C CA . SER C 1 39 ? 5.032 9.525 -8.933 1.00 14.70 58 SER C CA 1
ATOM 2979 C C . SER C 1 39 ? 5.258 8.106 -9.448 1.00 15.04 58 SER C C 1
ATOM 2980 O O . SER C 1 39 ? 4.585 7.665 -10.391 1.00 15.94 58 SER C O 1
ATOM 2983 N N . ARG C 1 40 ? 6.154 7.364 -8.788 1.00 14.33 59 ARG C N 1
ATOM 2984 C CA . ARG C 1 40 ? 6.219 5.916 -9.041 1.00 16.68 59 ARG C CA 1
ATOM 2985 C C . ARG C 1 40 ? 4.883 5.240 -8.683 1.00 15.72 59 ARG C C 1
ATOM 2986 O O . ARG C 1 40 ? 4.568 4.157 -9.207 1.00 19.47 59 ARG C O 1
ATOM 2994 N N . ASN C 1 41 ? 4.089 5.876 -7.815 1.00 15.60 60 ASN C N 1
ATOM 2995 C CA . ASN C 1 41 ? 2.824 5.316 -7.346 1.00 15.15 60 ASN C CA 1
ATOM 2996 C C . ASN C 1 41 ? 1.627 6.247 -7.562 1.00 16.11 60 ASN C C 1
ATOM 2997 O O . ASN C 1 41 ? 0.731 6.320 -6.711 1.00 15.80 60 ASN C O 1
ATOM 3002 N N A LEU C 1 42 ? 1.615 6.968 -8.690 0.50 15.81 61 LEU C N 1
ATOM 3003 N N B LEU C 1 42 ? 1.616 6.928 -8.707 0.50 15.81 61 LEU C N 1
ATOM 3004 C CA A LEU C 1 42 ? 0.560 7.961 -8.965 0.50 17.47 61 LEU C CA 1
ATOM 3005 C CA B LEU C 1 42 ? 0.610 7.943 -9.006 0.50 17.48 61 LEU C CA 1
ATOM 3006 C C A LEU C 1 42 ? -0.859 7.435 -8.821 0.50 17.36 61 LEU C C 1
ATOM 3007 C C B LEU C 1 42 ? -0.848 7.476 -8.911 0.50 17.31 61 LEU C C 1
ATOM 3008 O O A LEU C 1 42 ? -1.693 8.065 -8.169 0.50 18.65 61 LEU C O 1
ATOM 3009 O O B LEU C 1 42 ? -1.699 8.188 -8.376 0.50 19.00 61 LEU C O 1
ATOM 3018 N N . GLU C 1 43 ? -1.131 6.291 -9.433 1.00 18.04 62 GLU C N 1
ATOM 3019 C CA . GLU C 1 43 ? -2.499 5.753 -9.441 1.00 19.93 62 GLU C CA 1
ATOM 3020 C C . GLU C 1 43 ? -3.032 5.441 -8.044 1.00 18.97 62 GLU C C 1
ATOM 3021 O O . GLU C 1 43 ? -4.157 5.848 -7.704 1.00 19.82 62 GLU C O 1
ATOM 3027 N N A SER C 1 44 ? -2.224 4.735 -7.252 0.70 18.31 63 SER C N 1
ATOM 3028 N N B SER C 1 44 ? -2.226 4.732 -7.251 0.30 18.89 63 SER C N 1
ATOM 3029 C CA A SER C 1 44 ? -2.552 4.433 -5.869 0.70 18.88 63 SER C CA 1
ATOM 3030 C CA B SER C 1 44 ? -2.564 4.422 -5.867 0.30 18.61 63 SER C CA 1
ATOM 3031 C C A SER C 1 44 ? -2.850 5.703 -5.097 0.70 18.80 63 SER C C 1
ATOM 3032 C C B SER C 1 44 ? -2.828 5.687 -5.067 0.30 18.32 63 SER C C 1
ATOM 3033 O O A SER C 1 44 ? -3.835 5.783 -4.362 0.70 18.56 63 SER C O 1
ATOM 3034 O O B SER C 1 44 ? -3.776 5.742 -4.284 0.30 18.61 63 SER C O 1
ATOM 3039 N N . ALA C 1 45 ? -1.989 6.702 -5.281 1.00 16.91 64 ALA C N 1
ATOM 3040 C CA . ALA C 1 45 ? -2.157 7.972 -4.621 1.00 16.25 64 ALA C CA 1
ATOM 3041 C C . ALA C 1 45 ? -3.457 8.677 -5.066 1.00 15.30 64 ALA C C 1
ATOM 3042 O O . ALA C 1 45 ? -4.169 9.258 -4.241 1.00 15.68 64 ALA C O 1
ATOM 3044 N N . GLY C 1 46 ? -3.751 8.621 -6.367 1.00 17.46 65 GLY C N 1
ATOM 3045 C CA . GLY C 1 46 ? -5.001 9.151 -6.918 1.00 17.08 65 GLY C CA 1
ATOM 3046 C C . GLY C 1 46 ? -6.240 8.535 -6.295 1.00 15.71 65 GLY C C 1
ATOM 3047 O O . GLY C 1 46 ? -7.178 9.249 -5.917 1.00 14.37 65 GLY C O 1
ATOM 3048 N N . LYS C 1 47 ? -6.213 7.211 -6.147 1.00 16.85 66 LYS C N 1
ATOM 3049 C CA . LYS C 1 47 ? -7.282 6.474 -5.466 1.00 17.20 66 LYS C CA 1
ATOM 3050 C C . LYS C 1 47 ? -7.404 6.895 -3.999 1.00 17.76 66 LYS C C 1
ATOM 3051 O O . LYS C 1 47 ? -8.501 7.200 -3.541 1.00 16.37 66 LYS C O 1
ATOM 3057 N N . GLU C 1 48 ? -6.263 6.985 -3.301 1.00 18.98 67 GLU C N 1
ATOM 3058 C CA . GLU C 1 48 ? -6.214 7.469 -1.912 1.00 19.02 67 GLU C CA 1
ATOM 3059 C C . GLU C 1 48 ? -6.830 8.858 -1.794 1.00 16.88 67 GLU C C 1
ATOM 3060 O O . GLU C 1 48 ? -7.621 9.119 -0.883 1.00 20.05 67 GLU C O 1
ATOM 3066 N N . MET C 1 49 ? -6.444 9.742 -2.722 1.00 15.77 68 MET C N 1
ATOM 3067 C CA . MET C 1 49 ? -6.878 11.116 -2.726 1.00 16.03 68 MET C CA 1
ATOM 3068 C C . MET C 1 49 ? -8.398 11.232 -2.845 1.00 17.05 68 MET C C 1
ATOM 3069 O O . MET C 1 49 ? -9.025 11.925 -2.042 1.00 17.57 68 MET C O 1
ATOM 3074 N N . LEU C 1 50 ? -8.981 10.552 -3.831 1.00 18.45 69 LEU C N 1
ATOM 3075 C CA . LEU C 1 50 ? -10.430 10.629 -4.034 1.00 19.63 69 LEU C CA 1
ATOM 3076 C C . LEU C 1 50 ? -11.253 9.995 -2.906 1.00 20.39 69 LEU C C 1
ATOM 3077 O O . LEU C 1 50 ? -12.283 10.545 -2.488 1.00 20.95 69 LEU C O 1
ATOM 3082 N N . LEU C 1 51 ? -10.787 8.863 -2.391 1.00 19.42 70 LEU C N 1
ATOM 3083 C CA . LEU C 1 51 ? -11.463 8.240 -1.256 1.00 20.80 70 LEU C CA 1
ATOM 3084 C C . LEU C 1 51 ? -11.462 9.116 -0.012 1.00 22.58 70 LEU C C 1
ATOM 3085 O O . LEU C 1 51 ? -12.493 9.242 0.656 1.00 25.25 70 LEU C O 1
ATOM 3090 N N . LYS C 1 52 ? -10.322 9.751 0.270 1.00 21.79 71 LYS C N 1
ATOM 3091 C CA . LYS C 1 52 ? -10.228 10.735 1.347 1.00 22.69 71 LYS C CA 1
ATOM 3092 C C . LYS C 1 52 ? -11.211 11.886 1.146 1.00 22.61 71 LYS C C 1
ATOM 3093 O O . LYS C 1 52 ? -11.895 12.283 2.085 1.00 24.90 71 LYS C O 1
ATOM 3099 N N . LEU C 1 53 ? -11.300 12.399 -0.083 1.00 21.81 72 LEU C N 1
ATOM 3100 C CA . LEU C 1 53 ? -12.269 13.449 -0.404 1.00 20.99 72 LEU C CA 1
ATOM 3101 C C . LEU C 1 53 ? -13.686 13.033 -0.040 1.00 21.86 72 LEU C C 1
ATOM 3102 O O . LEU C 1 53 ? -14.415 13.803 0.580 1.00 22.17 72 LEU C O 1
ATOM 3107 N N . PHE C 1 54 ? -14.033 11.808 -0.416 1.00 22.75 73 PHE C N 1
ATOM 3108 C CA . PHE C 1 54 ? -15.383 11.277 -0.193 1.00 24.24 73 PHE C CA 1
ATOM 3109 C C . PHE C 1 54 ? -15.683 11.036 1.293 1.00 27.63 73 PHE C C 1
ATOM 3110 O O . PHE C 1 54 ? -16.841 11.108 1.710 1.00 31.42 73 PHE C O 1
ATOM 3118 N N . ILE C 1 55 ? -14.645 10.756 2.091 1.00 27.40 74 ILE C N 1
ATOM 3119 C CA . ILE C 1 55 ? -14.806 10.598 3.548 1.00 27.37 74 ILE C CA 1
ATOM 3120 C C . ILE C 1 55 ? -14.982 11.977 4.197 1.00 26.23 74 ILE C C 1
ATOM 3121 O O . ILE C 1 55 ? -15.895 12.174 5.019 1.00 30.75 74 ILE C O 1
ATOM 3126 N N . GLU C 1 56 ? -14.128 12.927 3.810 1.00 24.32 75 GLU C N 1
ATOM 3127 C CA . GLU C 1 56 ? -14.145 14.289 4.363 1.00 29.30 75 GLU C CA 1
ATOM 3128 C C . GLU C 1 56 ? -15.404 15.070 3.989 1.00 29.88 75 GLU C C 1
ATOM 3129 O O . GLU C 1 56 ? -15.881 15.910 4.768 1.00 29.73 75 GLU C O 1
ATOM 3135 N N . HIS C 1 57 ? -15.906 14.812 2.782 1.00 28.81 76 HIS C N 1
ATOM 3136 C CA . HIS C 1 57 ? -17.059 15.507 2.237 1.00 28.16 76 HIS C CA 1
ATOM 3137 C C . HIS C 1 57 ? -17.894 14.543 1.397 1.00 29.61 76 HIS C C 1
ATOM 3138 O O . HIS C 1 57 ? -17.749 14.491 0.174 1.00 26.02 76 HIS C O 1
ATOM 3145 N N . PRO C 1 58 ? -18.782 13.766 2.052 1.00 29.96 77 PRO C N 1
ATOM 3146 C CA . PRO C 1 58 ? -19.521 12.727 1.317 1.00 27.68 77 PRO C CA 1
ATOM 3147 C C . PRO C 1 58 ? -20.376 13.225 0.144 1.00 25.48 77 PRO C C 1
ATOM 3148 O O . PRO C 1 58 ? -20.566 12.473 -0.814 1.00 28.71 77 PRO C O 1
ATOM 3152 N N . ASP C 1 59 ? -20.847 14.476 0.200 1.00 27.82 78 ASP C N 1
ATOM 3153 C CA . ASP C 1 59 ? -21.574 15.085 -0.930 1.00 25.22 78 ASP C CA 1
ATOM 3154 C C . ASP C 1 59 ? -20.720 15.291 -2.209 1.00 24.22 78 ASP C C 1
ATOM 3155 O O . ASP C 1 59 ? -21.262 15.517 -3.292 1.00 25.74 78 ASP C O 1
ATOM 3160 N N . MET C 1 60 ? -19.396 15.196 -2.086 1.00 20.71 79 MET C N 1
ATOM 3161 C CA . MET C 1 60 ? -18.537 15.244 -3.267 1.00 19.11 79 MET C CA 1
ATOM 3162 C C . MET C 1 60 ? -18.650 13.981 -4.102 1.00 17.38 79 MET C C 1
ATOM 3163 O O . MET C 1 60 ? -18.541 14.029 -5.328 1.00 20.41 79 MET C O 1
ATOM 3168 N N . LYS C 1 61 ? -18.893 12.849 -3.439 1.00 18.91 80 LYS C N 1
ATOM 3169 C CA . LYS C 1 61 ? -19.130 11.589 -4.144 1.00 19.77 80 LYS C CA 1
ATOM 3170 C C . LYS C 1 61 ? -20.363 11.710 -5.067 1.00 19.27 80 LYS C C 1
ATOM 3171 O O . LYS C 1 61 ? -20.365 11.177 -6.188 1.00 21.09 80 LYS C O 1
ATOM 3177 N N . ASP C 1 62 ? -21.357 12.486 -4.621 1.00 19.44 81 ASP C N 1
ATOM 3178 C CA . ASP C 1 62 ? -22.615 12.717 -5.363 1.00 20.78 81 ASP C CA 1
ATOM 3179 C C . ASP C 1 62 ? -22.408 13.367 -6.735 1.00 19.94 81 ASP C C 1
ATOM 3180 O O . ASP C 1 62 ? -23.276 13.294 -7.614 1.00 20.76 81 ASP C O 1
ATOM 3185 N N . LEU C 1 63 ? -21.257 14.002 -6.922 1.00 19.04 82 LEU C N 1
ATOM 3186 C CA . LEU C 1 63 ? -21.001 14.721 -8.173 1.00 17.54 82 LEU C CA 1
ATOM 3187 C C . LEU C 1 63 ? -20.558 13.801 -9.305 1.00 16.25 82 LEU C C 1
ATOM 3188 O O . LEU C 1 63 ? -20.538 14.196 -10.463 1.00 16.96 82 LEU C O 1
ATOM 3193 N N . PHE C 1 64 ? -20.205 12.574 -8.943 1.00 17.42 83 PHE C N 1
ATOM 3194 C CA . PHE C 1 64 ? -19.922 11.523 -9.888 1.00 19.40 83 PHE C CA 1
ATOM 3195 C C . PHE C 1 64 ? -21.103 10.528 -9.829 1.00 22.58 83 PHE C C 1
ATOM 3196 O O . PHE C 1 64 ? -21.091 9.606 -9.002 1.00 21.93 83 PHE C O 1
ATOM 3204 N N . PRO C 1 65 ? -22.126 10.702 -10.696 1.00 24.12 84 PRO C N 1
ATOM 3205 C CA . PRO C 1 65 ? -23.288 9.782 -10.667 1.00 25.17 84 PRO C CA 1
ATOM 3206 C C . PRO C 1 65 ? -22.946 8.277 -10.740 1.00 25.67 84 PRO C C 1
ATOM 3207 O O . PRO C 1 65 ? -23.638 7.460 -10.125 1.00 24.49 84 PRO C O 1
ATOM 3211 N N . LYS C 1 66 ? -21.861 7.930 -11.438 1.00 24.62 85 LYS C N 1
ATOM 3212 C CA . LYS C 1 66 ? -21.421 6.541 -11.565 1.00 24.29 85 LYS C CA 1
ATOM 3213 C C . LYS C 1 66 ? -21.045 5.892 -10.219 1.00 25.35 85 LYS C C 1
ATOM 3214 O O . LYS C 1 66 ? -20.983 4.663 -10.117 1.00 28.92 85 LYS C O 1
ATOM 3220 N N . PHE C 1 67 ? -20.809 6.713 -9.194 1.00 22.83 86 PHE C N 1
ATOM 3221 C CA . PHE C 1 67 ? -20.369 6.200 -7.879 1.00 21.84 86 PHE C CA 1
ATOM 3222 C C . PHE C 1 67 ? -21.478 6.097 -6.832 1.00 26.07 86 PHE C C 1
ATOM 3223 O O . PHE C 1 67 ? -21.200 5.747 -5.679 1.00 27.68 86 PHE C O 1
ATOM 3231 N N . LYS C 1 68 ? -22.723 6.386 -7.227 1.00 31.23 87 LYS C N 1
ATOM 3232 C CA . LYS C 1 68 ? -23.879 6.337 -6.309 1.00 34.27 87 LYS C CA 1
ATOM 3233 C C . LYS C 1 68 ? -23.975 4.967 -5.640 1.00 33.63 87 LYS C C 1
ATOM 3234 O O . LYS C 1 68 ? -23.923 3.922 -6.318 1.00 33.47 87 LYS C O 1
ATOM 3240 N N . ALA C 1 69 ? -24.049 5.001 -4.305 1.00 30.90 88 ALA C N 1
ATOM 3241 C CA . ALA C 1 69 ? -24.180 3.807 -3.435 1.00 34.57 88 ALA C CA 1
ATOM 3242 C C . ALA C 1 69 ? -23.072 2.738 -3.573 1.00 35.41 88 ALA C C 1
ATOM 3243 O O . ALA C 1 69 ? -23.250 1.589 -3.155 1.00 37.51 88 ALA C O 1
ATOM 3245 N N . LYS C 1 70 ? -21.935 3.119 -4.152 1.00 33.50 89 LYS C N 1
ATOM 3246 C CA . LYS C 1 70 ? -20.764 2.246 -4.180 1.00 29.32 89 LYS C CA 1
ATOM 3247 C C . LYS C 1 70 ? -19.972 2.483 -2.905 1.00 31.15 89 LYS C C 1
ATOM 3248 O O . LYS C 1 70 ? -19.678 3.635 -2.550 1.00 32.27 89 LYS C O 1
ATOM 3254 N N . THR C 1 71 ? -19.651 1.386 -2.217 1.00 30.37 90 THR C N 1
ATOM 3255 C CA . THR C 1 71 ? -18.822 1.406 -1.008 1.00 31.37 90 THR C CA 1
ATOM 3256 C C . THR C 1 71 ? -17.370 1.767 -1.374 1.00 31.40 90 THR C C 1
ATOM 3257 O O . THR C 1 71 ? -16.970 1.568 -2.531 1.00 29.93 90 THR C O 1
ATOM 3261 N N . PRO C 1 72 ? -16.577 2.299 -0.406 1.00 31.09 91 PRO C N 1
ATOM 3262 C CA . PRO C 1 72 ? -15.150 2.494 -0.690 1.00 29.37 91 PRO C CA 1
ATOM 3263 C C . PRO C 1 72 ? -14.443 1.238 -1.218 1.00 28.01 91 PRO C C 1
ATOM 3264 O O . PRO C 1 72 ? -13.627 1.352 -2.128 1.00 28.16 91 PRO C O 1
ATOM 3268 N N . ASP C 1 73 ? -14.781 0.061 -0.684 1.00 27.57 92 ASP C N 1
ATOM 3269 C CA . ASP C 1 73 ? -14.210 -1.201 -1.172 1.00 30.08 92 ASP C CA 1
ATOM 3270 C C . ASP C 1 73 ? -14.669 -1.544 -2.600 1.00 28.83 92 ASP C C 1
ATOM 3271 O O . ASP C 1 73 ? -13.885 -2.084 -3.398 1.00 29.47 92 ASP C O 1
ATOM 3276 N N . GLN C 1 74 ? -15.918 -1.207 -2.930 1.00 27.93 93 GLN C N 1
ATOM 3277 C CA . GLN C 1 74 ? -16.413 -1.363 -4.305 1.00 26.58 93 GLN C CA 1
ATOM 3278 C C . GLN C 1 74 ? -15.730 -0.381 -5.253 1.00 25.28 93 GLN C C 1
ATOM 3279 O O . GLN C 1 74 ? -15.337 -0.767 -6.355 1.00 25.84 93 GLN C O 1
ATOM 3285 N N . LEU C 1 75 ? -15.567 0.872 -4.811 1.00 21.26 94 LEU C N 1
ATOM 3286 C CA . LEU C 1 75 ? -14.897 1.893 -5.631 1.00 21.49 94 LEU C CA 1
ATOM 3287 C C . LEU C 1 75 ? -13.468 1.481 -5.956 1.00 21.29 94 LEU C C 1
ATOM 3288 O O . LEU C 1 75 ? -13.025 1.631 -7.086 1.00 21.42 94 LEU C O 1
ATOM 3293 N N . ARG C 1 76 ? -12.764 0.899 -4.985 1.00 23.29 95 ARG C N 1
ATOM 3294 C CA . ARG C 1 76 ? -11.396 0.434 -5.229 1.00 26.22 95 ARG C CA 1
ATOM 3295 C C . ARG C 1 76 ? -11.280 -0.603 -6.363 1.00 27.21 95 ARG C C 1
ATOM 3296 O O . ARG C 1 76 ? -10.232 -0.688 -7.017 1.00 32.09 95 ARG C O 1
ATOM 3304 N N . ASN C 1 77 ? -12.348 -1.371 -6.595 1.00 27.67 96 ASN C N 1
ATOM 3305 C CA . ASN C 1 77 ? -12.384 -2.364 -7.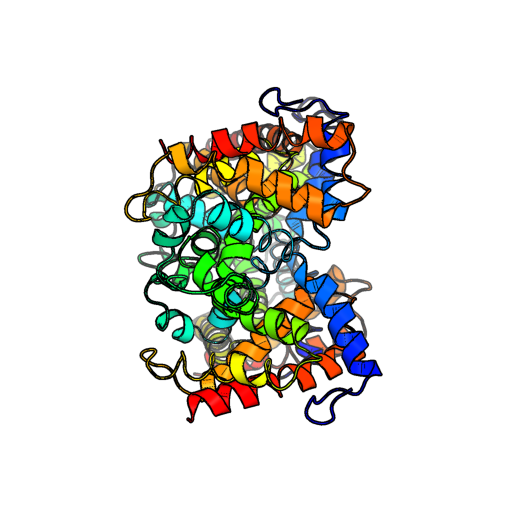684 1.00 29.47 96 ASN C CA 1
ATOM 3306 C C . ASN C 1 77 ? -13.118 -1.876 -8.945 1.00 29.62 96 ASN C C 1
ATOM 3307 O O . ASN C 1 77 ? -13.298 -2.644 -9.903 1.00 29.38 96 ASN C O 1
ATOM 3312 N N . ASP C 1 78 ? -13.528 -0.606 -8.950 1.00 23.67 97 ASP C N 1
ATOM 3313 C CA . ASP C 1 78 ? -14.362 -0.060 -10.023 1.00 17.32 97 ASP C CA 1
ATOM 3314 C C . ASP C 1 78 ? -13.545 0.633 -11.135 1.00 17.01 97 ASP C C 1
ATOM 3315 O O . ASP C 1 78 ? -12.749 1.546 -10.878 1.00 16.30 97 ASP C O 1
ATOM 3320 N N A GLU C 1 79 ? -13.738 0.166 -12.356 0.60 16.99 98 GLU C N 1
ATOM 3321 N N B GLU C 1 79 ? -13.748 0.160 -12.363 0.40 16.70 98 GLU C N 1
ATOM 3322 C CA A GLU C 1 79 ? -13.039 0.702 -13.523 0.60 16.78 98 GLU C CA 1
ATOM 3323 C CA B GLU C 1 79 ? -13.095 0.694 -13.571 0.40 16.23 98 GLU C CA 1
ATOM 3324 C C A GLU C 1 79 ? -13.234 2.228 -13.689 0.60 16.35 98 GLU C C 1
ATOM 3325 C C B GLU C 1 79 ? -13.248 2.212 -13.728 0.40 16.32 98 GLU C C 1
ATOM 3326 O O A GLU C 1 79 ? -12.248 2.971 -13.885 0.60 16.19 98 GLU C O 1
ATOM 3327 O O B GLU C 1 79 ? -12.256 2.926 -13.964 0.40 16.69 98 GLU C O 1
ATOM 3338 N N . SER C 1 80 ? -14.481 2.697 -13.564 1.00 16.70 99 SER C N 1
ATOM 3339 C CA . SER C 1 80 ? -14.784 4.141 -13.654 1.00 16.60 99 SER C CA 1
ATOM 3340 C C . SER C 1 80 ? -14.107 4.930 -12.539 1.00 14.67 99 SER C C 1
ATOM 3341 O O . SER C 1 80 ? -13.688 6.060 -12.754 1.00 14.01 99 SER C O 1
ATOM 3344 N N . PHE C 1 81 ? -13.995 4.329 -11.355 1.00 14.96 100 PHE C N 1
ATOM 3345 C CA . PHE C 1 81 ? -13.287 4.995 -10.265 1.00 13.77 100 PHE C CA 1
ATOM 3346 C C . PHE C 1 81 ? -11.795 5.159 -10.565 1.00 12.42 100 PHE C C 1
ATOM 3347 O O . PHE C 1 81 ? -11.237 6.232 -10.316 1.00 11.94 100 PHE C O 1
ATOM 3355 N N . GLU C 1 82 ? -11.158 4.129 -11.117 1.00 12.87 101 GLU C N 1
ATOM 3356 C CA . GLU C 1 82 ? -9.751 4.269 -11.510 1.00 12.40 101 GLU C CA 1
ATOM 3357 C C . GLU C 1 82 ? -9.576 5.365 -12.584 1.00 12.88 101 GLU C C 1
ATOM 3358 O O . GLU C 1 82 ? -8.628 6.163 -12.516 1.00 13.72 101 GLU C O 1
ATOM 3364 N N . GLU C 1 83 ? -10.500 5.441 -13.539 1.00 12.48 102 GLU C N 1
ATOM 3365 C CA . GLU C 1 83 ? -10.416 6.510 -14.537 1.00 11.06 102 GLU C CA 1
ATOM 3366 C C . GLU C 1 83 ? -10.452 7.875 -13.855 1.00 11.61 102 GLU C C 1
ATOM 3367 O O . GLU C 1 83 ? -9.628 8.740 -14.179 1.00 11.82 102 GLU C O 1
ATOM 3373 N N . ALA C 1 84 ? -11.390 8.054 -12.914 1.00 11.06 103 ALA C N 1
ATOM 3374 C CA . ALA C 1 84 ? -11.539 9.342 -12.228 1.00 10.68 103 ALA C CA 1
ATOM 3375 C C . ALA C 1 84 ? -10.310 9.636 -11.360 1.00 10.91 103 ALA C C 1
ATOM 3376 O O . ALA C 1 84 ? -9.894 10.791 -11.247 1.00 11.25 103 ALA C O 1
ATOM 3378 N N . ALA C 1 85 ? -9.750 8.596 -10.734 1.00 11.23 104 ALA C N 1
ATOM 3379 C CA . ALA C 1 85 ? -8.558 8.786 -9.865 1.00 10.82 104 ALA C CA 1
ATOM 3380 C C . ALA C 1 85 ? -7.385 9.275 -10.684 1.00 9.92 104 ALA C C 1
ATOM 3381 O O . ALA C 1 85 ? -6.689 10.221 -10.283 1.00 10.99 104 ALA C O 1
ATOM 3383 N N . LEU C 1 86 ? -7.192 8.658 -11.841 1.00 10.54 105 LEU C N 1
ATOM 3384 C CA . LEU C 1 86 ? -6.125 9.072 -12.763 1.00 9.47 105 LEU C CA 1
ATOM 3385 C C . LEU C 1 86 ? -6.377 10.480 -13.294 1.00 9.81 105 LEU C C 1
ATOM 3386 O O . LEU C 1 86 ? -5.436 11.282 -13.381 1.00 11.03 105 LEU C O 1
ATOM 3391 N N . ALA C 1 87 ? -7.625 10.795 -13.630 1.00 10.07 106 ALA C N 1
ATOM 3392 C CA . ALA C 1 87 ? -7.940 12.142 -14.132 1.00 9.07 106 ALA C CA 1
ATOM 3393 C C . ALA C 1 87 ? -7.607 13.211 -13.101 1.00 9.38 106 ALA C C 1
ATOM 3394 O O . ALA C 1 87 ? -7.214 14.321 -13.449 1.00 10.81 106 ALA C O 1
ATOM 3396 N N . HIS C 1 88 ? -7.789 12.856 -11.830 1.00 9.34 107 HIS C N 1
ATOM 3397 C CA . HIS C 1 88 ? -7.636 13.822 -10.743 1.00 9.14 107 HIS C CA 1
ATOM 3398 C C . HIS C 1 88 ? -6.217 14.026 -10.267 1.00 10.71 107 HIS C C 1
ATOM 3399 O O . HIS C 1 88 ? -5.866 15.145 -9.891 1.00 11.55 107 HIS C O 1
ATOM 3406 N N . ILE C 1 89 ? -5.410 12.962 -10.285 1.00 10.45 108 ILE C N 1
ATOM 3407 C CA . ILE C 1 89 ? -4.015 13.092 -9.854 1.00 11.56 108 ILE C CA 1
ATOM 3408 C C . ILE C 1 89 ? -3.108 13.616 -10.980 1.00 11.22 108 ILE C C 1
ATOM 3409 O O . ILE C 1 89 ? -2.110 14.301 -10.710 1.00 10.74 108 ILE C O 1
ATOM 3414 N N . THR C 1 90 ? -3.475 13.329 -12.228 1.00 10.73 109 THR C N 1
ATOM 3415 C CA . THR C 1 90 ? -2.574 13.613 -13.352 1.00 10.40 109 THR C CA 1
ATOM 3416 C C . THR C 1 90 ? -2.228 15.118 -13.521 1.00 9.29 109 THR C C 1
ATOM 3417 O O . THR C 1 90 ? -1.055 15.416 -13.765 1.00 9.66 109 THR C O 1
ATOM 3421 N N . PRO C 1 91 ? -3.191 16.050 -13.315 1.00 9.48 110 PRO C N 1
ATOM 3422 C CA . PRO C 1 91 ? -2.826 17.471 -13.474 1.00 9.90 110 PRO C CA 1
ATOM 3423 C C . PRO C 1 91 ? -1.811 17.973 -12.442 1.00 9.76 110 PRO C C 1
ATOM 3424 O O . PRO C 1 91 ? -1.067 18.919 -12.717 1.00 10.00 110 PRO C O 1
ATOM 3428 N N . TYR C 1 92 ? -1.745 17.329 -11.278 1.00 8.94 111 TYR C N 1
ATOM 3429 C CA . TYR C 1 92 ? -0.710 17.701 -10.323 1.00 8.59 111 TYR C CA 1
ATOM 3430 C C . TYR C 1 92 ? 0.647 17.235 -10.822 1.00 8.80 111 TYR C C 1
ATOM 3431 O O . TYR C 1 92 ? 1.648 17.951 -10.681 1.00 9.09 111 TYR C O 1
ATOM 3440 N N . ASP C 1 93 ? 0.688 16.020 -11.395 1.00 8.50 112 ASP C N 1
ATOM 3441 C CA . ASP C 1 93 ? 1.910 15.540 -12.045 1.00 8.60 112 ASP C CA 1
ATOM 3442 C C . ASP C 1 93 ? 2.352 16.451 -13.186 1.00 8.78 112 ASP C C 1
ATOM 3443 O O . ASP C 1 93 ? 3.525 16.824 -13.257 1.00 8.77 112 ASP C O 1
ATOM 3448 N N . GLN C 1 94 ? 1.392 16.857 -14.018 1.00 8.91 113 GLN C N 1
ATOM 3449 C CA . GLN C 1 94 ? 1.672 17.787 -15.112 1.00 9.63 113 GLN C CA 1
ATOM 3450 C C . GLN C 1 94 ? 2.222 19.111 -14.580 1.00 9.10 113 GLN C C 1
ATOM 3451 O O . GLN C 1 94 ? 3.200 19.637 -15.115 1.00 9.49 113 GLN C O 1
ATOM 3457 N N . ALA C 1 95 ? 1.628 19.593 -13.498 1.00 8.72 114 ALA C N 1
ATOM 3458 C CA . ALA C 1 95 ? 2.059 20.842 -12.891 1.00 8.27 114 ALA C CA 1
ATOM 3459 C C . ALA C 1 95 ? 3.534 20.765 -12.467 1.00 8.87 114 ALA C C 1
ATOM 3460 O O . ALA C 1 95 ? 4.306 21.705 -12.716 1.00 9.54 114 ALA C O 1
ATOM 3462 N N . VAL C 1 96 ? 3.934 19.664 -11.822 1.00 8.14 115 VAL C N 1
ATOM 3463 C CA . VAL C 1 96 ? 5.361 19.535 -11.451 1.00 8.73 115 VAL C CA 1
ATOM 3464 C C . VAL C 1 96 ? 6.245 19.564 -12.701 1.00 10.27 115 VAL C C 1
ATOM 3465 O O . VAL C 1 96 ? 7.288 20.219 -12.718 1.00 12.19 115 VAL C O 1
ATOM 3469 N N . GLN C 1 97 ? 5.820 18.861 -13.753 1.00 9.66 116 GLN C N 1
ATOM 3470 C CA . GLN C 1 97 ? 6.609 18.837 -14.992 1.00 10.95 116 GLN C CA 1
ATOM 3471 C C . GLN C 1 97 ? 6.707 20.222 -15.629 1.00 11.90 116 GLN C C 1
ATOM 3472 O O . GLN C 1 97 ? 7.697 20.505 -16.311 1.00 13.27 116 GLN C O 1
ATOM 3478 N N . ASP C 1 98 ? 5.673 21.045 -15.418 1.00 11.55 117 ASP C N 1
ATOM 3479 C CA . ASP C 1 98 ? 5.595 22.420 -15.932 1.00 12.84 117 ASP C CA 1
ATOM 3480 C C . ASP C 1 98 ? 6.303 23.452 -15.036 1.00 12.56 117 ASP C C 1
ATOM 3481 O O . ASP C 1 98 ? 6.177 24.661 -15.301 1.00 13.06 117 ASP C O 1
ATOM 3486 N N . SER C 1 99 ? 7.013 23.009 -13.984 1.00 12.75 118 SER C N 1
ATOM 3487 C CA . SER C 1 99 ? 7.622 23.935 -12.994 1.00 13.34 118 SER C CA 1
ATOM 3488 C C . SER C 1 99 ? 8.523 24.992 -13.609 1.00 13.52 118 SER C C 1
ATOM 3489 O O . SER C 1 99 ? 8.653 26.071 -13.048 1.00 14.25 118 SER C O 1
ATOM 3492 N N . ASP C 1 100 ? 9.136 24.645 -14.748 1.00 14.41 119 ASP C N 1
ATOM 3493 C CA . ASP C 1 100 ? 10.065 25.511 -15.487 1.00 16.35 119 ASP C CA 1
ATOM 3494 C C . ASP C 1 100 ? 9.421 26.587 -16.371 1.00 15.35 119 ASP C C 1
ATOM 3495 O O . ASP C 1 100 ? 10.128 27.410 -16.940 1.00 19.13 119 ASP C O 1
ATOM 3500 N N . ASN C 1 101 ? 8.093 26.554 -16.511 1.00 11.33 120 ASN C N 1
ATOM 3501 C CA . ASN C 1 101 ? 7.385 27.502 -17.352 1.00 11.88 120 ASN C CA 1
ATOM 3502 C C . ASN C 1 101 ? 6.036 27.870 -16.732 1.00 10.76 120 ASN C C 1
ATOM 3503 O O . ASN C 1 101 ? 5.038 27.146 -16.867 1.00 11.28 120 ASN C O 1
ATOM 3508 N N . VAL C 1 102 ? 6.014 29.017 -16.055 1.00 10.99 121 VAL C N 1
ATOM 3509 C CA . VAL C 1 102 ? 4.814 29.469 -15.358 1.00 11.90 121 VAL C CA 1
ATOM 3510 C C . VAL C 1 102 ? 3.652 29.684 -16.316 1.00 12.68 121 VAL C C 1
ATOM 3511 O O . VAL C 1 102 ? 2.510 29.415 -15.965 1.00 12.34 121 VAL C O 1
ATOM 3515 N N . ASP C 1 103 ? 3.932 30.158 -17.531 1.00 12.48 122 ASP C N 1
ATOM 3516 C CA . ASP C 1 103 ? 2.841 30.387 -18.472 1.00 13.18 122 ASP C CA 1
ATOM 3517 C C . ASP C 1 103 ? 2.145 29.093 -18.863 1.00 12.37 122 ASP C C 1
ATOM 3518 O O . ASP C 1 103 ? 0.911 29.029 -18.846 1.00 12.80 122 ASP C O 1
ATOM 3523 N N . ILE C 1 104 ? 2.933 28.056 -19.139 1.00 12.36 123 ILE C N 1
ATOM 3524 C CA . ILE C 1 104 ? 2.367 26.734 -19.473 1.00 12.55 123 ILE C CA 1
ATOM 3525 C C . ILE C 1 104 ? 1.657 26.136 -18.239 1.00 11.58 123 ILE C C 1
ATOM 3526 O O . ILE C 1 104 ? 0.534 25.603 -18.342 1.00 11.96 123 ILE C O 1
ATOM 3531 N N . LEU C 1 105 ? 2.293 26.285 -17.078 1.00 10.57 124 LEU C N 1
ATOM 3532 C CA . LEU C 1 105 ? 1.753 25.798 -15.798 1.00 11.53 124 LEU C CA 1
ATOM 3533 C C . LEU C 1 105 ? 0.361 26.385 -15.548 1.00 11.48 124 LEU C C 1
ATOM 3534 O O . LEU C 1 105 ? -0.607 25.656 -15.271 1.00 11.11 124 LEU C O 1
ATOM 3539 N N . LEU C 1 106 ? 0.247 27.706 -15.677 1.00 11.73 125 LEU C N 1
ATOM 3540 C CA . LEU C 1 106 ? -1.023 28.402 -15.508 1.00 13.85 125 LEU C CA 1
ATOM 3541 C C . LEU C 1 106 ? -2.084 28.019 -16.524 1.00 13.30 125 LEU C C 1
ATOM 3542 O O . LEU C 1 106 ? -3.241 27.796 -16.151 1.00 13.78 125 LEU C O 1
ATOM 3547 N N . THR C 1 107 ? -1.697 27.949 -17.801 1.00 12.31 126 THR C N 1
ATOM 3548 C CA . THR C 1 107 ? -2.633 27.560 -18.847 1.00 13.69 126 THR C CA 1
ATOM 3549 C C . THR C 1 107 ? -3.241 26.192 -18.532 1.00 12.24 126 THR C C 1
ATOM 3550 O O . THR C 1 107 ? -4.459 26.023 -18.621 1.00 12.01 126 THR C O 1
ATOM 3554 N N . ASN C 1 108 ? -2.396 25.233 -18.149 1.00 11.17 127 ASN C N 1
ATOM 3555 C CA . ASN C 1 108 ? -2.881 23.862 -17.913 1.00 11.25 127 ASN C CA 1
ATOM 3556 C C . ASN C 1 108 ? -3.753 23.798 -16.650 1.00 10.68 127 ASN C C 1
ATOM 3557 O O . ASN C 1 108 ? -4.817 23.172 -16.652 1.00 11.01 127 ASN C O 1
ATOM 3562 N N . LEU C 1 109 ? -3.347 24.497 -15.587 1.00 10.48 128 LEU C N 1
ATOM 3563 C CA . LEU C 1 109 ? -4.164 24.489 -14.367 1.00 10.59 128 LEU C CA 1
ATOM 3564 C C . LEU C 1 109 ? -5.502 25.203 -14.554 1.00 11.13 128 LEU C C 1
ATOM 3565 O O . LEU C 1 109 ? -6.540 24.720 -14.080 1.00 11.10 128 LEU C O 1
ATOM 3570 N N . LYS C 1 110 ? -5.499 26.339 -15.257 1.00 10.22 129 LYS C N 1
ATOM 3571 C CA . LYS C 1 110 ? -6.754 27.046 -15.487 1.00 11.10 129 LYS C CA 1
ATOM 3572 C C . LYS C 1 110 ? -7.707 26.195 -16.339 1.00 10.90 129 LYS C C 1
ATOM 3573 O O . LYS C 1 110 ? -8.919 26.216 -16.104 1.00 12.14 129 LYS C O 1
ATOM 3579 N N . ARG C 1 111 ? -7.170 25.450 -17.315 1.00 11.13 130 ARG C N 1
ATOM 3580 C CA . ARG C 1 111 ? -8.011 24.534 -18.109 1.00 11.45 130 ARG C CA 1
ATOM 3581 C C . ARG C 1 111 ? -8.711 23.507 -17.216 1.00 11.37 130 ARG C C 1
ATOM 3582 O O . ARG C 1 111 ? -9.912 23.250 -17.401 1.00 11.83 130 ARG C O 1
ATOM 3590 N N . VAL C 1 112 ? -7.987 22.944 -16.247 1.00 10.94 131 VAL C N 1
ATOM 3591 C CA . VAL C 1 112 ? -8.603 22.019 -15.273 1.00 10.63 131 VAL C CA 1
ATOM 3592 C C . VAL C 1 112 ? -9.821 22.669 -14.609 1.00 10.93 131 VAL C C 1
ATOM 3593 O O . VAL C 1 112 ? -10.915 22.086 -14.593 1.00 12.11 131 VAL C O 1
ATOM 3597 N N . GLY C 1 113 ? -9.660 23.901 -14.122 1.00 10.84 132 GLY C N 1
ATOM 3598 C CA . GLY C 1 113 ? -10.775 24.595 -13.487 1.00 12.76 132 GLY C CA 1
ATOM 3599 C C . GLY C 1 113 ? -11.936 24.783 -14.447 1.00 12.51 132 GLY C C 1
ATOM 3600 O O . GLY C 1 113 ? -13.094 24.513 -14.091 1.00 12.85 132 GLY C O 1
ATOM 3601 N N . ARG C 1 114 ? -11.624 25.246 -15.663 1.00 11.98 133 ARG C N 1
ATOM 3602 C CA . ARG C 1 114 ? -12.667 25.508 -16.660 1.00 14.40 133 ARG C CA 1
ATOM 3603 C C . ARG C 1 114 ? -13.455 24.240 -17.001 1.00 14.42 133 ARG C C 1
ATOM 3604 O O . ARG C 1 114 ? -14.669 24.316 -17.246 1.00 17.52 133 ARG C O 1
ATOM 3612 N N . GLN C 1 115 ? -12.788 23.085 -16.952 1.00 14.01 134 GLN C N 1
ATOM 3613 C CA . GLN C 1 115 ? -13.430 21.810 -17.283 1.00 14.15 134 GLN C CA 1
ATOM 3614 C C . GLN C 1 115 ? -14.500 21.400 -16.265 1.00 15.59 134 GLN C C 1
ATOM 3615 O O . GLN C 1 115 ? -15.312 20.518 -16.543 1.00 20.17 134 GLN C O 1
ATOM 3621 N N . HIS C 1 116 ? -14.534 22.069 -15.116 1.00 13.29 135 HIS C N 1
ATOM 3622 C CA . HIS C 1 116 ? -15.577 21.799 -14.117 1.00 13.98 135 HIS C CA 1
ATOM 3623 C C . HIS C 1 116 ? -16.833 22.651 -14.279 1.00 14.02 135 HIS C C 1
ATOM 3624 O O . HIS C 1 116 ? -17.809 22.426 -13.572 1.00 14.80 135 HIS C O 1
ATOM 3631 N N . LYS C 1 117 ? -16.810 23.610 -15.208 1.00 16.09 136 LYS C N 1
ATOM 3632 C CA . LYS C 1 117 ? -17.945 24.526 -15.375 1.00 17.34 136 LYS C CA 1
ATOM 3633 C C . LYS C 1 117 ? -19.233 23.807 -15.764 1.00 19.10 136 LYS C C 1
ATOM 3634 O O . LYS C 1 117 ? -20.323 24.274 -15.433 1.00 23.25 136 LYS C O 1
ATOM 3640 N N . THR C 1 118 ? -19.099 22.680 -16.461 1.00 20.03 137 THR C N 1
ATOM 3641 C CA . THR C 1 118 ? -20.253 21.908 -16.928 1.00 22.78 137 THR C CA 1
ATOM 3642 C C . THR C 1 118 ? -20.731 20.881 -15.910 1.00 20.31 137 THR C C 1
ATOM 3643 O O . THR C 1 118 ? -21.779 20.259 -16.111 1.00 23.70 137 THR C O 1
ATOM 3647 N N . VAL C 1 119 ? -19.961 20.674 -14.842 1.00 17.07 138 VAL C N 1
ATOM 3648 C CA . VAL C 1 119 ? -20.303 19.665 -13.838 1.00 17.15 138 VAL C CA 1
ATOM 3649 C C . VAL C 1 119 ? -21.498 20.128 -12.997 1.00 16.84 138 VAL C C 1
ATOM 3650 O O . VAL C 1 119 ? -21.397 21.113 -12.270 1.00 17.49 138 VAL C O 1
ATOM 3654 N N . PRO C 1 120 ? -22.642 19.423 -13.102 1.00 17.60 139 PRO C N 1
ATOM 3655 C CA . PRO C 1 120 ? -23.807 19.836 -12.321 1.00 18.20 139 PRO C CA 1
ATOM 3656 C C . PRO C 1 120 ? -23.514 19.887 -10.821 1.00 17.35 139 PRO C C 1
ATOM 3657 O O . PRO C 1 120 ? -22.896 18.972 -10.275 1.00 19.88 139 PRO C O 1
ATOM 3661 N N . GLY C 1 121 ? -23.898 20.990 -10.190 1.00 15.85 140 GLY C N 1
ATOM 3662 C CA . GLY C 1 121 ? -23.733 21.169 -8.760 1.00 16.34 140 GLY C CA 1
ATOM 3663 C C . GLY C 1 121 ? -22.377 21.652 -8.298 1.00 16.54 140 GLY C C 1
ATOM 3664 O O . GLY C 1 121 ? -22.170 21.837 -7.102 1.00 17.80 140 GLY C O 1
ATOM 3665 N N . PHE C 1 122 ? -21.456 21.860 -9.231 1.00 16.45 141 PHE C N 1
ATOM 3666 C CA . PHE C 1 122 ? -20.108 22.258 -8.846 1.00 15.12 141 PHE C CA 1
ATOM 3667 C C . PHE C 1 122 ? -20.068 23.688 -8.326 1.00 15.96 141 PHE C C 1
ATOM 3668 O O . PHE C 1 122 ? -20.767 24.563 -8.838 1.00 18.70 141 PHE C O 1
ATOM 3676 N N . GLN C 1 123 ? -19.253 23.905 -7.299 1.00 16.49 142 GLN C N 1
ATOM 3677 C CA . GLN C 1 123 ? -19.047 25.239 -6.717 1.00 19.53 142 GLN C CA 1
ATOM 3678 C C . GLN C 1 123 ? -17.551 25.483 -6.662 1.00 18.37 142 GLN C C 1
ATOM 3679 O O . GLN C 1 123 ? -16.795 24.540 -6.436 1.00 17.74 142 GLN C O 1
ATOM 3685 N N . GLU C 1 124 ? -17.140 26.737 -6.856 1.00 18.38 143 GLU C N 1
ATOM 3686 C CA . GLU C 1 124 ? -15.713 27.105 -6.893 1.00 19.22 143 GLU C CA 1
ATOM 3687 C C . GLU C 1 124 ? -14.986 26.720 -5.599 1.00 18.33 143 GLU C C 1
ATOM 3688 O O . GLU C 1 124 ? -13.806 26.373 -5.627 1.00 19.11 143 GLU C O 1
ATOM 3694 N N . SER C 1 125 ? -15.707 26.770 -4.480 1.00 17.40 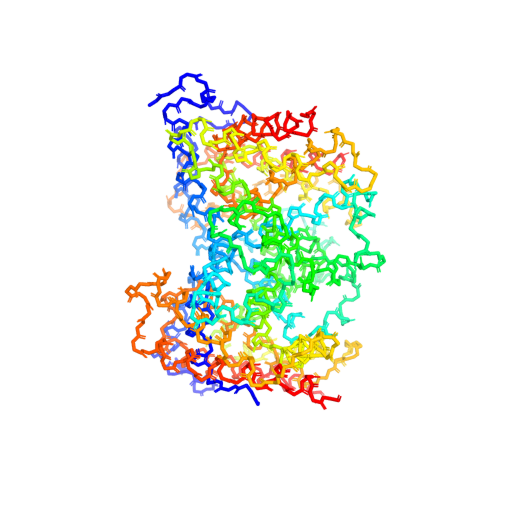144 SER C N 1
ATOM 3695 C CA . SER C 1 125 ? -15.142 26.461 -3.172 1.00 19.03 144 SER C CA 1
ATOM 3696 C C . SER C 1 125 ? -14.753 25.005 -3.021 1.00 17.99 144 SER C C 1
ATOM 3697 O O . SER C 1 125 ? -14.026 24.667 -2.092 1.00 21.44 144 SER C O 1
ATOM 3700 N N . TYR C 1 126 ? -15.214 24.141 -3.933 1.00 16.51 145 TYR C N 1
ATOM 3701 C CA . TYR C 1 126 ? -14.896 22.710 -3.828 1.00 15.18 145 TYR C CA 1
ATOM 3702 C C . TYR C 1 126 ? -13.438 22.358 -4.142 1.00 15.55 145 TYR C C 1
ATOM 3703 O O . TYR C 1 126 ? -12.924 21.397 -3.590 1.00 15.88 145 TYR C O 1
ATOM 3712 N N . PHE C 1 127 ? -12.779 23.106 -5.027 1.00 15.16 146 PHE C N 1
ATOM 3713 C CA . PHE C 1 127 ? -11.407 22.732 -5.390 1.00 14.56 146 PHE C CA 1
ATOM 3714 C C . PHE C 1 127 ? -10.467 22.640 -4.183 1.00 15.96 146 PHE C C 1
ATOM 3715 O O . PHE C 1 127 ? -9.648 21.714 -4.096 1.00 15.45 146 PHE C O 1
ATOM 3723 N N . GLU C 1 128 ? -10.607 23.595 -3.256 1.00 17.82 147 GLU C N 1
ATOM 3724 C CA . GLU C 1 128 ? -9.744 23.666 -2.076 1.00 19.24 147 GLU C CA 1
ATOM 3725 C C . GLU C 1 128 ? -9.843 22.399 -1.212 1.00 19.04 147 GLU C C 1
ATOM 3726 O O . GLU C 1 128 ? -8.881 22.038 -0.535 1.00 19.83 147 GLU C O 1
ATOM 3732 N N . ARG C 1 129 ? -10.981 21.703 -1.275 1.00 16.52 148 ARG C N 1
ATOM 3733 C CA . ARG C 1 129 ? -11.177 20.436 -0.549 1.00 17.34 148 ARG C CA 1
ATOM 3734 C C . ARG C 1 129 ? -10.196 19.341 -0.978 1.00 17.44 148 ARG C C 1
ATOM 3735 O O . ARG C 1 129 ? -9.861 18.463 -0.195 1.00 18.72 148 ARG C O 1
ATOM 3743 N N . MET C 1 130 ? -9.727 19.396 -2.224 1.00 16.77 149 MET C N 1
ATOM 3744 C CA . MET C 1 130 ? -8.752 18.424 -2.703 1.00 15.75 149 MET C CA 1
ATOM 3745 C C . MET C 1 130 ? -7.393 18.544 -2.030 1.00 14.40 149 MET C C 1
ATOM 3746 O O . MET C 1 130 ? -6.672 17.551 -1.959 1.00 14.99 149 MET C O 1
ATOM 3751 N N . GLU C 1 131 ? -7.059 19.733 -1.529 1.00 15.43 150 GLU C N 1
ATOM 3752 C CA . GLU C 1 131 ? -5.691 19.993 -1.036 1.00 15.25 150 GLU C CA 1
ATOM 3753 C C . GLU C 1 131 ? -5.317 19.031 0.078 1.00 15.69 150 GLU C C 1
ATOM 3754 O O . GLU C 1 131 ? -4.299 18.346 -0.012 1.00 16.24 150 GLU C O 1
ATOM 3760 N N . LYS C 1 132 ? -6.145 18.956 1.126 1.00 17.11 151 LYS C N 1
ATOM 3761 C CA . LYS C 1 132 ? -5.802 18.075 2.239 1.00 18.70 151 LYS C CA 1
ATOM 3762 C C . LYS C 1 132 ? -5.816 16.597 1.805 1.00 16.35 151 LYS C C 1
ATOM 3763 O O . LYS C 1 132 ? -5.140 15.756 2.396 1.00 18.16 151 LYS C O 1
ATOM 3769 N N . CYS C 1 133 ? -6.568 16.293 0.741 1.00 16.47 152 CYS C N 1
ATOM 3770 C CA . CYS C 1 133 ? -6.620 14.935 0.204 1.00 15.51 152 CYS C CA 1
ATOM 3771 C C . CYS C 1 133 ? -5.335 14.536 -0.526 1.00 13.71 152 CYS C C 1
ATOM 3772 O O . CYS C 1 133 ? -4.867 13.403 -0.383 1.00 13.68 152 CYS C O 1
ATOM 3775 N N . LEU C 1 134 ? -4.790 15.454 -1.331 1.00 12.16 153 LEU C N 1
ATOM 3776 C CA . LEU C 1 134 ? -3.485 15.241 -1.948 1.00 11.44 153 LEU C CA 1
ATOM 3777 C C . LEU C 1 134 ? -2.391 15.138 -0.866 1.00 12.02 153 LEU C C 1
ATOM 3778 O O . LEU C 1 134 ? -1.514 14.267 -0.961 1.00 12.14 153 LEU C O 1
ATOM 3783 N N . VAL C 1 135 ? -2.461 16.006 0.155 1.00 12.72 154 VAL C N 1
ATOM 3784 C CA . VAL C 1 135 ? -1.514 15.944 1.281 1.00 12.53 154 VAL C CA 1
ATOM 3785 C C . VAL C 1 135 ? -1.581 14.568 1.929 1.00 12.72 154 VAL C C 1
ATOM 3786 O O . VAL C 1 135 ? -0.538 13.952 2.164 1.00 13.76 154 VAL C O 1
ATOM 3790 N N . PHE C 1 136 ? -2.798 14.080 2.185 1.00 14.06 155 PHE C N 1
ATOM 3791 C CA . PHE C 1 136 ? -2.970 12.730 2.721 1.00 15.74 155 PHE C CA 1
ATOM 3792 C C . PHE C 1 136 ? -2.308 11.663 1.842 1.00 14.63 155 PHE C C 1
ATOM 3793 O O . PHE C 1 136 ? -1.621 10.787 2.357 1.00 16.26 155 PHE C O 1
ATOM 3801 N N . ALA C 1 137 ? -2.510 11.737 0.520 1.00 14.46 156 ALA C N 1
ATOM 3802 C CA . ALA C 1 137 ? -1.913 10.776 -0.409 1.00 13.79 156 ALA C CA 1
ATOM 3803 C C . ALA C 1 137 ? -0.387 10.852 -0.429 1.00 12.94 156 ALA C C 1
ATOM 3804 O O . ALA C 1 137 ? 0.293 9.836 -0.483 1.00 12.30 156 ALA C O 1
ATOM 3806 N N . LEU C 1 138 ? 0.145 12.068 -0.369 1.00 11.36 157 LEU C N 1
ATOM 3807 C CA . LEU C 1 138 ? 1.595 12.250 -0.288 1.00 11.52 157 LEU C CA 1
ATOM 3808 C C . LEU C 1 138 ? 2.169 11.656 0.987 1.00 13.62 157 LEU C C 1
ATOM 3809 O O . LEU C 1 138 ? 3.163 10.960 0.931 1.00 13.46 157 LEU C O 1
ATOM 3814 N N A GLN C 1 139 ? 1.512 11.952 2.106 0.60 15.00 158 GLN C N 1
ATOM 3815 N N B GLN C 1 139 ? 1.550 11.942 2.138 0.40 15.03 158 GLN C N 1
ATOM 3816 C CA A GLN C 1 139 ? 1.895 11.462 3.427 0.60 17.22 158 GLN C CA 1
ATOM 3817 C CA B GLN C 1 139 ? 2.020 11.369 3.412 0.40 16.51 158 GLN C CA 1
ATOM 3818 C C A GLN C 1 139 ? 1.937 9.928 3.454 0.60 17.80 158 GLN C C 1
ATOM 3819 C C B GLN C 1 139 ? 2.035 9.862 3.321 0.40 17.22 158 GLN C C 1
ATOM 3820 O O A GLN C 1 139 ? 2.906 9.322 3.933 0.60 18.54 158 GLN C O 1
ATOM 3821 O O B GLN C 1 139 ? 3.046 9.214 3.631 0.40 17.57 158 GLN C O 1
ATOM 3832 N N . THR C 1 140 ? 0.894 9.314 2.892 1.00 17.27 159 THR C N 1
ATOM 3833 C CA . THR C 1 140 ? 0.686 7.869 2.922 1.00 20.01 159 THR C CA 1
ATOM 3834 C C . THR C 1 140 ? 1.675 7.179 1.986 1.00 19.47 159 THR C C 1
ATOM 3835 O O . THR C 1 140 ? 2.312 6.198 2.355 1.00 24.15 159 THR C O 1
ATOM 3839 N N . THR C 1 141 ? 1.837 7.744 0.793 1.00 18.10 160 THR C N 1
ATOM 3840 C CA . THR C 1 141 ? 2.680 7.146 -0.232 1.00 16.14 160 THR C CA 1
ATOM 3841 C C . THR C 1 141 ? 4.176 7.310 0.044 1.00 16.84 160 THR C C 1
ATOM 3842 O O . THR C 1 141 ? 4.950 6.347 -0.091 1.00 18.45 160 THR C O 1
ATOM 3846 N N . LEU C 1 142 ? 4.592 8.526 0.409 1.00 14.94 161 LEU C N 1
ATOM 3847 C CA . LEU C 1 142 ? 6.001 8.779 0.653 1.00 14.11 161 LEU C CA 1
ATOM 3848 C C . LEU C 1 142 ? 6.530 8.242 1.968 1.00 13.28 161 LEU C C 1
ATOM 3849 O O . LEU C 1 142 ? 7.754 8.049 2.100 1.00 14.69 161 LEU C O 1
ATOM 3854 N N . ALA C 1 143 ? 5.627 8.034 2.936 1.00 14.15 162 ALA C N 1
ATOM 3855 C CA . ALA C 1 143 ? 5.986 7.460 4.251 1.00 14.28 162 ALA C CA 1
ATOM 3856 C C . ALA C 1 143 ? 7.127 8.303 4.876 1.00 15.93 162 ALA C C 1
ATOM 3857 O O . ALA C 1 143 ? 6.946 9.513 4.999 1.00 16.08 162 ALA C O 1
ATOM 3859 N N A ASP C 1 144 ? 8.270 7.734 5.233 0.50 17.00 163 ASP C N 1
ATOM 3860 N N B ASP C 1 144 ? 8.273 7.680 5.211 0.50 16.96 163 ASP C N 1
ATOM 3861 C CA A ASP C 1 144 ? 9.277 8.576 5.887 0.50 18.59 163 ASP C CA 1
ATOM 3862 C CA B ASP C 1 144 ? 9.466 8.365 5.792 0.50 18.30 163 ASP C CA 1
ATOM 3863 C C A ASP C 1 144 ? 10.139 9.458 4.956 0.50 17.93 163 ASP C C 1
ATOM 3864 C C B ASP C 1 144 ? 10.012 9.518 4.960 0.50 17.60 163 ASP C C 1
ATOM 3865 O O A ASP C 1 144 ? 10.976 10.234 5.434 0.50 18.04 163 ASP C O 1
ATOM 3866 O O B ASP C 1 144 ? 10.568 10.486 5.496 0.50 16.16 163 ASP C O 1
ATOM 3875 N N . ALA C 1 145 ? 9.889 9.390 3.644 1.00 16.02 164 ALA C N 1
ATOM 3876 C CA . ALA C 1 145 ? 10.385 10.404 2.702 1.00 16.18 164 ALA C CA 1
ATOM 3877 C C . ALA C 1 145 ? 9.548 11.693 2.731 1.00 14.22 164 ALA C C 1
ATOM 3878 O O . ALA C 1 145 ? 9.954 12.719 2.154 1.00 15.06 164 ALA C O 1
ATOM 3880 N N . TYR C 1 146 ? 8.392 11.654 3.399 1.00 12.87 165 TYR C N 1
ATOM 3881 C CA . TYR C 1 146 ? 7.595 12.859 3.631 1.00 12.11 165 TYR C CA 1
ATOM 3882 C C . TYR C 1 146 ? 8.134 13.577 4.848 1.00 10.89 165 TYR C C 1
ATOM 3883 O O . TYR C 1 146 ? 7.558 13.531 5.937 1.00 11.93 165 TYR C O 1
ATOM 3892 N N . THR C 1 147 ? 9.254 14.247 4.643 1.00 10.06 166 THR C N 1
ATOM 3893 C CA . THR C 1 147 ? 9.896 14.993 5.720 1.00 9.43 166 THR C CA 1
ATOM 3894 C C . THR C 1 147 ? 9.131 16.277 6.020 1.00 9.32 166 THR C C 1
ATOM 3895 O O . THR C 1 147 ? 8.310 16.734 5.221 1.00 9.29 166 THR C O 1
ATOM 3899 N N . GLU C 1 148 ? 9.428 16.880 7.168 1.00 10.32 167 GLU C N 1
ATOM 3900 C CA . GLU C 1 148 ? 8.800 18.158 7.522 1.00 10.78 167 GLU C CA 1
ATOM 3901 C C . GLU C 1 148 ? 9.109 19.259 6.495 1.00 9.16 167 GLU C C 1
ATOM 3902 O O . GLU C 1 148 ? 8.250 20.094 6.185 1.00 9.56 167 GLU C O 1
ATOM 3908 N N . ASN C 1 149 ? 10.321 19.223 5.948 1.00 9.12 168 ASN C N 1
ATOM 3909 C CA . ASN C 1 149 ? 10.701 20.112 4.837 1.00 8.95 168 ASN C CA 1
ATOM 3910 C C . ASN C 1 149 ? 9.796 19.931 3.609 1.00 8.42 168 ASN C C 1
ATOM 3911 O O . ASN C 1 149 ? 9.307 20.916 3.011 1.00 8.45 168 ASN C O 1
ATOM 3916 N N . MET C 1 150 ? 9.568 18.679 3.224 1.00 8.07 169 MET C N 1
ATOM 3917 C CA . MET C 1 150 ? 8.648 18.440 2.109 1.00 7.93 169 MET C CA 1
ATOM 3918 C C . MET C 1 150 ? 7.211 18.828 2.433 1.00 7.62 169 MET C C 1
ATOM 3919 O O . MET C 1 150 ? 6.512 19.385 1.583 1.00 8.53 169 MET C O 1
ATOM 3924 N N . GLU C 1 151 ? 6.779 18.578 3.669 1.00 7.52 170 GLU C N 1
ATOM 3925 C CA . GLU C 1 151 ? 5.447 18.986 4.092 1.00 8.13 170 GLU C CA 1
ATOM 3926 C C . GLU C 1 151 ? 5.258 20.503 3.876 1.00 7.76 170 GLU C C 1
ATOM 3927 O O . GLU C 1 151 ? 4.246 20.948 3.337 1.00 9.18 170 GLU C O 1
ATOM 3933 N N . ARG C 1 152 ? 6.253 21.275 4.308 1.00 7.56 171 ARG C N 1
ATOM 3934 C CA . ARG C 1 152 ? 6.237 22.730 4.155 1.00 7.40 171 ARG C CA 1
ATOM 3935 C C . ARG C 1 152 ? 6.100 23.104 2.687 1.00 7.72 171 ARG C C 1
ATOM 3936 O O . ARG C 1 152 ? 5.265 23.943 2.334 1.00 7.49 171 ARG C O 1
ATOM 3944 N N . ILE C 1 153 ? 6.932 22.485 1.841 1.00 7.87 172 ILE C N 1
ATOM 3945 C CA . ILE C 1 153 ? 6.965 22.833 0.423 1.00 7.99 172 ILE C CA 1
ATOM 3946 C C . ILE C 1 153 ? 5.665 22.444 -0.287 1.00 7.76 172 ILE C C 1
ATOM 3947 O O . ILE C 1 153 ? 5.106 23.240 -1.051 1.00 7.66 172 ILE C O 1
ATOM 3952 N N . TYR C 1 154 ? 5.189 21.223 -0.032 1.00 7.69 173 TYR C N 1
ATOM 3953 C CA . TYR C 1 154 ? 3.906 20.796 -0.600 1.00 7.58 173 TYR C CA 1
ATOM 3954 C C . TYR C 1 154 ? 2.764 21.700 -0.205 1.00 7.92 173 TYR C C 1
ATOM 3955 O O . TYR C 1 154 ? 1.916 22.007 -1.056 1.00 8.86 173 TYR C O 1
ATOM 3964 N N . LYS C 1 155 ? 2.719 22.152 1.064 1.00 8.50 174 LYS C N 1
ATOM 3965 C CA . LYS C 1 155 ? 1.607 23.018 1.453 1.00 9.61 174 LYS C CA 1
ATOM 3966 C C . LYS C 1 155 ? 1.609 24.317 0.640 1.00 8.55 174 LYS C C 1
ATOM 3967 O O . LYS C 1 155 ? 0.556 24.764 0.176 1.00 10.13 174 LYS C O 1
ATOM 3973 N N . ILE C 1 156 ? 2.792 24.890 0.441 1.00 7.77 175 ILE C N 1
ATOM 3974 C CA . ILE C 1 156 ? 2.904 26.106 -0.392 1.00 7.84 175 ILE C CA 1
ATOM 3975 C C . ILE C 1 156 ? 2.432 25.847 -1.825 1.00 7.87 175 ILE C C 1
ATOM 3976 O O . ILE C 1 156 ? 1.618 26.610 -2.384 1.00 7.93 175 ILE C O 1
ATOM 3981 N N . TRP C 1 157 ? 2.954 24.771 -2.408 1.00 7.90 176 TRP C N 1
ATOM 3982 C CA . TRP C 1 157 ? 2.783 24.507 -3.835 1.00 8.19 176 TRP C CA 1
ATOM 3983 C C . TRP C 1 157 ? 1.365 24.054 -4.128 1.00 8.92 176 TRP C C 1
ATOM 3984 O O . TRP C 1 157 ? 0.747 24.523 -5.098 1.00 9.05 176 TRP C O 1
ATOM 3995 N N . ILE C 1 158 ? 0.826 23.186 -3.272 1.00 8.16 177 ILE C N 1
ATOM 3996 C CA . ILE C 1 158 ? -0.568 22.724 -3.458 1.00 9.16 177 ILE C CA 1
ATOM 3997 C C . ILE C 1 158 ? -1.528 23.910 -3.339 1.00 9.72 177 ILE C C 1
ATOM 3998 O O . ILE C 1 158 ? -2.452 24.028 -4.148 1.00 11.19 177 ILE C O 1
ATOM 4003 N N A SER C 1 159 ? -1.306 24.792 -2.357 0.70 9.87 178 SER C N 1
ATOM 4004 N N B SER C 1 159 ? -1.298 24.792 -2.365 0.30 9.94 178 SER C N 1
ATOM 4005 C CA A SER C 1 159 ? -2.160 25.979 -2.224 0.70 11.08 178 SER C CA 1
ATOM 4006 C CA B SER C 1 159 ? -2.134 25.986 -2.202 0.30 10.76 178 SER C CA 1
ATOM 4007 C C A SER C 1 159 ? -2.107 26.862 -3.471 0.70 10.27 178 SER C C 1
ATOM 4008 C C B SER C 1 159 ? -2.093 26.915 -3.414 0.30 10.40 178 SER C C 1
ATOM 4009 O O A SER C 1 159 ? -3.158 27.278 -3.989 0.70 11.04 178 SER C O 1
ATOM 4010 O O B SER C 1 159 ? -3.138 27.421 -3.843 0.30 11.28 178 SER C O 1
ATOM 4015 N N . TRP C 1 160 ? -0.900 27.107 -3.977 1.00 9.36 179 TRP C N 1
ATOM 4016 C CA . TRP C 1 160 ? -0.719 27.954 -5.161 1.00 10.52 179 TRP C CA 1
ATOM 4017 C C . TRP C 1 160 ? -1.415 27.333 -6.388 1.00 10.85 179 TRP C C 1
ATOM 4018 O O . TRP C 1 160 ? -2.157 28.022 -7.107 1.00 11.68 179 TRP C O 1
ATOM 4029 N N . THR C 1 161 ? -1.234 26.029 -6.591 1.00 11.29 180 THR C N 1
ATOM 4030 C CA . THR C 1 161 ? -1.822 25.382 -7.770 1.00 13.44 180 THR C CA 1
ATOM 4031 C C . THR C 1 161 ? -3.355 25.422 -7.667 1.00 13.86 180 THR C C 1
ATOM 4032 O O . THR C 1 161 ? -4.024 25.695 -8.682 1.00 16.04 180 THR C O 1
ATOM 4036 N N . THR C 1 162 ? -3.921 25.209 -6.469 1.00 14.66 181 THR C N 1
ATOM 4037 C CA . THR C 1 162 ? -5.418 25.367 -6.253 1.00 18.11 181 THR C CA 1
ATOM 4038 C C . THR C 1 162 ? -5.963 26.691 -6.683 1.00 17.35 181 THR C C 1
ATOM 4039 O O . THR C 1 162 ? -7.017 26.739 -7.334 1.00 21.72 181 THR C O 1
ATOM 4043 N N . GLU C 1 163 ? -5.287 27.760 -6.272 1.00 17.25 182 GLU C N 1
ATOM 4044 C CA . GLU C 1 163 ? -5.744 29.095 -6.588 1.00 19.46 182 GLU C CA 1
ATOM 4045 C C . GLU C 1 163 ? -5.871 29.241 -8.105 1.00 16.53 182 GLU C C 1
ATOM 4046 O O . GLU C 1 163 ? -6.823 29.847 -8.574 1.00 18.36 182 GLU C O 1
ATOM 4052 N N . LYS C 1 164 ? -4.943 28.642 -8.858 1.00 15.00 183 LYS C N 1
ATOM 4053 C CA . LYS C 1 164 ? -4.970 28.763 -10.329 1.00 14.01 183 LYS C CA 1
ATOM 4054 C C . LYS C 1 164 ? -6.078 27.940 -10.974 1.00 12.80 183 LYS C C 1
ATOM 4055 O O . LYS C 1 164 ? -6.716 28.390 -11.936 1.00 12.87 183 LYS C O 1
ATOM 4061 N N . ILE C 1 165 ? -6.310 26.741 -10.445 1.00 10.89 184 ILE C N 1
ATOM 4062 C CA . ILE C 1 165 ? -7.454 25.936 -10.875 1.00 11.29 184 ILE C CA 1
ATOM 4063 C C . ILE C 1 165 ? -8.757 26.705 -10.640 1.00 13.03 184 ILE C C 1
ATOM 4064 O O . ILE C 1 165 ? -9.597 26.834 -11.550 1.00 14.02 184 ILE C O 1
ATOM 4069 N N . ARG C 1 166 ? -8.908 27.271 -9.442 1.00 14.26 185 ARG C N 1
ATOM 4070 C CA . ARG C 1 166 ? -10.101 28.059 -9.108 1.00 15.95 185 ARG C CA 1
ATOM 4071 C C . ARG C 1 166 ? -10.296 29.205 -10.093 1.00 16.30 185 ARG C C 1
ATOM 4072 O O . ARG C 1 166 ? -11.408 29.465 -10.544 1.00 16.01 185 ARG C O 1
ATOM 4080 N N . GLU C 1 167 ? -9.196 29.885 -10.420 1.00 16.49 186 GLU C N 1
ATOM 4081 C CA . GLU C 1 167 ? -9.207 30.991 -11.363 1.00 18.14 186 GLU C CA 1
ATOM 4082 C C . GLU C 1 167 ? -9.734 30.573 -12.739 1.00 17.85 186 GLU C C 1
ATOM 4083 O O . GLU C 1 167 ? -10.494 31.299 -13.367 1.00 17.26 186 GLU C O 1
ATOM 4089 N N . GLY C 1 168 ? -9.346 29.382 -13.190 1.00 16.26 187 GLY C N 1
ATOM 4090 C CA . GLY C 1 168 ? -9.829 28.860 -14.468 1.00 16.32 187 GLY C CA 1
ATOM 4091 C C . GLY C 1 168 ? -11.324 28.607 -14.486 1.00 17.71 187 GLY C C 1
ATOM 4092 O O . GLY C 1 168 ? -11.991 28.789 -15.512 1.00 17.35 187 GLY C O 1
ATOM 4093 N N . PHE C 1 169 ? -11.847 28.157 -13.349 1.00 15.57 188 PHE C N 1
ATOM 4094 C CA . PHE C 1 169 ? -13.282 27.936 -13.190 1.00 17.15 188 PHE C CA 1
ATOM 4095 C C . PHE C 1 169 ? -14.078 29.238 -13.293 1.00 20.04 188 PHE C C 1
ATOM 4096 O O . PHE C 1 169 ? -15.123 29.269 -13.942 1.00 21.68 188 PHE C O 1
ATOM 4104 N N . ARG C 1 170 ? -13.556 30.305 -12.684 1.00 20.97 189 ARG C N 1
ATOM 4105 C CA . ARG C 1 170 ? -14.186 31.633 -12.720 1.00 24.98 189 ARG C CA 1
ATOM 4106 C C . ARG C 1 170 ? -14.210 32.301 -14.106 1.00 30.73 189 ARG C C 1
ATOM 4107 O O . ARG C 1 170 ? -14.961 33.259 -14.300 1.00 34.82 189 ARG C O 1
ATOM 4115 N N . GLU C 1 171 ? -13.406 31.794 -15.053 1.00 34.58 190 GLU C N 1
ATOM 4116 C CA . GLU C 1 171 ? -13.320 32.328 -16.432 1.00 42.84 190 GLU C CA 1
ATOM 4117 C C . GLU C 1 171 ? -14.658 32.378 -17.175 1.00 50.48 190 GLU C C 1
ATOM 4118 O O . GLU C 1 171 ? -14.828 33.167 -18.109 1.00 57.78 190 GLU C O 1
ATOM 4125 N N . ARG D 1 20 ? -5.775 -20.811 -16.118 1.00 50.46 39 ARG D N 1
ATOM 4126 C CA . ARG D 1 20 ? -6.223 -20.283 -17.439 1.00 50.41 39 ARG D CA 1
ATOM 4127 C C . ARG D 1 20 ? -5.592 -18.902 -17.693 1.00 43.21 39 ARG D C 1
ATOM 4128 O O . ARG D 1 20 ? -5.864 -18.257 -18.714 1.00 41.81 39 ARG D O 1
ATOM 4136 N N . PHE D 1 21 ? -4.749 -18.461 -16.753 1.00 36.24 40 PHE D N 1
ATOM 4137 C CA . PHE D 1 21 ? -3.909 -17.267 -16.928 1.00 32.52 40 PHE D CA 1
ATOM 4138 C C . PHE D 1 21 ? -2.845 -17.600 -17.977 1.00 29.40 40 PHE D C 1
ATOM 4139 O O . PHE D 1 21 ? -2.210 -18.666 -17.889 1.00 31.06 40 PHE D O 1
ATOM 4147 N N . PRO D 1 22 ? -2.657 -16.712 -18.978 1.00 23.41 41 PRO D N 1
ATOM 4148 C CA . PRO D 1 22 ? -1.832 -17.034 -20.144 1.00 21.47 41 PRO D CA 1
ATOM 4149 C C . PRO D 1 22 ? -0.326 -17.058 -19.900 1.00 21.61 41 PRO D C 1
ATOM 4150 O O . PRO D 1 22 ? 0.431 -17.440 -20.790 1.00 24.13 41 PRO D O 1
ATOM 4154 N N . LEU D 1 23 ? 0.094 -16.633 -18.712 1.00 22.18 42 LEU D N 1
ATOM 4155 C CA . LEU D 1 23 ? 1.500 -16.574 -18.378 1.00 20.58 42 LEU D CA 1
ATOM 4156 C C . LEU D 1 23 ? 1.866 -17.462 -17.208 1.00 22.32 42 LEU D C 1
ATOM 4157 O O . LEU D 1 23 ? 1.070 -17.675 -16.291 1.00 22.94 42 LEU D O 1
ATOM 4162 N N . THR D 1 24 ? 3.106 -17.933 -17.249 1.00 23.72 43 THR D N 1
ATOM 4163 C CA . THR D 1 24 ? 3.738 -18.623 -16.131 1.00 25.36 43 THR D CA 1
ATOM 4164 C C . THR D 1 24 ? 3.931 -17.635 -14.977 1.00 24.40 43 THR D C 1
ATOM 4165 O O . THR D 1 24 ? 3.879 -16.423 -15.184 1.00 26.12 43 THR D O 1
ATOM 4169 N N . ALA D 1 25 ? 4.178 -18.156 -13.775 1.00 26.95 44 ALA D N 1
ATOM 4170 C CA . ALA D 1 25 ? 4.460 -17.323 -12.590 1.00 24.46 44 ALA D CA 1
ATOM 4171 C C . ALA D 1 25 ? 5.617 -16.340 -12.803 1.00 25.31 44 ALA D C 1
ATOM 4172 O O . ALA D 1 25 ? 5.483 -15.159 -12.464 1.00 23.39 44 ALA D O 1
ATOM 4174 N N . ARG D 1 26 ? 6.717 -16.824 -13.392 1.00 25.20 45 ARG D N 1
ATOM 4175 C CA . ARG D 1 26 ? 7.880 -15.986 -13.709 1.00 27.86 45 ARG D CA 1
ATOM 4176 C C . ARG D 1 26 ? 7.535 -14.873 -14.695 1.00 25.65 45 ARG D C 1
ATOM 4177 O O . ARG D 1 26 ? 7.934 -13.721 -14.482 1.00 23.84 45 ARG D O 1
ATOM 4185 N N . ASP D 1 27 ? 6.794 -15.219 -15.754 1.00 22.72 46 ASP D N 1
ATOM 4186 C CA . ASP D 1 27 ? 6.375 -14.240 -16.772 1.00 20.95 46 ASP D CA 1
ATOM 4187 C C . ASP D 1 27 ? 5.357 -13.241 -16.227 1.00 20.54 46 ASP D C 1
ATOM 4188 O O . ASP D 1 27 ? 5.377 -12.060 -16.609 1.00 20.19 46 ASP D O 1
ATOM 4193 N N . LYS D 1 28 ? 4.474 -13.708 -15.338 1.00 18.08 47 LYS D N 1
ATOM 4194 C CA . LYS D 1 28 ? 3.537 -12.819 -14.628 1.00 19.39 47 LYS D CA 1
ATOM 4195 C C . LYS D 1 28 ? 4.267 -11.786 -13.774 1.00 18.68 47 LYS D C 1
ATOM 4196 O O . LYS D 1 28 ? 3.963 -10.588 -13.850 1.00 18.02 47 LYS D O 1
ATOM 4202 N N . PHE D 1 29 ? 5.212 -12.255 -12.959 1.00 20.67 48 PHE D N 1
ATOM 4203 C CA . PHE D 1 29 ? 6.097 -11.373 -12.217 1.00 19.44 48 PHE D CA 1
ATOM 4204 C C . PHE D 1 29 ? 6.766 -10.315 -13.115 1.00 18.69 48 PHE D C 1
ATOM 4205 O O . PHE D 1 29 ? 6.750 -9.134 -12.777 1.00 19.42 48 PHE D O 1
ATOM 4213 N N A SER D 1 30 ? 7.317 -10.778 -14.238 0.30 16.98 49 SER D N 1
ATOM 4214 N N B SER D 1 30 ? 7.352 -10.735 -14.240 0.70 18.52 49 SER D N 1
ATOM 4215 C CA A SER D 1 30 ? 7.959 -9.972 -15.275 0.30 15.61 49 SER D CA 1
ATOM 4216 C CA B SER D 1 30 ? 7.975 -9.810 -15.196 0.70 19.30 49 SER D CA 1
ATOM 4217 C C A SER D 1 30 ? 7.018 -8.913 -15.878 0.30 16.61 49 SER D C 1
ATOM 4218 C C B SER D 1 30 ? 6.955 -8.806 -15.747 0.70 17.94 49 SER D C 1
ATOM 4219 O O A SER D 1 30 ? 7.432 -7.787 -16.155 0.30 16.82 49 SER D O 1
ATOM 4220 O O B SER D 1 30 ? 7.247 -7.610 -15.863 0.70 16.36 49 SER D O 1
ATOM 4225 N N . LEU D 1 31 ? 5.755 -9.291 -16.066 1.00 16.82 50 LEU D N 1
ATOM 4226 C CA . LEU D 1 31 ? 4.689 -8.399 -16.548 1.00 16.24 50 LEU D CA 1
ATOM 4227 C C . LEU D 1 31 ? 4.347 -7.311 -15.523 1.00 16.53 50 LEU D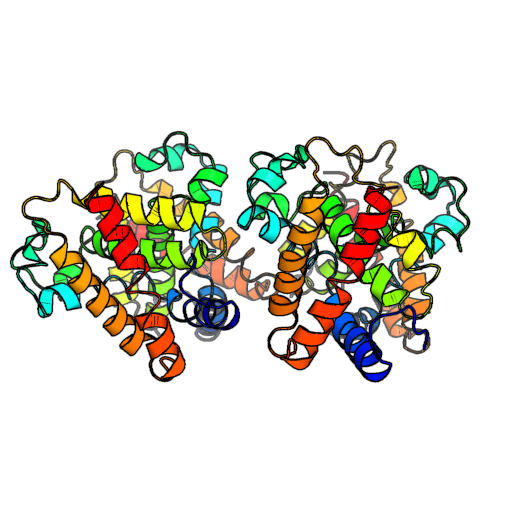 C 1
ATOM 4228 O O . LEU D 1 31 ? 4.278 -6.122 -15.873 1.00 16.05 50 LEU D O 1
ATOM 4233 N N . VAL D 1 32 ? 4.152 -7.717 -14.263 1.00 16.25 51 VAL D N 1
ATOM 4234 C CA . VAL D 1 32 ? 3.765 -6.780 -13.196 1.00 17.59 51 VAL D CA 1
ATOM 4235 C C . VAL D 1 32 ? 4.876 -5.736 -12.989 1.00 16.46 51 VAL D C 1
ATOM 4236 O O . VAL D 1 32 ? 4.604 -4.543 -12.836 1.00 17.09 51 VAL D O 1
ATOM 4240 N N . LYS D 1 33 ? 6.124 -6.201 -13.018 1.00 19.13 52 LYS D N 1
ATOM 4241 C CA . LYS D 1 33 ? 7.291 -5.334 -12.854 1.00 19.16 52 LYS D CA 1
ATOM 4242 C C . LYS D 1 33 ? 7.413 -4.312 -13.986 1.00 18.62 52 LYS D C 1
ATOM 4243 O O . LYS D 1 33 ? 7.604 -3.121 -13.746 1.00 19.96 52 LYS D O 1
ATOM 4249 N N . SER D 1 34 ? 7.326 -4.802 -15.214 1.00 18.06 53 SER D N 1
ATOM 4250 C CA . SER D 1 34 ? 7.392 -3.956 -16.402 1.00 18.59 53 SER D CA 1
ATOM 4251 C C . SER D 1 34 ? 6.240 -2.969 -16.419 1.00 17.52 53 SER D C 1
ATOM 4252 O O . SER D 1 34 ? 6.449 -1.780 -16.648 1.00 17.08 53 SER D O 1
ATOM 4255 N N . TRP D 1 35 ? 5.020 -3.458 -16.177 1.00 15.85 54 TRP D N 1
ATOM 4256 C CA . TRP D 1 35 ? 3.831 -2.604 -16.175 1.00 16.19 54 TRP D CA 1
ATOM 4257 C C . TRP D 1 35 ? 3.908 -1.493 -15.131 1.00 16.41 54 TRP D C 1
ATOM 4258 O O . TRP D 1 35 ? 3.407 -0.396 -15.370 1.00 16.95 54 TRP D O 1
ATOM 4269 N N A LYS D 1 36 ? 4.541 -1.777 -13.992 0.50 17.34 55 LYS D N 1
ATOM 4270 N N B LYS D 1 36 ? 4.532 -1.777 -13.987 0.50 17.24 55 LYS D N 1
ATOM 4271 C CA A LYS D 1 36 ? 4.697 -0.781 -12.926 0.50 18.89 55 LYS D CA 1
ATOM 4272 C CA B LYS D 1 36 ? 4.713 -0.772 -12.934 0.50 18.71 55 LYS D CA 1
ATOM 4273 C C A LYS D 1 36 ? 5.430 0.448 -13.445 0.50 19.61 55 LYS D C 1
ATOM 4274 C C B LYS D 1 36 ? 5.416 0.447 -13.507 0.50 18.90 55 LYS D C 1
ATOM 4275 O O A LYS D 1 36 ? 5.017 1.566 -13.168 0.50 21.31 55 LYS D O 1
ATOM 4276 O O B LYS D 1 36 ? 4.951 1.570 -13.352 0.50 20.74 55 LYS D O 1
ATOM 4287 N N A THR D 1 37 ? 6.490 0.245 -14.228 0.50 19.07 56 THR D N 1
ATOM 4288 N N B THR D 1 37 ? 6.520 0.206 -14.207 0.50 17.34 56 THR D N 1
ATOM 4289 C CA A THR D 1 37 ? 7.191 1.386 -14.820 0.50 20.88 56 THR D CA 1
ATOM 4290 C CA B THR D 1 37 ? 7.235 1.273 -14.888 0.50 17.92 56 THR D CA 1
ATOM 4291 C C A THR D 1 37 ? 6.433 2.051 -15.977 0.50 19.35 56 THR D C 1
ATOM 4292 C C B THR D 1 37 ? 6.348 2.021 -15.878 0.50 18.32 56 THR D C 1
ATOM 4293 O O A THR D 1 37 ? 6.533 3.267 -16.160 0.50 21.54 56 THR D O 1
ATOM 4294 O O B THR D 1 37 ? 6.257 3.251 -15.833 0.50 20.01 56 THR D O 1
ATOM 4301 N N . PHE D 1 38 ? 5.677 1.264 -16.747 1.00 18.64 57 PHE D N 1
ATOM 4302 C CA . PHE D 1 38 ? 4.843 1.815 -17.821 1.00 18.46 57 PHE D CA 1
ATOM 4303 C C . PHE D 1 38 ? 3.684 2.644 -17.265 1.00 18.38 57 PHE D C 1
ATOM 4304 O O . PHE D 1 38 ? 3.322 3.666 -17.850 1.00 22.98 57 PHE D O 1
ATOM 4312 N N . SER D 1 39 ? 3.138 2.208 -16.129 1.00 19.61 58 SER D N 1
ATOM 4313 C CA . SER D 1 39 ? 1.949 2.811 -15.535 1.00 20.74 58 SER D CA 1
ATOM 4314 C C . SER D 1 39 ? 2.177 4.193 -14.911 1.00 20.48 58 SER D C 1
ATOM 4315 O O . SER D 1 39 ? 1.240 4.814 -14.447 1.00 20.27 58 SER D O 1
ATOM 4318 N N . ARG D 1 40 ? 3.423 4.660 -14.884 1.00 20.60 59 ARG D N 1
ATOM 4319 C CA . ARG D 1 40 ? 3.729 5.982 -14.338 1.00 21.19 59 ARG D CA 1
ATOM 4320 C C . ARG D 1 40 ? 3.061 7.128 -15.144 1.00 19.36 59 ARG D C 1
ATOM 4321 O O . ARG D 1 40 ? 2.755 8.176 -14.593 1.00 19.89 59 ARG D O 1
ATOM 4329 N N . ASN D 1 41 ? 2.846 6.938 -16.439 1.00 18.34 60 ASN D N 1
ATOM 4330 C CA . ASN D 1 41 ? 2.154 7.966 -17.230 1.00 21.03 60 ASN D CA 1
ATOM 4331 C C . ASN D 1 41 ? 0.963 7.380 -17.956 1.00 17.42 60 ASN D C 1
ATOM 4332 O O . ASN D 1 41 ? 0.907 7.434 -19.176 1.00 17.98 60 ASN D O 1
ATOM 4337 N N . LEU D 1 42 ? -0.001 6.835 -17.217 1.00 16.05 61 LEU D N 1
ATOM 4338 C CA . LEU D 1 42 ? -1.109 6.139 -17.883 1.00 14.12 61 LEU D CA 1
ATOM 4339 C C . LEU D 1 42 ? -1.963 7.033 -18.765 1.00 13.92 61 LEU D C 1
ATOM 4340 O O . LEU D 1 42 ? -2.281 6.665 -19.882 1.00 14.42 61 LEU D O 1
ATOM 4345 N N . GLU D 1 43 ? -2.310 8.223 -18.273 1.00 14.28 62 GLU D N 1
ATOM 4346 C CA . GLU D 1 43 ? -3.119 9.149 -19.066 1.00 13.91 62 GLU D CA 1
ATOM 4347 C C . GLU D 1 43 ? -2.407 9.506 -20.362 1.00 15.11 62 GLU D C 1
ATOM 4348 O O . GLU D 1 43 ? -3.035 9.518 -21.415 1.00 15.69 62 GLU D O 1
ATOM 4354 N N A SER D 1 44 ? -1.103 9.772 -20.270 0.80 15.41 63 SER D N 1
ATOM 4355 N N B SER D 1 44 ? -1.105 9.791 -20.263 0.20 15.27 63 SER D N 1
ATOM 4356 C CA A SER D 1 44 ? -0.318 10.117 -21.449 0.80 16.63 63 SER D CA 1
ATOM 4357 C CA B SER D 1 44 ? -0.259 10.125 -21.413 0.20 16.36 63 SER D CA 1
ATOM 4358 C C A SER D 1 44 ? -0.257 8.954 -22.426 0.80 16.96 63 SER D C 1
ATOM 4359 C C B SER D 1 44 ? -0.140 8.968 -22.408 0.20 17.32 63 SER D C 1
ATOM 4360 O O A SER D 1 44 ? -0.396 9.154 -23.648 0.80 18.41 63 SER D O 1
ATOM 4361 O O B SER D 1 44 ? -0.118 9.190 -23.623 0.20 18.44 63 SER D O 1
ATOM 4366 N N . ALA D 1 45 ? -0.064 7.744 -21.882 1.00 18.01 64 ALA D N 1
ATOM 4367 C CA . ALA D 1 45 ? -0.020 6.521 -22.702 1.00 18.11 64 ALA D CA 1
ATOM 4368 C C . ALA D 1 45 ? -1.344 6.302 -23.439 1.00 17.49 64 ALA D C 1
ATOM 4369 O O . ALA D 1 45 ? -1.343 5.966 -24.633 1.00 19.21 64 ALA D O 1
ATOM 4371 N N . GLY D 1 46 ? -2.459 6.531 -22.737 1.00 16.64 65 GLY D N 1
ATOM 4372 C CA . GLY D 1 46 ? -3.795 6.423 -23.317 1.00 15.86 65 GLY D CA 1
ATOM 4373 C C . GLY D 1 46 ? -4.009 7.433 -24.437 1.00 15.92 65 GLY D C 1
ATOM 4374 O O . GLY D 1 46 ? -4.588 7.105 -25.465 1.00 17.10 65 GLY D O 1
ATOM 4375 N N . LYS D 1 47 ? -3.554 8.674 -24.233 1.00 15.15 66 LYS D N 1
ATOM 4376 C CA . LYS D 1 47 ? -3.633 9.681 -25.295 1.00 15.10 66 LYS D CA 1
ATOM 4377 C C . LYS D 1 47 ? -2.800 9.281 -26.515 1.00 16.19 66 LYS D C 1
ATOM 4378 O O . LYS D 1 47 ? -3.286 9.388 -27.647 1.00 18.53 66 LYS D O 1
ATOM 4384 N N . GLU D 1 48 ? -1.581 8.789 -26.263 1.00 16.78 67 GLU D N 1
ATOM 4385 C CA . GLU D 1 48 ? -0.672 8.296 -27.301 1.00 18.51 67 GLU D CA 1
ATOM 4386 C C . GLU D 1 48 ? -1.317 7.154 -28.096 1.00 19.70 67 GLU D C 1
ATOM 4387 O O . GLU D 1 48 ? -1.216 7.134 -29.325 1.00 21.55 67 GLU D O 1
ATOM 4393 N N A MET D 1 49 ? -2.001 6.255 -27.383 0.30 18.46 68 MET D N 1
ATOM 4394 N N B MET D 1 49 ? -1.972 6.222 -27.397 0.70 19.27 68 MET D N 1
ATOM 4395 C CA A MET D 1 49 ? -2.715 5.110 -27.960 0.30 18.09 68 MET D CA 1
ATOM 4396 C CA B MET D 1 49 ? -2.704 5.114 -28.039 0.70 18.97 68 MET D CA 1
ATOM 4397 C C A MET D 1 49 ? -3.848 5.497 -28.922 0.30 17.90 68 MET D C 1
ATOM 4398 C C B MET D 1 49 ? -3.791 5.581 -29.000 0.70 19.11 68 MET D C 1
ATOM 4399 O O A MET D 1 49 ? -3.965 4.916 -30.008 0.30 18.66 68 MET D O 1
ATOM 4400 O O B MET D 1 49 ? -3.841 5.118 -30.148 0.70 20.31 68 MET D O 1
ATOM 4409 N N . LEU D 1 50 ? -4.678 6.466 -28.523 1.00 16.94 69 LEU D N 1
ATOM 4410 C CA . LEU D 1 50 ? -5.808 6.914 -29.345 1.00 17.10 69 LEU D CA 1
ATOM 4411 C C . LEU D 1 50 ? -5.369 7.753 -30.521 1.00 19.33 69 LEU D C 1
ATOM 4412 O O . LEU D 1 50 ? -5.915 7.606 -31.607 1.00 19.45 69 LEU D O 1
ATOM 4417 N N . LEU D 1 51 ? -4.393 8.637 -30.307 1.00 20.21 70 LEU D N 1
ATOM 4418 C CA . LEU D 1 51 ? -3.849 9.409 -31.426 1.00 20.74 70 LEU D CA 1
ATOM 4419 C C . LEU D 1 51 ? -3.195 8.466 -32.440 1.00 19.70 70 LEU D C 1
ATOM 4420 O O . LEU D 1 51 ? -3.355 8.658 -33.642 1.00 22.72 70 LEU D O 1
ATOM 4425 N N . LYS D 1 52 ? -2.516 7.425 -31.952 1.00 20.94 71 LYS D N 1
ATOM 4426 C CA . LYS D 1 52 ? -1.905 6.422 -32.847 1.00 21.29 71 LYS D CA 1
ATOM 4427 C C . LYS D 1 52 ? -2.968 5.685 -33.652 1.00 21.41 71 LYS D C 1
ATOM 4428 O O . LYS D 1 52 ? -2.816 5.492 -34.862 1.00 23.23 71 LYS D O 1
ATOM 4434 N N . LEU D 1 53 ? -4.034 5.264 -32.967 1.00 20.38 72 LEU D N 1
ATOM 4435 C CA . LEU D 1 53 ? -5.183 4.666 -33.622 1.00 19.25 72 LEU D CA 1
ATOM 4436 C C . LEU D 1 53 ? -5.759 5.568 -34.708 1.00 20.65 72 LEU D C 1
ATOM 4437 O O . LEU D 1 53 ? -6.044 5.101 -35.816 1.00 22.88 72 LEU D O 1
ATOM 4442 N N . PHE D 1 54 ? -5.919 6.850 -34.376 1.00 21.54 73 PHE D N 1
ATOM 4443 C CA . PHE D 1 54 ? -6.570 7.798 -35.266 1.00 22.44 73 PHE D CA 1
ATOM 4444 C C . PHE D 1 54 ? -5.689 8.104 -36.474 1.00 23.60 73 PHE D C 1
ATOM 4445 O O . PHE D 1 54 ? -6.214 8.330 -37.560 1.00 26.04 73 PHE D O 1
ATOM 4453 N N . ILE D 1 55 ? -4.367 8.087 -36.279 1.00 25.81 74 ILE D N 1
ATOM 4454 C CA . ILE D 1 55 ? -3.395 8.265 -37.377 1.00 29.97 74 ILE D CA 1
ATOM 4455 C C . ILE D 1 55 ? -3.376 7.028 -38.285 1.00 33.36 74 ILE D C 1
ATOM 4456 O O . ILE D 1 55 ? -3.493 7.162 -39.511 1.00 40.60 74 ILE D O 1
ATOM 4461 N N . GLU D 1 56 ? -3.222 5.842 -37.688 1.00 34.58 75 GLU D N 1
ATOM 4462 C CA . GLU D 1 56 ? -3.168 4.568 -38.432 1.00 33.50 75 GLU D CA 1
ATOM 4463 C C . GLU D 1 56 ? -4.485 4.230 -39.131 1.00 33.17 75 GLU D C 1
ATOM 4464 O O . GLU D 1 56 ? -4.482 3.604 -40.194 1.00 37.29 75 GLU D O 1
ATOM 4470 N N . HIS D 1 57 ? -5.607 4.634 -38.533 1.00 28.52 76 HIS D N 1
ATOM 4471 C CA . HIS D 1 57 ? -6.919 4.358 -39.099 1.00 24.28 76 HIS D CA 1
ATOM 4472 C C . HIS D 1 57 ? -7.872 5.513 -38.816 1.00 21.34 76 HIS D C 1
ATOM 4473 O O . HIS D 1 57 ? -8.621 5.466 -37.836 1.00 20.38 76 HIS D O 1
ATOM 4480 N N . PRO D 1 58 ? -7.872 6.559 -39.672 1.00 19.95 77 PRO D N 1
ATOM 4481 C CA . PRO D 1 58 ? -8.818 7.668 -39.483 1.00 19.35 77 PRO D CA 1
ATOM 4482 C C . PRO D 1 58 ? -10.287 7.247 -39.330 1.00 19.08 77 PRO D C 1
ATOM 4483 O O . PRO D 1 58 ? -11.042 7.942 -38.645 1.00 20.18 77 PRO D O 1
ATOM 4487 N N A ASP D 1 59 ? -10.658 6.116 -39.943 0.70 19.39 78 ASP D N 1
ATOM 4488 N N B ASP D 1 59 ? -10.698 6.125 -39.924 0.30 19.68 78 ASP D N 1
ATOM 4489 C CA A ASP D 1 59 ? -11.977 5.500 -39.712 0.70 19.34 78 ASP D CA 1
ATOM 4490 C CA B ASP D 1 59 ? -12.074 5.647 -39.699 0.30 20.32 78 ASP D CA 1
ATOM 4491 C C A ASP D 1 59 ? -12.319 5.228 -38.259 0.70 19.41 78 ASP D C 1
ATOM 4492 C C B ASP D 1 59 ? -12.339 5.041 -38.304 0.30 20.45 78 ASP D C 1
ATOM 4493 O O A ASP D 1 59 ? -13.485 5.287 -37.880 0.70 22.74 78 ASP D O 1
ATOM 4494 O O B ASP D 1 59 ? -13.485 4.700 -38.004 0.30 22.48 78 ASP D O 1
ATOM 4503 N N . MET D 1 60 ? -11.296 4.910 -37.474 1.00 18.76 79 MET D N 1
ATOM 4504 C CA . MET D 1 60 ? -11.449 4.520 -36.051 1.00 19.17 79 MET D CA 1
ATOM 4505 C C . MET D 1 60 ? -11.709 5.735 -35.196 1.00 21.41 79 MET D C 1
ATOM 4506 O O . MET D 1 60 ? -12.675 5.748 -34.417 1.00 23.38 79 MET D O 1
ATOM 4511 N N . LYS D 1 61 ? -10.870 6.761 -35.377 1.00 21.82 80 LYS D N 1
ATOM 4512 C CA . LYS D 1 61 ? -11.190 8.128 -34.923 1.00 22.59 80 LYS D CA 1
ATOM 4513 C C . LYS D 1 61 ? -12.675 8.446 -35.101 1.00 22.00 80 LYS D C 1
ATOM 4514 O O . LYS D 1 61 ? -13.332 8.939 -34.180 1.00 24.62 80 LYS D O 1
ATOM 4520 N N . ASP D 1 62 ? -13.191 8.117 -36.280 1.00 19.09 81 ASP D N 1
ATOM 4521 C CA . ASP D 1 62 ? -14.559 8.458 -36.657 1.00 23.85 81 ASP D CA 1
ATOM 4522 C C . ASP D 1 62 ? -15.696 7.654 -35.998 1.00 21.63 81 ASP D C 1
ATOM 4523 O O . ASP D 1 62 ? -16.862 7.991 -36.186 1.00 28.51 81 ASP D O 1
ATOM 4528 N N . LEU D 1 63 ? -15.377 6.599 -35.239 1.00 20.97 82 LEU D N 1
ATOM 4529 C CA . LEU D 1 63 ? -16.366 5.894 -34.396 1.00 18.43 82 LEU D CA 1
ATOM 4530 C C . LEU D 1 63 ? -16.595 6.674 -33.095 1.00 17.11 82 LEU D C 1
ATOM 4531 O O . LEU D 1 63 ? -17.507 6.405 -32.313 1.00 19.91 82 LEU D O 1
ATOM 4536 N N . PHE D 1 64 ? -15.727 7.638 -32.868 1.00 17.15 83 PHE D N 1
ATOM 4537 C CA . PHE D 1 64 ? -15.882 8.574 -31.781 1.00 17.01 83 PHE D CA 1
ATOM 4538 C C . PHE D 1 64 ? -16.371 9.847 -32.441 1.00 19.32 83 PHE D C 1
ATOM 4539 O O . PHE D 1 64 ? -15.553 10.648 -32.885 1.00 20.02 83 PHE D O 1
ATOM 4547 N N . PRO D 1 65 ? -17.698 10.055 -32.502 1.00 23.05 84 PRO D N 1
ATOM 4548 C CA . PRO D 1 65 ? -18.132 11.163 -33.375 1.00 26.48 84 PRO D CA 1
ATOM 4549 C C . PRO D 1 65 ? -17.673 12.567 -32.960 1.00 26.09 84 PRO D C 1
ATOM 4550 O O . PRO D 1 65 ? -17.517 13.417 -33.835 1.00 27.63 84 PRO D O 1
ATOM 4554 N N . LYS D 1 66 ? -17.395 12.797 -31.672 1.00 25.27 85 LYS D N 1
ATOM 4555 C CA . LYS D 1 66 ? -16.827 14.093 -31.233 1.00 26.55 85 LYS D CA 1
ATOM 4556 C C . LYS D 1 66 ? -15.445 14.388 -31.841 1.00 26.09 85 LYS D C 1
ATOM 4557 O O . LYS D 1 66 ? -15.064 15.549 -31.988 1.00 30.63 85 LYS D O 1
ATOM 4563 N N . PHE D 1 67 ? -14.703 13.342 -32.192 1.00 22.05 86 PHE D N 1
ATOM 4564 C CA . PHE D 1 67 ? -13.358 13.530 -32.741 1.00 23.71 86 PHE D CA 1
ATOM 4565 C C . PHE D 1 67 ? -13.332 13.403 -34.264 1.00 29.61 86 PHE D C 1
ATOM 4566 O O . PHE D 1 67 ? -12.266 13.574 -34.873 1.00 32.53 86 PHE D O 1
ATOM 4574 N N . LYS D 1 68 ? -14.500 13.116 -34.858 1.00 33.39 87 LYS D N 1
ATOM 4575 C CA . LYS D 1 68 ? -14.650 12.826 -36.304 1.00 36.47 87 LYS D CA 1
ATOM 4576 C C . LYS D 1 68 ? -14.081 13.954 -37.156 1.00 41.18 87 LYS D C 1
ATOM 4577 O O . LYS D 1 68 ? -14.452 15.122 -36.991 1.00 42.32 87 LYS D O 1
ATOM 4583 N N . ALA D 1 69 ? -13.152 13.563 -38.033 1.00 43.28 88 ALA D N 1
ATOM 4584 C CA . ALA D 1 69 ? -12.334 14.444 -38.879 1.00 39.21 88 ALA D CA 1
ATOM 4585 C C . ALA D 1 69 ? -11.665 15.631 -38.149 1.00 41.47 88 ALA D C 1
ATOM 4586 O O . ALA D 1 69 ? -11.744 16.769 -38.623 1.00 41.41 88 ALA D O 1
ATOM 4588 N N . LYS D 1 70 ? -10.984 15.363 -37.025 1.00 44.98 89 LYS D N 1
ATOM 4589 C CA . LYS D 1 70 ? -10.365 16.446 -36.210 1.00 44.60 89 LYS D CA 1
ATOM 4590 C C . LYS D 1 70 ? -8.861 16.317 -35.792 1.00 47.15 89 LYS D C 1
ATOM 4591 O O . LYS D 1 70 ? -8.262 15.248 -35.983 1.00 48.74 89 LYS D O 1
ATOM 4597 N N . THR D 1 71 ? -8.287 17.393 -35.213 1.00 47.31 90 THR D N 1
ATOM 4598 C CA . THR D 1 71 ? -6.799 17.570 -35.029 1.00 44.48 90 THR D CA 1
ATOM 4599 C C . THR D 1 71 ? -6.145 17.208 -33.668 1.00 36.22 90 THR D C 1
ATOM 4600 O O . THR D 1 71 ? -6.681 17.534 -32.595 1.00 28.12 90 THR D O 1
ATOM 4604 N N . PRO D 1 72 ? -4.937 16.597 -33.719 1.00 29.36 91 PRO D N 1
ATOM 4605 C CA . PRO D 1 72 ? -4.266 16.077 -32.517 1.00 29.12 91 PRO D CA 1
ATOM 4606 C C . PRO D 1 72 ? -4.002 17.073 -31.367 1.00 29.47 91 PRO D C 1
ATOM 4607 O O . PRO D 1 72 ? -4.211 16.715 -30.200 1.00 25.96 91 PRO D O 1
ATOM 4611 N N . ASP D 1 73 ? -3.555 18.291 -31.682 1.00 29.80 92 ASP D N 1
ATOM 4612 C CA . ASP D 1 73 ? -3.276 19.316 -30.648 1.00 31.15 92 ASP D CA 1
ATOM 4613 C C . ASP D 1 73 ? -4.526 19.727 -29.864 1.00 27.61 92 ASP D C 1
ATOM 4614 O O . ASP D 1 73 ? -4.496 19.839 -28.627 1.00 27.79 92 ASP D O 1
ATOM 4619 N N . GLN D 1 74 ? -5.620 19.940 -30.594 1.00 24.44 93 GLN D N 1
ATOM 4620 C CA . GLN D 1 74 ? -6.934 20.157 -29.997 1.00 23.81 93 GLN D CA 1
ATOM 4621 C C . GLN D 1 74 ? -7.401 18.989 -29.149 1.00 24.87 93 GLN D C 1
ATOM 4622 O O . GLN D 1 74 ? -7.952 19.186 -28.054 1.00 24.09 93 GLN D O 1
ATOM 4628 N N . LEU D 1 75 ? -7.179 17.776 -29.655 1.00 24.12 94 LEU D N 1
ATOM 4629 C CA . LEU D 1 75 ? -7.585 16.583 -28.942 1.00 21.79 94 LEU D CA 1
ATOM 4630 C C . LEU D 1 75 ? -6.860 16.438 -27.614 1.00 24.46 94 LEU D C 1
ATOM 4631 O O . LEU D 1 75 ? -7.489 16.087 -26.616 1.00 24.99 94 LEU D O 1
ATOM 4636 N N . ARG D 1 76 ? -5.561 16.770 -27.592 1.00 26.32 95 ARG D N 1
ATOM 4637 C CA . ARG D 1 76 ? -4.739 16.666 -26.376 1.00 28.76 95 ARG D CA 1
ATOM 4638 C C . ARG D 1 76 ? -5.326 17.480 -25.240 1.00 28.28 95 ARG D C 1
ATOM 4639 O O . ARG D 1 76 ? -5.238 17.082 -24.074 1.00 36.81 95 ARG D O 1
ATOM 4647 N N . ASN D 1 77 ? -5.944 18.606 -25.592 1.00 26.23 96 ASN D N 1
ATOM 4648 C CA . ASN D 1 77 ? -6.548 19.496 -24.599 1.00 25.49 96 ASN D CA 1
ATOM 4649 C C . ASN D 1 77 ? -8.057 19.335 -24.444 1.00 23.81 96 ASN D C 1
ATOM 4650 O O . ASN D 1 77 ? -8.674 20.036 -23.659 1.00 26.32 96 ASN D O 1
ATOM 4655 N N . ASP D 1 78 ? -8.640 18.391 -25.172 1.00 23.18 97 ASP D N 1
ATOM 4656 C CA . ASP D 1 78 ? -10.073 18.210 -25.170 1.00 21.54 97 ASP D CA 1
ATOM 4657 C C . ASP D 1 78 ? -10.448 17.306 -24.024 1.00 21.06 97 ASP D C 1
ATOM 4658 O O . ASP D 1 78 ? -9.894 16.198 -23.899 1.00 20.26 97 ASP D O 1
ATOM 4663 N N . GLU D 1 79 ? -11.405 17.752 -23.210 1.00 17.22 98 GLU D N 1
ATOM 4664 C CA . GLU D 1 79 ? -11.825 16.977 -22.046 1.00 18.38 98 GLU D CA 1
ATOM 4665 C C . GLU D 1 79 ? -12.384 15.607 -22.445 1.00 18.01 98 GLU D C 1
ATOM 4666 O O . GLU D 1 79 ? -12.083 14.599 -21.810 1.00 18.14 98 GLU D O 1
ATOM 4672 N N . SER D 1 80 ? -13.198 15.573 -23.495 1.00 17.15 99 SER D N 1
ATOM 4673 C CA . SER D 1 80 ? -13.756 14.300 -23.953 1.00 15.83 99 SER D CA 1
ATOM 4674 C C . SER D 1 80 ? -12.680 13.339 -24.451 1.00 15.56 99 SER D C 1
ATOM 4675 O O . SER D 1 80 ? -12.783 12.120 -24.256 1.00 17.19 99 SER D O 1
ATOM 4678 N N . PHE D 1 81 ? -11.651 13.883 -25.093 1.00 14.11 100 PHE D N 1
ATOM 4679 C CA . PHE D 1 81 ? -10.516 13.084 -25.494 1.00 13.76 100 PHE D CA 1
ATOM 4680 C C . PHE D 1 81 ? -9.747 12.518 -24.298 1.00 13.86 100 PHE D C 1
ATOM 4681 O O . PHE D 1 81 ? -9.367 11.350 -24.321 1.00 13.21 100 PHE D O 1
ATOM 4689 N N A GLU D 1 82 ? -9.532 13.350 -23.270 0.50 14.70 101 GLU D N 1
ATOM 4690 N N B GLU D 1 82 ? -9.531 13.321 -23.264 0.50 14.13 101 GLU D N 1
ATOM 4691 C CA A GLU D 1 82 ? -8.934 12.916 -21.995 0.50 15.87 101 GLU D CA 1
ATOM 4692 C CA B GLU D 1 82 ? -8.874 12.784 -22.086 0.50 14.54 101 GLU D CA 1
ATOM 4693 C C A GLU D 1 82 ? -9.690 11.708 -21.455 0.50 14.01 101 GLU D C 1
ATOM 4694 C C B GLU D 1 82 ? -9.693 11.662 -21.452 0.50 13.50 101 GLU D C 1
ATOM 4695 O O A GLU D 1 82 ? -9.080 10.682 -21.119 0.50 14.16 101 GLU D O 1
ATOM 4696 O O B GLU D 1 82 ? -9.122 10.646 -21.032 0.50 13.68 101 GLU D O 1
ATOM 4707 N N . GLU D 1 83 ? -11.019 11.836 -21.403 1.00 12.97 102 GLU D N 1
ATOM 4708 C CA . GLU D 1 83 ? -11.914 10.791 -20.869 1.00 13.87 102 GLU D CA 1
ATOM 4709 C C . GLU D 1 83 ? -11.805 9.517 -21.696 1.00 12.70 102 GLU D C 1
ATOM 4710 O O . GLU D 1 83 ? -11.694 8.410 -21.150 1.00 13.82 102 GLU D O 1
ATOM 4716 N N . ALA D 1 84 ? -11.784 9.685 -23.017 1.00 12.52 103 ALA D N 1
ATOM 4717 C CA . ALA D 1 84 ? -11.714 8.535 -23.926 1.00 12.15 103 ALA D CA 1
ATOM 4718 C C . ALA D 1 84 ? -10.354 7.834 -23.807 1.00 12.37 103 ALA D C 1
ATOM 4719 O O . ALA D 1 84 ? -10.277 6.585 -23.820 1.00 12.28 103 ALA D O 1
ATOM 4721 N N . ALA D 1 85 ? -9.290 8.630 -23.664 1.00 13.03 104 ALA D N 1
ATOM 4722 C CA . ALA D 1 85 ? -7.936 8.109 -23.462 1.00 11.89 104 ALA D CA 1
ATOM 4723 C C . ALA D 1 85 ? -7.865 7.275 -22.188 1.00 11.60 104 ALA D C 1
ATOM 4724 O O . ALA D 1 85 ? -7.325 6.159 -22.187 1.00 12.34 104 ALA D O 1
ATOM 4726 N N . LEU D 1 86 ? -8.431 7.799 -21.104 1.00 11.60 105 LEU D N 1
ATOM 4727 C CA . LEU D 1 86 ? -8.428 7.056 -19.846 1.00 12.64 105 LEU D CA 1
ATOM 4728 C C . LEU D 1 86 ? -9.257 5.781 -19.914 1.00 12.55 105 LEU D C 1
ATOM 4729 O O . LEU D 1 86 ? -8.857 4.761 -19.354 1.00 12.90 105 LEU D O 1
ATOM 4734 N N . ALA D 1 87 ? -10.394 5.825 -20.614 1.00 12.91 106 ALA D N 1
ATOM 4735 C CA . ALA D 1 87 ? -11.232 4.638 -20.793 1.00 12.58 106 ALA D CA 1
ATOM 4736 C C . ALA D 1 87 ? -10.514 3.556 -21.586 1.00 12.43 106 ALA D C 1
ATOM 4737 O O . ALA D 1 87 ? -10.757 2.370 -21.349 1.00 12.65 106 ALA D O 1
ATOM 4739 N N . HIS D 1 88 ? -9.616 3.957 -22.493 1.00 12.34 107 HIS D N 1
ATOM 4740 C CA . HIS D 1 88 ? -8.928 2.994 -23.363 1.00 12.15 107 HIS D CA 1
ATOM 4741 C C . HIS D 1 88 ? -7.654 2.384 -22.810 1.00 13.09 107 HIS D C 1
ATOM 4742 O O . HIS D 1 88 ? -7.228 1.318 -23.253 1.00 17.81 107 HIS D O 1
ATOM 4749 N N . ILE D 1 89 ? -7.066 3.033 -21.817 1.00 12.13 108 ILE D N 1
ATOM 4750 C CA . ILE D 1 89 ? -5.876 2.471 -21.182 1.00 13.62 108 ILE D CA 1
ATOM 4751 C C . ILE D 1 89 ? -6.225 1.794 -19.841 1.00 12.28 108 ILE D C 1
ATOM 4752 O O . ILE D 1 89 ? -5.611 0.784 -19.471 1.00 12.17 108 ILE D O 1
ATOM 4757 N N . THR D 1 90 ? -7.213 2.335 -19.129 1.00 11.71 109 THR D N 1
ATOM 4758 C CA . THR D 1 90 ? -7.457 1.918 -17.756 1.00 12.12 109 THR D CA 1
ATOM 4759 C C . THR D 1 90 ? -7.795 0.428 -17.637 1.00 11.48 109 THR D C 1
ATOM 4760 O O . THR D 1 90 ? -7.296 -0.219 -16.724 1.00 12.09 109 THR D O 1
ATOM 4764 N N . PRO D 1 91 ? -8.587 -0.144 -18.577 1.00 10.93 110 PRO D N 1
ATOM 4765 C CA . PRO D 1 91 ? -8.856 -1.588 -18.399 1.00 11.16 110 PRO D CA 1
ATOM 4766 C C . PRO D 1 91 ? -7.630 -2.481 -18.562 1.00 10.60 110 PRO D C 1
ATOM 4767 O O . PRO D 1 91 ? -7.578 -3.552 -17.962 1.00 11.59 110 PRO D O 1
ATOM 4771 N N . TYR D 1 92 ? -6.652 -2.062 -19.366 1.00 10.61 111 TYR D N 1
ATOM 4772 C CA . TYR D 1 92 ? -5.372 -2.796 -19.427 1.00 11.81 111 TYR D CA 1
ATOM 4773 C C . TYR D 1 92 ? -4.626 -2.721 -18.093 1.00 11.48 111 TYR D C 1
ATOM 4774 O O . TYR D 1 92 ? -4.053 -3.725 -17.632 1.00 12.10 111 TYR D O 1
ATOM 4783 N N . ASP D 1 93 ? -4.686 -1.558 -17.456 1.00 11.50 112 ASP D N 1
ATOM 4784 C CA . ASP D 1 93 ? -4.066 -1.396 -16.147 1.00 13.51 112 ASP D CA 1
ATOM 4785 C C . ASP D 1 93 ? -4.795 -2.222 -15.089 1.00 12.17 112 ASP D C 1
ATOM 4786 O O . ASP D 1 93 ? -4.156 -2.914 -14.273 1.00 13.42 112 ASP D O 1
ATOM 4791 N N . GLN D 1 94 ? -6.125 -2.169 -15.114 1.00 12.72 113 GLN D N 1
ATOM 4792 C CA . GLN D 1 94 ? -6.943 -2.959 -14.178 1.00 13.18 113 GLN D CA 1
ATOM 4793 C C . GLN D 1 94 ? -6.694 -4.451 -14.382 1.00 13.14 113 GLN D C 1
ATOM 4794 O O . GLN D 1 94 ? -6.627 -5.206 -13.406 1.00 15.36 113 GLN D O 1
ATOM 4800 N N . ALA D 1 95 ? -6.487 -4.870 -15.636 1.00 11.53 114 ALA D N 1
ATOM 4801 C CA . ALA D 1 95 ? -6.171 -6.282 -15.905 1.00 12.01 114 ALA D CA 1
ATOM 4802 C C . ALA D 1 95 ? -4.872 -6.710 -15.197 1.00 12.08 114 ALA D C 1
ATOM 4803 O O . ALA D 1 95 ? -4.827 -7.773 -14.560 1.00 13.11 114 ALA D O 1
ATOM 4805 N N . VAL D 1 96 ? -3.827 -5.885 -15.269 1.00 12.51 115 VAL D N 1
ATOM 4806 C CA . VAL D 1 96 ? -2.566 -6.204 -14.578 1.00 13.87 115 VAL D CA 1
ATOM 4807 C C . VAL D 1 96 ? -2.780 -6.273 -13.075 1.00 15.87 115 VAL D C 1
ATOM 4808 O O . VAL D 1 96 ? -2.314 -7.219 -12.434 1.00 17.97 115 VAL D O 1
ATOM 4812 N N . GLN D 1 97 ? -3.524 -5.313 -12.524 1.00 16.33 116 GLN D N 1
ATOM 4813 C CA . GLN D 1 97 ? -3.858 -5.335 -11.085 1.00 18.68 116 GLN D CA 1
ATOM 4814 C C . GLN D 1 97 ? -4.660 -6.575 -10.698 1.00 20.41 116 GLN D C 1
ATOM 4815 O O . GLN D 1 97 ? -4.591 -7.025 -9.544 1.00 23.94 116 GLN D O 1
ATOM 4821 N N . ASP D 1 98 ? -5.409 -7.124 -11.655 1.00 20.31 117 ASP D N 1
ATOM 4822 C CA . ASP D 1 98 ? -6.250 -8.302 -11.419 1.00 23.06 117 ASP D CA 1
ATOM 4823 C C . ASP D 1 98 ? -5.559 -9.632 -11.749 1.00 21.93 117 ASP D C 1
ATOM 4824 O O . ASP D 1 98 ? -6.228 -10.663 -11.788 1.00 24.52 117 ASP D O 1
ATOM 4829 N N . SER D 1 99 ? -4.243 -9.604 -11.991 1.00 20.74 118 SER D N 1
ATOM 4830 C CA . SER D 1 99 ? -3.454 -10.756 -12.455 1.00 23.05 118 SER D CA 1
ATOM 4831 C C . SER D 1 99 ? -3.537 -11.983 -11.529 1.00 24.64 118 SER D C 1
ATOM 4832 O O . SER D 1 99 ? -3.346 -13.113 -11.973 1.00 25.62 118 SER D O 1
ATOM 4835 N N . ASP D 1 100 ? -3.811 -11.738 -10.253 1.00 27.14 119 ASP D N 1
ATOM 4836 C CA . ASP D 1 100 ? -3.882 -12.806 -9.248 1.00 31.11 119 ASP D CA 1
ATOM 4837 C C . ASP D 1 100 ? -5.296 -13.243 -8.902 1.00 33.00 119 ASP D C 1
ATOM 4838 O O . ASP D 1 100 ? -5.471 -14.184 -8.128 1.00 38.22 119 ASP D O 1
ATOM 4843 N N . ASN D 1 101 ? -6.300 -12.555 -9.448 1.00 32.50 120 ASN D N 1
ATOM 4844 C CA . ASN D 1 101 ? -7.695 -12.962 -9.276 1.00 31.10 120 ASN D CA 1
ATOM 4845 C C . ASN D 1 101 ? -8.305 -13.119 -10.663 1.00 29.73 120 ASN D C 1
ATOM 4846 O O . ASN D 1 101 ? -8.857 -12.164 -11.226 1.00 30.76 120 ASN D O 1
ATOM 4851 N N . VAL D 1 102 ? -8.184 -14.331 -11.208 1.00 30.83 121 VAL D N 1
ATOM 4852 C CA . VAL D 1 102 ? -8.553 -14.634 -12.604 1.00 31.96 121 VAL D CA 1
ATOM 4853 C C . VAL D 1 102 ? -10.055 -14.425 -12.840 1.00 30.64 121 VAL D C 1
ATOM 4854 O O . VAL D 1 102 ? -10.459 -13.943 -13.903 1.00 30.86 121 VAL D O 1
ATOM 4858 N N . ASP D 1 103 ? -10.865 -14.754 -11.834 1.00 32.07 122 ASP D N 1
ATOM 4859 C CA . ASP D 1 103 ? -12.301 -14.504 -11.877 1.00 31.21 122 ASP D CA 1
ATOM 4860 C C . ASP D 1 103 ? -12.632 -13.033 -12.104 1.00 26.87 122 ASP D C 1
ATOM 4861 O O . ASP D 1 103 ? -13.377 -12.724 -13.036 1.00 25.97 122 ASP D O 1
ATOM 4866 N N . ILE D 1 104 ? -12.077 -12.132 -11.281 1.00 25.20 123 ILE D N 1
ATOM 4867 C CA . ILE D 1 104 ? -12.352 -10.691 -11.443 1.00 21.68 123 ILE D CA 1
ATOM 4868 C C . ILE D 1 104 ? -11.728 -10.153 -12.735 1.00 20.06 123 ILE D C 1
ATOM 4869 O O . ILE D 1 104 ? -12.333 -9.308 -13.407 1.00 19.94 123 ILE D O 1
ATOM 4874 N N . LEU D 1 105 ? -10.545 -10.661 -13.076 1.00 19.61 124 LEU D N 1
ATOM 4875 C CA . LEU D 1 105 ? -9.872 -10.341 -14.348 1.00 18.82 124 LEU D CA 1
ATOM 4876 C C . LEU D 1 105 ? -10.792 -10.565 -15.557 1.00 18.04 124 LEU D C 1
ATOM 4877 O O . LEU D 1 105 ? -11.001 -9.646 -16.375 1.00 17.92 124 LEU D O 1
ATOM 4882 N N . LEU D 1 106 ? -11.363 -11.770 -15.642 1.00 20.45 125 LEU D N 1
ATOM 4883 C CA . LEU D 1 106 ? -12.305 -12.130 -16.708 1.00 20.29 125 LEU D CA 1
ATOM 4884 C C . LEU D 1 106 ? -13.577 -11.281 -16.702 1.00 19.24 125 LEU D C 1
ATOM 4885 O O . LEU D 1 106 ? -14.009 -10.806 -17.754 1.00 20.16 125 LEU D O 1
ATOM 4890 N N . THR D 1 107 ? -14.171 -11.096 -15.519 1.00 17.86 126 THR D N 1
ATOM 4891 C CA . THR D 1 107 ? -15.391 -10.292 -15.376 1.00 20.52 126 THR D CA 1
ATOM 4892 C C . THR D 1 107 ? -15.194 -8.888 -15.945 1.00 17.91 126 THR D C 1
ATOM 4893 O O . THR D 1 107 ? -16.027 -8.384 -16.707 1.00 18.91 126 THR D O 1
ATOM 4897 N N . ASN D 1 108 ? -14.086 -8.264 -15.567 1.00 17.59 127 ASN D N 1
ATOM 4898 C CA . ASN D 1 108 ? -13.828 -6.903 -15.971 1.00 15.96 127 ASN D CA 1
ATOM 4899 C C . ASN D 1 108 ? -13.544 -6.792 -17.459 1.00 14.96 127 ASN D C 1
ATOM 4900 O O . ASN D 1 108 ? -14.047 -5.877 -18.101 1.00 15.09 127 ASN D O 1
ATOM 4905 N N . LEU D 1 109 ? -12.785 -7.738 -18.019 1.00 15.48 128 LEU D N 1
ATOM 4906 C CA . LEU D 1 109 ? -12.475 -7.681 -19.452 1.00 13.80 128 LEU D CA 1
ATOM 4907 C C . LEU D 1 109 ? -13.710 -7.957 -20.301 1.00 14.45 128 LEU D C 1
ATOM 4908 O O . LEU D 1 109 ? -13.923 -7.290 -21.317 1.00 14.54 128 LEU D O 1
ATOM 4913 N N . LYS D 1 110 ? -14.537 -8.913 -19.870 1.00 14.93 129 LYS D N 1
ATOM 4914 C CA . LYS D 1 110 ? -15.767 -9.181 -20.605 1.00 15.72 129 LYS D CA 1
ATOM 4915 C C . LYS D 1 110 ? -16.709 -7.963 -20.584 1.00 15.04 129 LYS D C 1
ATOM 4916 O O . LYS D 1 110 ? -17.315 -7.640 -21.609 1.00 16.52 129 LYS D O 1
ATOM 4922 N N . ARG D 1 111 ? -16.778 -7.257 -19.444 1.00 15.16 130 ARG D N 1
ATOM 4923 C CA . ARG D 1 111 ? -17.585 -6.023 -19.361 1.00 15.80 130 ARG D CA 1
ATOM 4924 C C . ARG D 1 111 ? -17.158 -5.002 -20.427 1.00 15.15 130 ARG D C 1
ATOM 4925 O O . ARG D 1 111 ? -18.010 -4.399 -21.081 1.00 15.86 130 ARG D O 1
ATOM 4933 N N . VAL D 1 112 ? -15.841 -4.835 -20.610 1.00 14.45 131 VAL D N 1
ATOM 4934 C CA . VAL D 1 112 ? -15.310 -3.897 -21.610 1.00 13.43 131 VAL D CA 1
ATOM 4935 C C . VAL D 1 112 ? -15.875 -4.272 -22.987 1.00 12.55 131 VAL D C 1
ATOM 4936 O O . VAL D 1 112 ? -16.375 -3.430 -23.728 1.00 12.79 131 VAL D O 1
ATOM 4940 N N . GLY D 1 113 ? -15.807 -5.557 -23.323 1.00 13.03 132 GLY D N 1
ATOM 4941 C CA . GLY D 1 113 ? -16.360 -6.012 -24.586 1.00 14.77 132 GLY D CA 1
ATOM 4942 C C . GLY D 1 113 ? -17.840 -5.709 -24.718 1.00 14.43 132 GLY D C 1
ATOM 4943 O O . GLY D 1 113 ? -18.257 -5.151 -25.733 1.00 16.38 132 GLY D O 1
ATOM 4944 N N . ARG D 1 114 ? -18.610 -6.044 -23.678 1.00 15.80 133 ARG D N 1
ATOM 4945 C CA . ARG D 1 114 ? -20.069 -5.782 -23.621 1.00 17.22 133 ARG D CA 1
ATOM 4946 C C . ARG D 1 114 ? -20.377 -4.299 -23.883 1.00 17.16 133 ARG D C 1
ATOM 4947 O O . ARG D 1 114 ? -21.331 -3.976 -24.576 1.00 20.13 133 ARG D O 1
ATOM 4955 N N . GLN D 1 115 ? -19.524 -3.412 -23.368 1.00 16.87 134 GLN D N 1
ATOM 4956 C CA . GLN D 1 115 ? -19.702 -1.970 -23.504 1.00 16.81 134 GLN D CA 1
ATOM 4957 C C . GLN D 1 115 ? -19.536 -1.436 -24.933 1.00 16.85 134 GLN D C 1
ATOM 4958 O O . GLN D 1 115 ? -19.883 -0.283 -25.208 1.00 17.72 134 GLN D O 1
ATOM 4964 N N . HIS D 1 116 ? -19.041 -2.275 -25.845 1.00 16.07 135 HIS D N 1
ATOM 4965 C CA . HIS D 1 116 ? -18.966 -1.898 -27.254 1.00 17.10 135 HIS D CA 1
ATOM 4966 C C . HIS D 1 116 ? -20.140 -2.335 -28.112 1.00 17.79 135 HIS D C 1
ATOM 4967 O O . HIS D 1 116 ? -20.254 -1.872 -29.243 1.00 17.53 135 HIS D O 1
ATOM 4974 N N . LYS D 1 117 ? -21.013 -3.172 -27.558 1.00 17.92 136 LYS D N 1
ATOM 4975 C CA . LYS D 1 117 ? -22.136 -3.763 -28.316 1.00 20.02 136 LYS D CA 1
ATOM 4976 C C . LYS D 1 117 ? -23.020 -2.753 -29.021 1.00 22.36 136 LYS D C 1
ATOM 4977 O O . LYS D 1 117 ? -23.537 -3.036 -30.099 1.00 26.08 136 LYS D O 1
ATOM 4983 N N . THR D 1 118 ? -23.181 -1.580 -28.424 1.00 22.58 137 THR D N 1
ATOM 4984 C CA . THR D 1 118 ? -24.128 -0.596 -28.954 1.00 23.93 137 THR D CA 1
ATOM 4985 C C . THR D 1 118 ? -23.441 0.619 -29.560 1.00 24.90 137 THR D C 1
ATOM 4986 O O . THR D 1 118 ? -24.098 1.632 -29.856 1.00 28.84 137 THR D O 1
ATOM 4990 N N . VAL D 1 119 ? -22.123 0.522 -29.740 1.00 20.61 138 VAL D N 1
ATOM 4991 C CA . VAL D 1 119 ? -21.374 1.543 -30.461 1.00 18.70 138 VAL D CA 1
ATOM 4992 C C . VAL D 1 119 ? -21.739 1.411 -31.936 1.00 18.27 138 VAL D C 1
ATOM 4993 O O . VAL D 1 119 ? -21.426 0.380 -32.547 1.00 16.51 138 VAL D O 1
ATOM 4997 N N . PRO D 1 120 ? -22.407 2.438 -32.513 1.00 19.93 139 PRO D N 1
ATOM 4998 C CA . PRO D 1 120 ? -22.815 2.318 -33.923 1.00 20.21 139 PRO D CA 1
ATOM 4999 C C . PRO D 1 120 ? -21.659 1.998 -34.865 1.00 20.27 139 PRO D C 1
ATOM 5000 O O . PRO D 1 120 ? -20.633 2.672 -34.832 1.00 25.76 139 PRO D O 1
ATOM 5004 N N . GLY D 1 121 ? -21.820 0.931 -35.650 1.00 20.00 140 GLY D N 1
ATOM 5005 C CA . GLY D 1 121 ? -20.829 0.496 -36.619 1.00 19.07 140 GLY D CA 1
ATOM 5006 C C . GLY D 1 121 ? -19.618 -0.223 -36.038 1.00 16.90 140 GLY D C 1
ATOM 5007 O O . GLY D 1 121 ? -18.613 -0.442 -36.737 1.00 19.56 140 GLY D O 1
ATOM 5008 N N . PHE D 1 122 ? -19.693 -0.620 -34.772 1.00 14.14 141 PHE D N 1
ATOM 5009 C CA . PHE D 1 122 ? -18.568 -1.352 -34.199 1.00 13.37 141 PHE D CA 1
ATOM 5010 C C . PHE D 1 122 ? -18.487 -2.782 -34.722 1.00 12.81 141 PHE D C 1
ATOM 5011 O O . PHE D 1 122 ? -19.506 -3.410 -34.981 1.00 14.56 141 PHE D O 1
ATOM 5019 N N . GLN D 1 123 ? -17.259 -3.270 -34.888 1.00 11.83 142 GLN D N 1
ATOM 5020 C CA . GLN D 1 123 ? -17.013 -4.660 -35.279 1.00 11.90 142 GLN D CA 1
ATOM 5021 C C . GLN D 1 123 ? -15.926 -5.235 -34.393 1.00 11.63 142 GLN D C 1
ATOM 5022 O O . GLN D 1 123 ? -14.990 -4.518 -34.023 1.00 12.71 142 GLN D O 1
ATOM 5028 N N . GLU D 1 124 ? -16.010 -6.530 -34.064 1.00 13.04 143 GLU D N 1
ATOM 5029 C CA . GLU D 1 124 ? -14.959 -7.111 -33.214 1.00 12.78 143 GLU D CA 1
ATOM 5030 C C . GLU D 1 124 ? -13.558 -7.046 -33.795 1.00 11.50 143 GLU D C 1
ATOM 5031 O O . GLU D 1 124 ? -12.601 -6.983 -33.048 1.00 14.26 143 GLU D O 1
ATOM 5037 N N . SER D 1 125 ? -13.436 -7.022 -35.121 1.00 11.74 144 SER D N 1
ATOM 5038 C CA . SER D 1 125 ? -12.135 -6.886 -35.762 1.00 11.12 144 SER D CA 1
ATOM 5039 C C . SER D 1 125 ? -11.388 -5.605 -35.361 1.00 10.83 144 SER D C 1
ATOM 5040 O O . SER D 1 125 ? -10.165 -5.541 -35.456 1.00 12.64 144 SER D O 1
ATOM 5043 N N . TYR D 1 126 ? -12.133 -4.613 -34.889 1.00 11.76 145 TYR D N 1
ATOM 5044 C CA . TYR D 1 126 ? -11.507 -3.367 -34.480 1.00 12.12 145 TYR D CA 1
ATOM 5045 C C . TYR D 1 126 ? -10.691 -3.500 -33.201 1.00 12.30 145 TYR D C 1
ATOM 5046 O O . TYR D 1 126 ? -9.717 -2.759 -33.039 1.00 13.44 145 TYR D O 1
ATOM 5055 N N . PHE D 1 127 ? -11.057 -4.439 -32.314 1.00 12.33 146 PHE D N 1
ATOM 5056 C CA . PHE D 1 127 ? -10.351 -4.560 -31.046 1.00 12.80 146 PHE D CA 1
ATOM 5057 C C . PHE D 1 127 ? -8.846 -4.773 -31.256 1.00 12.83 146 PHE D C 1
ATOM 5058 O O . PHE D 1 127 ? -8.035 -4.194 -30.537 1.00 13.35 146 PHE D O 1
ATOM 5066 N N . GLU D 1 128 ? -8.465 -5.571 -32.257 1.00 12.59 147 GLU D N 1
ATOM 5067 C CA . GLU D 1 128 ? -7.052 -5.817 -32.515 1.00 13.79 147 GLU D CA 1
ATOM 5068 C C . GLU D 1 128 ? -6.275 -4.553 -32.884 1.00 13.43 147 GLU D C 1
ATOM 5069 O O . GLU D 1 128 ? -5.080 -4.442 -32.611 1.00 14.09 147 GLU D O 1
ATOM 5075 N N . ARG D 1 129 ? -6.963 -3.595 -33.485 1.00 14.43 148 ARG D N 1
ATOM 5076 C CA . ARG D 1 129 ? -6.322 -2.324 -33.801 1.00 15.65 148 ARG D CA 1
ATOM 5077 C C . ARG D 1 129 ? -5.844 -1.578 -32.558 1.00 15.70 148 ARG D C 1
ATOM 5078 O O . ARG D 1 129 ? -4.775 -0.954 -32.573 1.00 16.35 148 ARG D O 1
ATOM 5086 N N . MET D 1 130 ? -6.618 -1.683 -31.484 1.00 16.92 149 MET D N 1
ATOM 5087 C CA . MET D 1 130 ? -6.298 -0.993 -30.235 1.00 18.62 149 MET D CA 1
ATOM 5088 C C . MET D 1 130 ? -5.118 -1.687 -29.581 1.00 19.46 149 MET D C 1
ATOM 5089 O O . MET D 1 130 ? -4.223 -1.047 -29.009 1.00 20.79 149 MET D O 1
ATOM 5094 N N . GLU D 1 131 ? -5.121 -3.013 -29.678 1.00 20.25 150 GLU D N 1
ATOM 5095 C CA . GLU D 1 131 ? -4.020 -3.807 -29.182 1.00 20.49 150 GLU D CA 1
ATOM 5096 C C . GLU D 1 131 ? -2.667 -3.378 -29.819 1.00 19.90 150 GLU D C 1
ATOM 5097 O O . GLU D 1 131 ? -1.671 -3.194 -29.106 1.00 21.90 150 GLU D O 1
ATOM 5103 N N . LYS D 1 132 ? -2.649 -3.117 -31.131 1.00 21.65 151 LYS D N 1
ATOM 5104 C CA . LYS D 1 132 ? -1.428 -2.625 -31.802 1.00 21.52 151 LYS D CA 1
ATOM 5105 C C . LYS D 1 132 ? -0.990 -1.225 -31.292 1.00 19.09 151 LYS D C 1
ATOM 5106 O O . LYS D 1 132 ? 0.194 -0.918 -31.181 1.00 18.97 151 LYS D O 1
ATOM 5112 N N . CYS D 1 133 ? -1.949 -0.390 -30.952 1.00 17.65 152 CYS D N 1
ATOM 5113 C CA . CYS D 1 133 ? -1.595 0.922 -30.391 1.00 16.44 152 CYS D CA 1
ATOM 5114 C C . CYS D 1 133 ? -1.002 0.847 -28.977 1.00 16.29 152 CYS D C 1
ATOM 5115 O O . CYS D 1 133 ? -0.145 1.660 -28.618 1.00 15.78 152 CYS D O 1
ATOM 5118 N N . LEU D 1 134 ? -1.448 -0.125 -28.185 1.00 15.62 153 LEU D N 1
ATOM 5119 C CA . LEU D 1 134 ? -0.856 -0.356 -26.861 1.00 14.21 153 LEU D CA 1
ATOM 5120 C C . LEU D 1 134 ? 0.585 -0.818 -26.979 1.00 14.44 153 LEU D C 1
ATOM 5121 O O . LEU D 1 134 ? 1.446 -0.343 -26.236 1.00 14.71 153 LEU D O 1
ATOM 5126 N N . VAL D 1 135 ? 0.844 -1.748 -27.912 1.00 16.36 154 VAL D N 1
ATOM 5127 C CA . VAL D 1 135 ? 2.214 -2.206 -28.175 1.00 19.12 154 VAL D CA 1
ATOM 5128 C C . VAL D 1 135 ? 3.102 -0.993 -28.507 1.00 19.50 154 VAL D C 1
ATOM 5129 O O . VAL D 1 135 ? 4.182 -0.844 -27.936 1.00 20.66 154 VAL D O 1
ATOM 5133 N N . PHE D 1 136 ? 2.614 -0.117 -29.394 1.00 20.92 155 PHE D N 1
ATOM 5134 C CA . PHE D 1 136 ? 3.329 1.103 -29.755 1.00 22.13 155 PHE D CA 1
ATOM 5135 C C . PHE D 1 136 ? 3.640 1.973 -28.531 1.00 19.47 155 PHE D C 1
ATOM 5136 O O . PHE D 1 136 ? 4.774 2.422 -28.353 1.00 22.03 155 PHE D O 1
ATOM 5144 N N . ALA D 1 137 ? 2.639 2.179 -27.678 1.00 17.50 156 ALA D N 1
ATOM 5145 C CA . ALA D 1 137 ? 2.825 2.977 -26.466 1.00 16.65 156 ALA D CA 1
ATOM 5146 C C . ALA D 1 137 ? 3.836 2.325 -25.503 1.00 19.04 156 ALA D C 1
ATOM 5147 O O . ALA D 1 137 ? 4.663 3.025 -24.895 1.00 19.87 156 ALA D O 1
ATOM 5149 N N . LEU D 1 138 ? 3.793 0.992 -25.400 1.00 18.38 157 LEU D N 1
ATOM 5150 C CA . LEU D 1 138 ? 4.750 0.262 -24.568 1.00 18.24 157 LEU D CA 1
ATOM 5151 C C . LEU D 1 138 ? 6.184 0.391 -25.097 1.00 21.31 157 LEU D C 1
ATOM 5152 O O . LEU D 1 138 ? 7.099 0.704 -24.324 1.00 21.69 157 LEU D O 1
ATOM 5157 N N . GLN D 1 139 ? 6.345 0.175 -26.409 1.00 25.14 158 GLN D N 1
ATOM 5158 C CA . GLN D 1 139 ? 7.619 0.300 -27.132 1.00 29.12 158 GLN D CA 1
ATOM 5159 C C . GLN D 1 139 ? 8.240 1.659 -26.837 1.00 29.91 158 GLN D C 1
ATOM 5160 O O . GLN D 1 139 ? 9.370 1.736 -26.349 1.00 33.10 158 GLN D O 1
ATOM 5166 N N . THR D 1 140 ? 7.457 2.712 -27.101 1.00 29.01 159 THR D N 1
ATOM 5167 C CA . THR D 1 140 ? 7.858 4.121 -26.962 1.00 29.37 159 THR D CA 1
ATOM 5168 C C . THR D 1 140 ? 8.209 4.516 -25.525 1.00 28.58 159 THR D C 1
ATOM 5169 O O . THR D 1 140 ? 9.278 5.081 -25.279 1.00 32.49 159 THR D O 1
ATOM 5173 N N . THR D 1 141 ? 7.319 4.184 -24.591 1.00 27.00 160 THR D N 1
ATOM 5174 C CA . THR D 1 141 ? 7.403 4.618 -23.197 1.00 28.36 160 THR D CA 1
ATOM 5175 C C . THR D 1 141 ? 8.488 3.865 -22.420 1.00 29.03 160 THR D C 1
ATOM 5176 O O . THR D 1 141 ? 9.258 4.488 -21.685 1.00 32.40 160 THR D O 1
ATOM 5180 N N . LEU D 1 142 ? 8.554 2.543 -22.593 1.00 25.91 161 LEU D N 1
ATOM 5181 C CA . LEU D 1 142 ? 9.546 1.730 -21.887 1.00 27.96 161 LEU D CA 1
ATOM 5182 C C . LEU D 1 142 ? 10.965 1.861 -22.454 1.00 28.36 161 LEU D C 1
ATOM 5183 O O . LEU D 1 142 ? 11.945 1.640 -21.726 1.00 30.80 161 LEU D O 1
ATOM 5188 N N . ALA D 1 143 ? 11.054 2.213 -23.741 1.00 28.67 162 ALA D N 1
ATOM 5189 C CA . ALA D 1 143 ? 12.323 2.406 -24.458 1.00 32.26 162 ALA D CA 1
ATOM 5190 C C . ALA D 1 143 ? 13.216 1.163 -24.316 1.00 32.55 162 ALA D C 1
ATOM 5191 O O . ALA D 1 143 ? 12.813 0.077 -24.727 1.00 30.62 162 ALA D O 1
ATOM 5193 N N . ASP D 1 144 ? 14.390 1.308 -23.699 1.00 34.48 163 ASP D N 1
ATOM 5194 C CA . ASP D 1 144 ? 15.336 0.199 -23.530 1.00 33.73 163 ASP D CA 1
ATOM 5195 C C . ASP D 1 144 ? 14.837 -0.936 -22.618 1.00 31.76 163 ASP D C 1
ATOM 5196 O O . ASP D 1 144 ? 15.350 -2.056 -22.690 1.00 30.52 163 ASP D O 1
ATOM 5201 N N . ALA D 1 145 ? 13.833 -0.648 -21.785 1.00 29.36 164 ALA D N 1
ATOM 5202 C CA . ALA D 1 145 ? 13.210 -1.649 -20.903 1.00 27.10 164 ALA D CA 1
ATOM 5203 C C . ALA D 1 145 ? 12.174 -2.543 -21.626 1.00 27.60 164 ALA D C 1
ATOM 5204 O O . ALA D 1 145 ? 11.704 -3.539 -21.058 1.00 29.38 164 ALA D O 1
ATOM 5206 N N . TYR D 1 146 ? 11.833 -2.186 -22.870 1.00 27.71 165 TYR D N 1
ATOM 5207 C CA . TYR D 1 146 ? 11.046 -3.048 -23.758 1.00 27.94 165 TYR D CA 1
ATOM 5208 C C . TYR D 1 146 ? 11.986 -4.072 -24.402 1.00 28.19 165 TYR D C 1
ATOM 5209 O O . TYR D 1 146 ? 12.380 -3.940 -25.571 1.00 28.58 165 TYR D O 1
ATOM 5218 N N . THR D 1 147 ? 12.349 -5.083 -23.611 1.00 26.83 166 THR D N 1
ATOM 5219 C CA . THR D 1 147 ? 13.333 -6.100 -23.996 1.00 27.28 166 THR D CA 1
ATOM 5220 C C . THR D 1 147 ? 12.669 -7.122 -24.903 1.00 26.80 166 THR D C 1
ATOM 5221 O O . THR D 1 147 ? 11.433 -7.121 -25.033 1.00 24.68 166 THR D O 1
ATOM 5225 N N . GLU D 1 148 ? 13.469 -7.984 -25.534 1.00 24.81 167 GLU D N 1
ATOM 5226 C CA . GLU D 1 148 ? 12.905 -9.090 -26.310 1.00 25.21 167 GLU D CA 1
ATOM 5227 C C . GLU D 1 148 ? 12.012 -9.950 -25.405 1.00 22.86 167 GLU D C 1
ATOM 5228 O O . GLU D 1 148 ? 10.950 -10.389 -25.843 1.00 23.44 167 GLU D O 1
ATOM 5234 N N . ASN D 1 149 ? 12.433 -10.165 -24.153 1.00 24.07 168 ASN D N 1
ATOM 5235 C CA . ASN D 1 149 ? 11.642 -10.920 -23.175 1.00 22.79 168 ASN D CA 1
ATOM 5236 C C . ASN D 1 149 ? 10.277 -10.265 -22.919 1.00 21.32 168 ASN D C 1
ATOM 5237 O O . ASN D 1 149 ? 9.246 -10.957 -22.882 1.00 20.53 168 ASN D O 1
ATOM 5242 N N . MET D 1 150 ? 10.272 -8.939 -22.752 1.00 19.91 169 MET D N 1
ATOM 5243 C CA . MET D 1 150 ? 9.016 -8.231 -22.517 1.00 19.90 169 MET D CA 1
ATOM 5244 C C . MET D 1 150 ? 8.143 -8.156 -23.762 1.00 18.65 169 MET D C 1
ATOM 5245 O O . MET D 1 150 ? 6.928 -8.255 -23.648 1.00 18.38 169 MET D O 1
ATOM 5250 N N . GLU D 1 151 ? 8.755 -8.010 -24.936 1.00 18.71 170 GLU D N 1
ATOM 5251 C CA . GLU D 1 151 ? 8.010 -8.054 -26.207 1.00 18.07 170 GLU D CA 1
ATOM 5252 C C . GLU D 1 151 ? 7.249 -9.373 -26.303 1.00 17.16 170 GLU D C 1
ATOM 5253 O O . GLU D 1 151 ? 6.055 -9.395 -26.644 1.00 18.18 170 GLU D O 1
ATOM 5259 N N . ARG D 1 152 ? 7.937 -10.465 -25.957 1.00 16.92 171 ARG D N 1
ATOM 5260 C CA . ARG D 1 152 ? 7.363 -11.808 -26.014 1.00 17.82 171 ARG D CA 1
ATOM 5261 C C . ARG D 1 152 ? 6.184 -11.916 -25.051 1.00 17.34 171 ARG D C 1
ATOM 5262 O O . ARG D 1 152 ? 5.110 -12.376 -25.440 1.00 19.12 171 ARG D O 1
ATOM 5270 N N . ILE D 1 153 ? 6.385 -11.477 -23.808 1.00 16.31 172 ILE D N 1
ATOM 5271 C CA . ILE D 1 153 ? 5.337 -11.537 -22.787 1.00 15.68 172 ILE D CA 1
ATOM 5272 C C . ILE D 1 153 ? 4.135 -10.644 -23.140 1.00 14.14 172 ILE D C 1
ATOM 5273 O O . ILE D 1 153 ? 2.983 -11.079 -23.026 1.00 13.99 172 ILE D O 1
ATOM 5278 N N . TYR D 1 154 ? 4.384 -9.409 -23.570 1.00 13.91 173 TYR D N 1
ATOM 5279 C CA . TYR D 1 154 ? 3.267 -8.539 -23.945 1.00 13.44 173 TYR D CA 1
ATOM 5280 C C . TYR D 1 154 ? 2.474 -9.081 -25.145 1.00 13.77 173 TYR D C 1
ATOM 5281 O O . TYR D 1 154 ? 1.245 -8.946 -25.169 1.00 14.74 173 TYR D O 1
ATOM 5290 N N . LYS D 1 155 ? 3.154 -9.708 -26.113 1.00 15.21 174 LYS D N 1
ATOM 5291 C CA . LYS D 1 155 ? 2.446 -10.298 -27.260 1.00 15.98 174 LYS D CA 1
ATOM 5292 C C . LYS D 1 155 ? 1.398 -11.302 -26.774 1.00 15.55 174 LYS D C 1
ATOM 5293 O O . LYS D 1 155 ? 0.231 -11.228 -27.164 1.00 16.64 174 LYS D O 1
ATOM 5299 N N . ILE D 1 156 ? 1.825 -12.210 -25.899 1.00 15.27 175 ILE D N 1
ATOM 5300 C CA . ILE D 1 156 ? 0.954 -13.222 -25.309 1.00 15.50 175 ILE D CA 1
ATOM 5301 C C . ILE D 1 156 ? -0.162 -12.584 -24.488 1.00 13.71 175 ILE D C 1
ATOM 5302 O O . ILE D 1 156 ? -1.334 -12.876 -24.703 1.00 15.35 175 ILE D O 1
ATOM 5307 N N A TRP D 1 157 ? 0.218 -11.710 -23.550 0.50 13.29 176 TRP D N 1
ATOM 5308 N N B TRP D 1 157 ? 0.199 -11.686 -23.581 0.50 13.22 176 TRP D N 1
ATOM 5309 C CA A TRP D 1 157 ? -0.713 -11.087 -22.599 0.50 12.68 176 TRP D CA 1
ATOM 5310 C CA B TRP D 1 157 ? -0.766 -11.166 -22.626 0.50 12.61 176 TRP D CA 1
ATOM 5311 C C A TRP D 1 157 ? -1.762 -10.260 -23.331 0.50 12.21 176 TRP D C 1
ATOM 5312 C C B TRP D 1 157 ? -1.761 -10.174 -23.246 0.50 12.67 176 TRP D C 1
ATOM 5313 O O A TRP D 1 157 ? -2.966 -10.490 -23.156 0.50 12.08 176 TRP D O 1
ATOM 5314 O O B TRP D 1 157 ? -2.941 -10.183 -22.884 0.50 13.73 176 TRP D O 1
ATOM 5335 N N . ILE D 1 158 ? -1.306 -9.344 -24.189 1.00 12.44 177 ILE D N 1
ATOM 5336 C CA . ILE D 1 158 ? -2.226 -8.438 -24.897 1.00 12.41 177 ILE D CA 1
ATOM 5337 C C . ILE D 1 158 ? -3.195 -9.243 -25.801 1.00 11.58 177 ILE D C 1
ATOM 5338 O O . ILE D 1 158 ? -4.390 -8.946 -25.823 1.00 12.10 177 ILE D O 1
ATOM 5343 N N A SER D 1 159 ? -2.694 -10.259 -26.499 0.50 12.29 178 SER D N 1
ATOM 5344 N N B SER D 1 159 ? -2.681 -10.253 -26.503 0.50 12.26 178 SER D N 1
ATOM 5345 C CA A SER D 1 159 ? -3.572 -11.075 -27.354 0.50 13.20 178 SER D CA 1
ATOM 5346 C CA B SER D 1 159 ? -3.529 -11.116 -27.346 0.50 13.16 178 SER D CA 1
ATOM 5347 C C A SER D 1 159 ? -4.621 -11.829 -26.529 0.50 12.93 178 SER D C 1
ATOM 5348 C C B SER D 1 159 ? -4.618 -11.787 -26.510 0.50 12.65 178 SER D C 1
ATOM 5349 O O A SER D 1 159 ? -5.784 -11.921 -26.942 0.50 13.89 178 SER D O 1
ATOM 5350 O O B SER D 1 159 ? -5.795 -11.787 -26.899 0.50 13.20 178 SER D O 1
ATOM 5355 N N . TRP D 1 160 ? -4.223 -12.334 -25.359 1.00 13.27 179 TRP D N 1
ATOM 5356 C CA . TRP D 1 160 ? -5.159 -13.008 -24.451 1.00 13.13 179 TRP D CA 1
ATOM 5357 C C . TRP D 1 160 ? -6.227 -12.055 -23.890 1.00 13.72 179 TRP D C 1
ATOM 5358 O O . TRP D 1 160 ? -7.439 -12.332 -23.993 1.00 14.34 179 TRP D O 1
ATOM 5369 N N . THR D 1 161 ? -5.798 -10.931 -23.315 1.00 14.98 180 THR D N 1
ATOM 5370 C CA . THR D 1 161 ? -6.758 -9.972 -22.752 1.00 17.19 180 THR D CA 1
ATOM 5371 C C . THR D 1 161 ? -7.717 -9.475 -23.850 1.00 15.59 180 THR D C 1
ATOM 5372 O O . THR D 1 161 ? -8.917 -9.322 -23.605 1.00 17.70 180 THR D O 1
ATOM 5376 N N . THR D 1 162 ? -7.211 -9.255 -25.062 1.00 15.47 181 THR D N 1
ATOM 5377 C CA . THR D 1 162 ? -8.062 -8.746 -26.148 1.00 18.61 181 THR D CA 1
ATOM 5378 C C . THR D 1 162 ? -9.122 -9.791 -26.541 1.00 16.67 181 THR D C 1
ATOM 5379 O O . THR D 1 162 ? -10.280 -9.438 -26.782 1.00 15.64 181 THR D O 1
ATOM 5383 N N . GLU D 1 163 ? -8.742 -11.073 -26.544 1.00 15.13 182 GLU D N 1
ATOM 5384 C CA . GLU D 1 163 ? -9.717 -12.141 -26.802 1.00 15.02 182 GLU D CA 1
ATOM 5385 C C . GLU D 1 163 ? -10.791 -12.222 -25.712 1.00 14.25 182 GLU D C 1
ATOM 5386 O O . GLU D 1 163 ? -11.953 -12.492 -26.014 1.00 15.14 182 GLU D O 1
ATOM 5392 N N . LYS D 1 164 ? -10.431 -11.917 -24.464 1.00 13.93 183 LYS D N 1
ATOM 5393 C CA . LYS D 1 164 ? -11.456 -11.855 -23.402 1.00 14.90 183 LYS D CA 1
ATOM 5394 C C . LYS D 1 164 ? -12.431 -10.696 -23.608 1.00 15.77 183 LYS D C 1
ATOM 5395 O O . LYS D 1 164 ? -13.632 -10.839 -23.369 1.00 15.72 183 LYS D O 1
ATOM 5401 N N . ILE D 1 165 ? -11.911 -9.560 -24.075 1.00 15.36 184 ILE D N 1
ATOM 5402 C CA . ILE D 1 165 ? -12.758 -8.433 -24.436 1.00 15.40 184 ILE D CA 1
ATOM 5403 C C . ILE D 1 165 ? -13.671 -8.852 -25.589 1.00 16.24 184 ILE D C 1
ATOM 5404 O O . ILE D 1 165 ? -14.878 -8.598 -25.529 1.00 17.82 184 ILE D O 1
ATOM 5409 N N . ARG D 1 166 ? -13.122 -9.523 -26.611 1.00 16.80 185 ARG D N 1
ATOM 5410 C CA . ARG D 1 166 ? -13.961 -10.013 -27.721 1.00 17.31 185 ARG D CA 1
ATOM 5411 C C . ARG D 1 166 ? -15.060 -10.933 -27.210 1.00 18.83 185 ARG D C 1
ATOM 5412 O O . ARG D 1 166 ? -16.207 -10.806 -27.645 1.00 17.67 185 ARG D O 1
ATOM 5420 N N . GLU D 1 167 ? -14.718 -11.834 -26.283 1.00 17.42 186 GLU D N 1
ATOM 5421 C CA . GLU D 1 167 ? -15.728 -12.729 -25.674 1.00 19.07 186 GLU D CA 1
ATOM 5422 C C . GLU D 1 167 ? -16.907 -11.947 -25.071 1.00 19.12 186 GLU D C 1
ATOM 5423 O O . GLU D 1 167 ? -18.066 -12.302 -25.285 1.00 22.84 186 GLU D O 1
ATOM 5429 N N . GLY D 1 168 ? -16.624 -10.856 -24.358 1.00 18.09 187 GLY D N 1
ATOM 5430 C CA . GLY D 1 168 ? -17.692 -10.017 -23.802 1.00 19.19 187 GLY D CA 1
ATOM 5431 C C . GLY D 1 168 ? -18.547 -9.343 -24.866 1.00 17.46 187 GLY D C 1
ATOM 5432 O O . GLY D 1 168 ? -19.756 -9.232 -24.701 1.00 21.47 187 GLY D O 1
ATOM 5433 N N . PHE D 1 169 ? -17.921 -8.917 -25.964 1.00 17.83 188 PHE D N 1
ATOM 5434 C CA . PHE D 1 169 ? -18.616 -8.323 -27.122 1.00 18.33 188 PHE D CA 1
ATOM 5435 C C . PHE D 1 169 ? -19.555 -9.352 -27.773 1.00 19.10 188 PHE D C 1
ATOM 5436 O O . PHE D 1 169 ? -20.615 -8.971 -28.246 1.00 21.73 188 PHE D O 1
ATOM 5444 N N . ARG D 1 170 ? -19.153 -10.632 -27.762 1.00 20.55 189 ARG D N 1
ATOM 5445 C CA . ARG D 1 170 ? -19.926 -11.770 -28.323 1.00 20.23 189 ARG D CA 1
ATOM 5446 C C . ARG D 1 170 ? -20.984 -12.384 -27.401 1.00 22.99 189 ARG D C 1
ATOM 5447 O O . ARG D 1 170 ? -21.835 -13.157 -27.871 1.00 25.56 189 ARG D O 1
ATOM 5455 N N . GLU D 1 171 ? -20.916 -12.098 -26.098 1.00 29.52 190 GLU D N 1
ATOM 5456 C CA . GLU D 1 171 ? -21.882 -12.641 -25.116 1.00 35.08 190 GLU D CA 1
ATOM 5457 C C . GLU D 1 171 ? -23.330 -12.462 -25.568 1.00 34.91 190 GLU D C 1
ATOM 5458 O O . GLU D 1 171 ? -23.708 -11.386 -26.028 1.00 36.22 190 GLU D O 1
#

Solv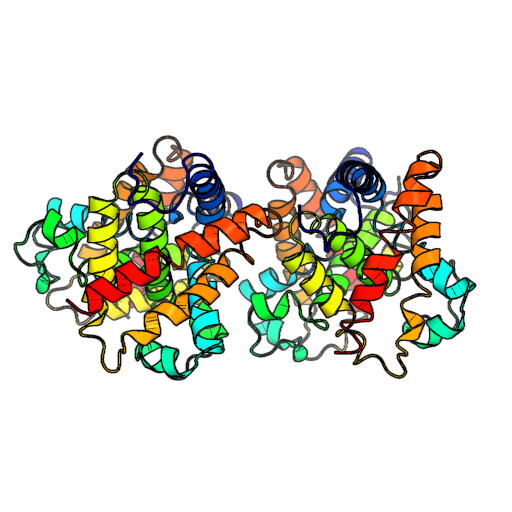ent-accessible surface area: 30185 Å² total; per-residue (Å²): 126,37,136,118,8,49,10,88,53,200,21,29,123,25,0,61,120,14,6,81,86,1,23,70,73,6,18,32,4,0,13,59,0,0,38,26,10,20,88,15,57,76,80,8,37,87,44,44,103,148,3,149,71,71,7,42,48,78,1,100,68,32,50,31,0,28,96,14,0,4,34,39,0,0,16,12,5,9,2,10,90,20,5,119,62,3,83,54,0,47,64,20,2,75,102,17,0,84,104,31,95,123,48,114,54,40,93,37,72,29,20,113,67,27,28,120,0,0,30,64,0,0,44,74,64,12,65,134,56,27,65,147,70,16,32,107,0,0,92,72,0,2,59,34,0,9,81,37,11,98,74,0,36,182,112,156,29,127,111,19,43,18,67,86,163,11,51,146,27,0,55,142,12,1,145,85,0,3,157,51,15,26,56,0,0,24,25,0,0,16,51,12,10,123,91,55,89,63,9,46,110,48,50,106,147,4,164,95,69,70,73,105,97,2,99,75,26,32,20,0,3,32,12,0,6,37,44,0,34,33,10,7,61,1,7,74,1,6,77,5,3,52,23,0,18,60,32,3,50,45,26,0,107,33,30,97,112,38,122,56,37,97,66,74,45,15,114,72,24,24,168,2,0,30,61,0,0,79,69,34,13,64,146,54,32,67,154,69,14,92,107,0,0,126,68,0,2,32,30,0,4,85,42,10,75,49,1,36,130,134,152,43,141,115,13,51,13,90,70,203,22,48,121,24,0,60,119,13,2,154,50,0,2,146,44,10,21,58,0,0,18,24,0,0,14,46,11,14,90,68,58,93,74,9,47,105,39,50,108,148,3,174,94,67,59,47,40,93,1,86,88,28,41,27,0,2,30,12,0,5,38,43,0,25,30,10,6,76,2,6,96,12,9,126,58,3,82,90,0,30,76,34,3,50,39,27,0,113,28,32,108,117,42,114,51,36,100,39,76,41,19,100,59,26,27,106,0,0,25,48,0,0,64,55,37,12,63,60,52,2,38,49,71,13,15,109,0,0,106,71,0,1,44,37,0,1,70,47,10,83,57,0,35,144,115,208,33,37,16,89,76,144,22,39,105,24,0,67,134,12,7,99,87,0,19,59,55,4,18,58,2,0,41,43,0,0,15,48,7,10,116,82,56,75,101,10,28,42,42,44,108,140,6,120,78,97,60,58,102,103,8,107,73,39,59,28,0,33,94,14,0,5,35,38,0,0,15,11,3,9,2,10,83,10,3,40,26,45,115,57,0,38,62,21,2,53,110,20,0,96,112,29,88,125,46,117,53,34,99,57,78,53,14,73,68,24,25,108,0,1,34,71,0,0,85,79,56,16,64,143,56,30,65,132,64,11,56,89,0,0,120,68,2,2,54,23,0,1,56,8,9,37,50,0,38,117,128

InterPro domains:
  IPR000971 Globin [PF00042] (67-169)
  IPR000971 Globin [PS01033] (41-170)
  IPR009050 Globin-like superfamily [SSF46458] (37-187)
  IPR012292 Globin/Protoglobin [G3DSA:1.10.490.10] (42-190)
  IPR050532 Globin-like Oxygen Transporters [PTHR46458] (9-190)

Organism: Ramazzottius varieornatus (NCBI:txid947166)